Protein AF-A0A962IB39-F1 (afdb_monomer)

Solvent-accessible surface area (backbone atoms only — not comparable to full-atom values): 28164 Å² total; per-residue (Å²): 134,80,78,84,77,80,89,71,69,93,82,54,99,63,87,80,92,74,76,96,74,85,72,99,63,85,54,75,92,75,55,59,54,25,38,44,33,38,21,47,91,87,40,80,56,33,78,47,78,43,49,49,67,52,38,54,74,42,50,35,34,40,39,54,40,61,54,43,72,65,31,43,52,50,25,60,33,41,70,30,70,63,62,26,54,32,72,79,40,38,30,13,46,31,36,29,51,63,35,36,81,77,48,71,33,60,72,38,60,48,66,41,68,30,39,42,35,42,38,38,72,57,85,96,45,72,47,76,49,71,51,76,44,41,38,82,36,43,35,18,53,39,42,40,65,98,68,93,74,82,71,78,88,66,83,59,92,80,45,72,55,22,65,29,57,53,53,36,38,41,52,47,49,51,46,48,50,52,48,50,55,48,41,53,51,53,25,52,74,69,78,43,53,70,43,66,91,51,67,26,37,30,40,20,33,44,38,70,43,65,46,62,60,99,82,44,39,46,36,48,44,61,43,34,47,36,39,23,60,75,41,74,55,76,43,73,56,92,85,69,91,59,62,25,58,56,43,38,51,45,42,51,51,43,31,52,40,41,14,47,49,38,38,76,74,54,63,31,62,38,47,15,20,54,57,50,51,50,50,29,57,75,70,68,44,57,73,42,82,32,48,45,74,69,21,51,60,52,58,71,74,39,70,58,57,68,72,59,50,52,58,51,45,55,44,26,74,72,67,30,36,37,36,28,50,51,49,58,46,72,57,89,82,36,73,44,43,40,38,38,40,34,57,90,75,17,57,59,48,45,24,30,66,91,82,32,38,24,10,34,41,49,56,49,47,94,72,40,78,44,55,69,58,31,50,36,53,56,45,57,75,45,59,58,58,35,80,51,32,37,48,38,67,44,45,43,65,31,56,85,41,45,70,40,65,32,41,56,74,31,59,44,94,56,51,45,37,37,37,27,16,25,91,84,66,24,17,16,21,54,22,48,34,35,45,32,55,76,35,40,46,47,36,37,36,48,96,91,48,74,32,50,56,51,75,35,56,16,40,74,76,4,41,26,66,35,35,45,34,37,33,86,51,40,95,38,73,45,80,46,65,57,95,90,54,94,63,73,42,72,24,30,35,33,29,35,41,44,36,31,52,14,63,80,73,78,42,71,47,59,44,86,61,59,46,38,34,33,37,37,72,69,81,86,128

Sequence (525 aa):
SEPPQGLIPPTLPFEIEGAIAVSEVLPAELEVSTQLTVSADDMPDLDVQVPASALTSGRLTVSFLPATWADQDLIARFGGLLDTPAYLVRFRPEVSLDGRSVAVGEPLAPGEWVSLRLRLPAGEDVVEVSQRLQVGGYAAVVLSQTGPVSSESLPPPLDGEPEAARLLANLGRRYYQQWNDDAQTLALLADETVVQPLPAVGFVLSQLEVERIEGLPLRISLDSVGLDAAMRILTPLAGVDAPADLLRLIALQGSSLEARVFDEQWATPAVSADQVMAAAALGGVAMLDLQGPAGEAQLSATTHPAAVRETIASWLQLGFRVRLPAAPIQVGVWLGSAWLVSDAEGSSGYFLSGGLAGGITVLPPDQWYLEDLAAALNDPFAKPTNPDPLAGVFVRLDASAQDQRAQHGEELDRPLGVRVEDGSGRPVQGAQVRFVLSAGEGVLIHDTSSAPEIIVATDHRGVAQARLELGNNSPLEAIVQREGETYPQRARVFKVDISVAAAVAGGNVLAGESYRAYGMPGPPA

Secondary structure (DSSP, 8-state):
-PPPPPP--TTSSS-----S---SS--GGG--EEEEEEEETTEEEEEEEEEHHHHHHS-EEEEEEESSHHHHHHHHHHTSTTTS-GGG--EEEEEEETTEEEEE---B-TT-EEEEEEEEEETTEEEEEEEEEETT--EEEEEE-SSPPPP-SSPPTT--S-HHHHHHHHHHHHHHHHHHHHHHHHHHHTT--EE-SS-EEEEEEEEEEEEEETTEEEEEEEEEEEEEEEE---EEPS--S-HHHHHHHHHHHHHHHHHHHHHHHH---EEEHHHHHHHHHHTTPPEEEE-HHHHHHHHTTS---HHHHHHHHHHHHTT-EEEEESS-EEETTEEE-EEEEE-SSS-EEEEETTTBSEEEE-S-GGG-S-HHHHHHHHSTTPPPPB--TT---EEEE-GGGTTEEEETTPBPSS-EEEEEE-TTSPBBTT-EEEEEEEESSEEEEETTEEESEEEEE--TTSEEEEEEEE-S--SEEEEE--TT-SS-EEEEEEEEEEEEEETTTTEEEE-SS-EEEEEEPPPP-

pLDDT: mean 87.52, std 10.85, range [32.0, 98.06]

Mean predicted aligned error: 9.73 Å

Structure (mmCIF, N/CA/C/O backbone):
data_AF-A0A962IB39-F1
#
_entry.id   AF-A0A962IB39-F1
#
loop_
_atom_site.group_PDB
_atom_site.id
_atom_site.type_symbol
_atom_site.label_atom_id
_atom_site.label_alt_id
_atom_site.label_comp_id
_atom_site.label_asym_id
_atom_site.label_entity_id
_atom_site.label_seq_id
_atom_site.pdbx_PDB_ins_code
_atom_site.Cartn_x
_atom_site.Cartn_y
_atom_site.Cartn_z
_atom_site.occupancy
_atom_site.B_iso_or_equiv
_atom_site.auth_seq_id
_atom_site.auth_comp_id
_atom_site.auth_asym_id
_atom_site.auth_atom_id
_atom_site.pdbx_PDB_model_num
ATOM 1 N N . SER A 1 1 ? -8.375 39.801 32.284 1.00 37.81 1 SER A N 1
ATOM 2 C CA . SER A 1 1 ? -8.562 39.313 30.910 1.00 37.81 1 SER A CA 1
ATOM 3 C C . SER A 1 1 ? -9.324 38.016 31.028 1.00 37.81 1 SER A C 1
ATOM 5 O O . SER A 1 1 ? -8.775 37.052 31.543 1.00 37.81 1 SER A O 1
ATOM 7 N N . GLU A 1 2 ? -10.618 38.042 30.722 1.00 32.00 2 GLU A N 1
ATOM 8 C CA . GLU A 1 2 ? -11.426 36.819 30.677 1.00 32.00 2 GLU A CA 1
ATOM 9 C C . GLU A 1 2 ? -10.938 35.921 29.528 1.00 32.00 2 GLU A C 1
ATOM 11 O O . GLU A 1 2 ? -10.470 36.455 28.516 1.00 32.00 2 GLU A O 1
ATOM 16 N N . PRO A 1 3 ? -10.989 34.586 29.679 1.00 36.91 3 PRO A N 1
ATOM 17 C CA . PRO A 1 3 ? -10.676 33.671 28.588 1.00 36.91 3 PRO A CA 1
ATOM 18 C C . PRO A 1 3 ? -11.693 33.858 27.446 1.00 36.91 3 PRO A C 1
ATOM 20 O O . PRO A 1 3 ? -12.850 34.194 27.719 1.00 36.91 3 PRO A O 1
ATOM 23 N N . PRO A 1 4 ? -11.296 33.675 26.175 1.00 44.81 4 PRO A N 1
ATOM 24 C CA . PRO A 1 4 ? -12.216 33.820 25.056 1.00 44.81 4 PRO A CA 1
ATOM 25 C C . PRO A 1 4 ? -13.368 32.814 25.179 1.00 44.81 4 PRO A C 1
ATOM 27 O O . PRO A 1 4 ? -13.164 31.607 25.304 1.00 44.81 4 PRO A O 1
ATOM 30 N N . GLN A 1 5 ? -14.585 33.358 25.181 1.00 48.78 5 GLN A N 1
ATOM 31 C CA . GLN A 1 5 ? -15.845 32.626 25.139 1.00 48.78 5 GLN A CA 1
ATOM 32 C C . GLN A 1 5 ? -15.923 31.845 23.819 1.00 48.78 5 GLN A C 1
ATOM 34 O O . GLN A 1 5 ? -15.553 32.368 22.768 1.00 48.78 5 GLN A O 1
ATOM 39 N N . GLY A 1 6 ? -16.345 30.581 23.901 1.00 56.41 6 GLY A N 1
ATOM 40 C CA . GLY A 1 6 ? -16.275 29.609 22.810 1.00 56.41 6 GLY A CA 1
ATOM 41 C C . GLY A 1 6 ? -16.888 30.089 21.491 1.00 56.41 6 GLY A C 1
ATOM 42 O O . GLY A 1 6 ? -17.920 30.758 21.470 1.00 56.41 6 GLY A O 1
ATOM 43 N N . LEU A 1 7 ? -16.247 29.716 20.380 1.00 57.66 7 LEU A N 1
ATOM 44 C CA . LEU A 1 7 ? -16.799 29.891 19.040 1.00 57.66 7 LEU A CA 1
ATOM 45 C C . LEU A 1 7 ? -17.950 28.905 18.829 1.00 57.66 7 LEU A C 1
ATOM 47 O O . LEU A 1 7 ? -17.787 27.695 18.978 1.00 57.66 7 LEU A O 1
ATOM 51 N N . ILE A 1 8 ? -19.106 29.435 18.452 1.00 58.19 8 ILE A N 1
ATOM 52 C CA . ILE A 1 8 ? -20.309 28.667 18.139 1.00 58.19 8 ILE A CA 1
ATOM 53 C C . ILE A 1 8 ? -20.521 28.787 16.623 1.00 58.19 8 ILE A C 1
ATOM 55 O O . ILE A 1 8 ? -20.597 29.915 16.125 1.00 58.19 8 ILE A O 1
ATOM 59 N N . PRO A 1 9 ? -20.593 27.676 15.862 1.00 57.78 9 PRO A N 1
ATOM 60 C CA . PRO A 1 9 ? -20.960 27.728 14.453 1.00 57.78 9 PRO A CA 1
ATOM 61 C C . PRO A 1 9 ? -22.264 28.522 14.260 1.00 57.78 9 PRO A C 1
ATOM 63 O O . PRO A 1 9 ? -23.232 28.268 14.981 1.00 57.78 9 PRO A O 1
ATOM 66 N N . PRO A 1 10 ? -22.348 29.430 13.269 1.00 57.25 10 PRO A N 1
ATOM 67 C CA . PRO A 1 10 ? -23.537 30.262 13.051 1.00 57.25 10 PRO A CA 1
ATOM 68 C C . PRO A 1 10 ? -24.776 29.456 12.623 1.00 57.25 10 PRO A C 1
ATOM 70 O O . PRO A 1 10 ? -25.865 30.006 12.500 1.00 57.25 10 PRO A O 1
ATOM 73 N N . THR A 1 11 ? -24.603 28.160 12.362 1.00 53.34 11 THR A N 1
ATOM 74 C CA . THR A 1 11 ? -25.624 27.213 11.908 1.00 53.34 11 THR A CA 1
ATOM 75 C C . THR A 1 11 ? -26.238 26.385 13.031 1.00 53.34 11 THR A C 1
ATOM 77 O O . THR A 1 11 ? -27.122 25.571 12.762 1.00 53.34 11 THR A O 1
ATOM 80 N N . LEU A 1 12 ? -25.787 26.548 14.278 1.00 55.53 12 LEU A N 1
ATOM 81 C CA . LEU A 1 12 ? -26.415 25.851 15.394 1.00 55.53 12 LEU A CA 1
ATOM 82 C C . LEU A 1 12 ? -27.833 26.396 15.640 1.00 55.53 12 LEU A C 1
ATOM 84 O O . LEU A 1 12 ? -28.073 27.587 15.445 1.00 55.53 12 LEU A O 1
ATOM 88 N N . PRO A 1 13 ? -28.785 25.554 16.085 1.00 56.00 13 PRO A N 1
ATOM 89 C CA . PRO A 1 13 ? -30.197 25.916 16.245 1.00 56.00 13 PRO A CA 1
ATOM 90 C C . PRO A 1 13 ? -30.455 26.791 17.488 1.00 56.00 13 PRO A C 1
ATOM 92 O O . PRO A 1 13 ? -31.515 26.702 18.106 1.00 56.00 13 PRO A O 1
ATOM 95 N N . PHE A 1 14 ? -29.480 27.608 17.884 1.00 64.75 14 PHE A N 1
ATOM 96 C CA . PHE A 1 14 ? -29.563 28.511 19.023 1.00 64.75 14 PHE A CA 1
ATOM 97 C C . PHE A 1 14 ? -29.767 29.946 18.538 1.00 64.75 14 PHE A C 1
ATOM 99 O O . PHE A 1 14 ? -29.203 30.369 17.529 1.00 64.75 14 PHE A O 1
ATOM 106 N N . GLU A 1 15 ? -30.573 30.707 19.272 1.00 64.12 15 GLU A N 1
ATOM 107 C CA . GLU A 1 15 ? -30.746 32.136 19.031 1.00 64.12 15 GLU A CA 1
ATOM 108 C C . GLU A 1 15 ? -29.460 32.869 19.443 1.00 64.12 15 GLU A C 1
ATOM 110 O O . GLU A 1 15 ? -29.049 32.832 20.603 1.00 64.12 15 GLU A O 1
ATOM 115 N N . ILE A 1 16 ? -28.774 33.485 18.475 1.00 66.94 16 ILE A N 1
ATOM 116 C CA . ILE A 1 16 ? -27.521 34.208 18.723 1.00 66.94 16 ILE A CA 1
ATOM 117 C C . ILE A 1 16 ? -27.867 35.587 19.293 1.00 66.94 16 ILE A C 1
ATOM 119 O O . ILE A 1 16 ? -28.218 36.502 18.549 1.00 66.94 16 ILE A O 1
ATOM 123 N N . GLU A 1 17 ? -27.744 35.748 20.612 1.00 73.19 17 GLU A N 1
ATOM 124 C CA . GLU A 1 17 ? -28.024 37.021 21.299 1.00 73.19 17 GLU A CA 1
ATOM 125 C C . GLU A 1 17 ? -26.959 38.106 21.031 1.00 73.19 17 GLU A C 1
ATOM 127 O O . GLU A 1 17 ? -27.223 39.300 21.186 1.00 73.19 17 GLU A O 1
ATOM 132 N N . GLY A 1 18 ? -25.759 37.719 20.583 1.00 65.06 18 GLY A N 1
ATOM 133 C CA . GLY A 1 18 ? -24.702 38.644 20.177 1.00 65.06 18 GLY A CA 1
ATOM 134 C C . GLY A 1 18 ? -23.444 37.933 19.678 1.00 65.06 18 GLY A C 1
ATOM 135 O O . GLY A 1 18 ? -23.069 36.884 20.194 1.00 65.06 18 GLY A O 1
ATOM 136 N N . ALA A 1 19 ? -22.777 38.516 18.679 1.00 66.06 19 ALA A N 1
ATOM 137 C CA . ALA A 1 19 ? -21.488 38.049 18.172 1.00 66.06 19 ALA A CA 1
ATOM 138 C C . ALA A 1 19 ? -20.404 39.092 18.475 1.00 66.06 19 ALA A C 1
ATOM 140 O O . ALA A 1 19 ? -20.530 40.254 18.090 1.00 66.06 19 ALA A O 1
ATOM 141 N N . ILE A 1 20 ? -19.342 38.677 19.171 1.00 69.62 20 ILE A N 1
ATOM 142 C CA . ILE A 1 20 ? -18.214 39.555 19.534 1.00 69.62 20 ILE A CA 1
ATOM 143 C C . ILE A 1 20 ? -17.297 39.783 18.321 1.00 69.62 20 ILE A C 1
ATOM 145 O O . ILE A 1 20 ? -16.755 40.871 18.141 1.00 69.62 20 ILE A O 1
ATOM 149 N N . ALA A 1 21 ? -17.158 38.769 17.465 1.00 66.81 21 ALA A N 1
ATOM 150 C CA . ALA A 1 21 ? -16.465 38.838 16.187 1.00 66.81 21 ALA A CA 1
ATOM 151 C C . ALA A 1 21 ? -17.046 37.787 15.233 1.00 66.81 21 ALA A C 1
ATOM 153 O O . ALA A 1 21 ? -17.440 36.703 15.660 1.00 66.81 21 ALA A O 1
ATOM 154 N N . VAL A 1 22 ? -17.080 38.107 13.941 1.00 65.81 22 VAL A N 1
ATOM 155 C CA . VAL A 1 22 ? -17.395 37.163 12.865 1.00 65.81 22 VAL A CA 1
ATOM 156 C C . VAL A 1 22 ? -16.175 37.128 11.963 1.00 65.81 22 VAL A C 1
ATOM 158 O O . VAL A 1 22 ? -15.701 38.178 11.532 1.00 65.81 22 VAL A O 1
ATOM 161 N N . SER A 1 23 ? -15.648 35.936 11.717 1.00 66.06 23 SER A N 1
ATOM 162 C CA . SER A 1 23 ? -14.504 35.732 10.836 1.00 66.06 23 SER A CA 1
ATOM 163 C C . SER A 1 23 ? -14.869 34.717 9.768 1.00 66.06 23 SER A C 1
ATOM 165 O O . SER A 1 23 ? -15.537 33.726 10.054 1.00 66.06 23 SER A O 1
ATOM 167 N N . GLU A 1 24 ? -14.411 34.962 8.545 1.00 69.31 24 GLU A N 1
ATOM 168 C CA . GLU A 1 24 ? -14.505 34.000 7.442 1.00 69.31 24 GLU A CA 1
ATOM 169 C C . GLU A 1 24 ? -13.404 32.928 7.525 1.00 69.31 24 GLU A C 1
ATOM 171 O O . GLU A 1 24 ? -13.498 31.894 6.872 1.00 69.31 24 GLU A O 1
ATOM 176 N N . VAL A 1 25 ? -12.369 33.164 8.343 1.00 67.56 25 VAL A N 1
ATOM 177 C CA . VAL A 1 25 ? -11.213 32.275 8.521 1.00 67.56 25 VAL A CA 1
ATOM 178 C C . VAL A 1 25 ? -11.053 31.929 9.998 1.00 67.56 25 VAL A C 1
ATOM 180 O O . VAL A 1 25 ? -11.094 32.815 10.858 1.00 67.56 25 VAL A O 1
ATOM 183 N N . LEU A 1 26 ? -10.862 30.645 10.301 1.00 67.44 26 LEU A N 1
ATOM 184 C CA . LEU A 1 26 ? -10.569 30.184 11.655 1.00 67.44 26 LEU A CA 1
ATOM 185 C C . LEU A 1 26 ? -9.182 30.713 12.082 1.00 67.44 26 LEU A C 1
ATOM 187 O O . LEU A 1 26 ? -8.213 30.488 11.358 1.00 67.44 26 LEU A O 1
ATOM 191 N N . PRO A 1 27 ? -9.053 31.435 13.211 1.00 71.19 27 PRO A N 1
ATOM 192 C CA . PRO A 1 27 ? -7.749 31.867 13.711 1.00 71.19 27 PRO A CA 1
ATOM 193 C C . PRO A 1 27 ? -6.821 30.669 13.959 1.00 71.19 27 PRO A C 1
ATOM 195 O O . PRO A 1 27 ? -7.272 29.662 14.498 1.00 71.19 27 PRO A O 1
ATOM 198 N N . ALA A 1 28 ? -5.528 30.801 13.643 1.00 69.00 28 ALA A N 1
ATOM 199 C CA . ALA A 1 28 ? -4.541 29.719 13.788 1.00 69.00 28 ALA A CA 1
ATOM 200 C C . ALA A 1 28 ? -4.455 29.152 15.221 1.00 69.00 28 ALA A C 1
ATOM 202 O O . ALA A 1 28 ? -4.188 27.976 15.417 1.00 69.00 28 ALA A O 1
ATOM 203 N N . GLU A 1 29 ? -4.732 29.979 16.231 1.00 68.38 29 GLU A N 1
ATOM 204 C CA . GLU A 1 29 ? -4.761 29.598 17.653 1.00 68.38 29 GLU A CA 1
ATOM 205 C C . GLU A 1 29 ? -5.906 28.634 18.008 1.00 68.38 29 GLU A C 1
ATOM 207 O O . GLU A 1 29 ? -5.883 28.005 19.063 1.00 68.38 29 GLU A O 1
ATOM 212 N N . LEU A 1 30 ? -6.920 28.547 17.146 1.00 69.31 30 LEU A N 1
ATOM 213 C CA . LEU A 1 30 ? -8.105 27.704 17.303 1.00 69.31 30 LEU A CA 1
ATOM 214 C C . LEU A 1 30 ? -8.141 26.582 16.257 1.00 69.31 30 LEU A C 1
ATOM 216 O O . LEU A 1 30 ? -9.080 25.786 16.238 1.00 69.31 30 LEU A O 1
ATOM 220 N N . GLU A 1 31 ? -7.135 26.520 15.381 1.00 75.75 31 GLU A N 1
ATOM 221 C CA . GLU A 1 31 ? -6.984 25.457 14.404 1.00 75.75 31 GLU A CA 1
ATOM 222 C C . GLU A 1 31 ? -6.444 24.205 15.092 1.00 75.75 31 GLU A C 1
ATOM 224 O O . GLU A 1 31 ? -5.368 24.190 15.688 1.00 75.75 31 GLU A O 1
ATOM 229 N N . VAL A 1 32 ? -7.220 23.130 15.011 1.00 81.38 32 VAL A N 1
ATOM 230 C CA . VAL A 1 32 ? -6.811 21.835 15.540 1.00 81.38 32 VAL A CA 1
ATOM 231 C C . VAL A 1 32 ? -5.742 21.261 14.614 1.00 81.38 32 VAL A C 1
ATOM 233 O O . VAL A 1 32 ? -6.042 20.889 13.478 1.00 81.38 32 VAL A O 1
ATOM 236 N N . SER A 1 33 ? -4.501 21.180 15.091 1.00 85.81 33 SER A N 1
ATOM 237 C CA . SER A 1 33 ? -3.396 20.553 14.368 1.00 85.81 33 SER A CA 1
ATOM 238 C C . SER A 1 33 ? -3.167 19.120 14.841 1.00 85.81 33 SER A C 1
ATOM 240 O O . SER A 1 33 ? -3.341 18.777 16.008 1.00 85.81 33 SER A O 1
ATOM 242 N N . THR A 1 34 ? -2.783 18.268 13.904 1.00 90.31 34 THR A N 1
ATOM 243 C CA . THR A 1 34 ? -2.299 16.910 14.157 1.00 90.31 34 THR A CA 1
ATOM 244 C C . THR A 1 34 ? -0.804 16.867 13.897 1.00 90.31 34 THR A C 1
ATOM 246 O O . THR A 1 34 ? -0.289 17.671 13.118 1.00 90.31 34 THR A O 1
ATOM 249 N N . GLN A 1 35 ? -0.106 15.939 14.539 1.00 94.25 35 GLN A N 1
ATOM 250 C CA . GLN A 1 35 ? 1.327 15.750 14.345 1.00 94.25 35 GLN A CA 1
ATOM 251 C C . GLN A 1 35 ? 1.578 14.354 13.790 1.00 94.25 35 GLN A C 1
ATOM 253 O O . GLN A 1 35 ? 1.235 13.369 14.443 1.00 94.25 35 GLN A O 1
ATOM 258 N N . LEU A 1 36 ? 2.159 14.277 12.595 1.00 95.56 36 LEU A N 1
ATOM 259 C CA . LEU A 1 36 ? 2.623 13.033 11.997 1.00 95.56 36 LEU A CA 1
ATOM 260 C C . LEU A 1 36 ? 4.144 12.965 12.118 1.00 95.56 36 LEU A C 1
ATOM 262 O O . LEU A 1 36 ? 4.857 13.813 11.585 1.00 95.56 36 LEU A O 1
ATOM 266 N N . THR A 1 37 ? 4.627 11.922 12.778 1.00 97.00 37 THR A N 1
ATOM 267 C CA . THR A 1 37 ? 6.051 11.634 12.921 1.00 97.00 37 THR A CA 1
ATOM 268 C C . THR A 1 37 ? 6.382 10.328 12.204 1.00 97.00 37 THR A C 1
ATOM 270 O O . THR A 1 37 ? 5.700 9.320 12.402 1.00 97.00 37 THR A O 1
ATOM 273 N N . VAL A 1 38 ? 7.435 10.340 11.390 1.00 97.00 38 VAL A N 1
ATOM 274 C CA . VAL A 1 38 ? 8.059 9.143 10.819 1.00 97.00 38 VAL A CA 1
ATOM 275 C C . VAL A 1 38 ? 9.367 8.909 11.563 1.00 97.00 38 VAL A C 1
ATOM 277 O O . VAL A 1 38 ? 10.222 9.794 11.590 1.00 97.00 38 VAL A O 1
ATOM 280 N N . SER A 1 39 ? 9.525 7.735 12.169 1.00 96.31 39 SER A N 1
ATOM 281 C CA . SER A 1 39 ? 10.725 7.386 12.935 1.00 96.31 39 SER A CA 1
ATOM 282 C C . SER A 1 39 ? 11.382 6.116 12.410 1.00 96.31 39 SER A C 1
ATOM 284 O O . SER A 1 39 ? 10.702 5.105 12.209 1.00 96.31 39 SER A O 1
ATOM 286 N N . ALA A 1 40 ? 12.704 6.153 12.266 1.00 93.69 40 ALA A N 1
ATOM 287 C CA . ALA A 1 40 ? 13.556 4.997 12.000 1.00 93.69 40 ALA A CA 1
ATOM 288 C C . ALA A 1 40 ? 14.341 4.657 13.276 1.00 93.69 40 ALA A C 1
ATOM 290 O O . ALA A 1 40 ? 14.857 5.560 13.932 1.00 93.69 40 ALA A O 1
ATOM 291 N N . ASP A 1 41 ? 14.401 3.378 13.658 1.00 87.00 41 ASP A N 1
ATOM 292 C CA . ASP A 1 41 ? 15.059 2.926 14.900 1.00 87.00 41 ASP A CA 1
ATOM 293 C C . ASP A 1 41 ? 14.630 3.724 16.152 1.00 87.00 41 ASP A C 1
ATOM 295 O O . ASP A 1 41 ? 15.449 4.125 16.978 1.00 87.00 41 ASP A O 1
ATOM 299 N N . ASP A 1 42 ? 13.324 4.002 16.258 1.00 83.06 42 ASP A N 1
ATOM 300 C CA . ASP A 1 42 ? 12.686 4.810 17.312 1.00 83.06 42 ASP A CA 1
ATOM 301 C C . ASP A 1 42 ? 13.160 6.274 17.414 1.00 83.06 42 ASP A C 1
ATOM 303 O O . ASP A 1 42 ? 12.712 7.017 18.293 1.00 83.06 42 ASP A O 1
ATOM 307 N N . MET A 1 43 ? 13.997 6.731 16.482 1.00 84.94 43 MET A N 1
ATOM 308 C CA . MET A 1 43 ? 14.429 8.119 16.369 1.00 84.94 43 MET A CA 1
ATOM 309 C C . MET A 1 43 ? 13.588 8.852 15.319 1.00 84.94 43 MET A C 1
ATOM 311 O O . MET A 1 43 ? 13.430 8.340 14.209 1.00 84.94 43 MET A O 1
ATOM 315 N N . PRO A 1 44 ? 13.034 10.037 15.640 1.00 87.38 44 PRO A N 1
ATOM 316 C CA . PRO A 1 44 ? 12.256 10.807 14.679 1.00 87.38 44 PRO A CA 1
ATOM 317 C C . PRO A 1 44 ? 13.154 11.241 13.520 1.00 87.38 44 PRO A C 1
ATOM 319 O O . PRO A 1 44 ? 14.177 11.891 13.734 1.00 87.38 44 PRO A O 1
ATOM 322 N N . ASP A 1 45 ? 12.751 10.870 12.311 1.00 90.31 45 ASP A N 1
ATOM 323 C CA . ASP A 1 45 ? 13.392 11.270 11.059 1.00 90.31 45 ASP A CA 1
ATOM 324 C C . ASP A 1 45 ? 12.663 12.469 10.439 1.00 90.31 45 ASP A C 1
ATOM 326 O O . ASP A 1 45 ? 13.272 13.456 10.033 1.00 90.31 45 ASP A O 1
ATOM 330 N N . LEU A 1 46 ? 11.330 12.419 10.453 1.00 93.00 46 LEU A N 1
ATOM 331 C CA . LEU A 1 46 ? 10.460 13.476 9.957 1.00 93.00 46 LEU A CA 1
ATOM 332 C C . LEU A 1 46 ? 9.358 13.749 10.973 1.00 93.00 46 LEU A C 1
ATOM 334 O O . LEU A 1 46 ? 8.760 12.824 11.515 1.00 93.00 46 LEU A O 1
ATOM 338 N N . ASP A 1 47 ? 9.064 15.025 11.202 1.00 94.44 47 ASP A N 1
ATOM 339 C CA . ASP A 1 47 ? 7.985 15.459 12.084 1.00 94.44 47 ASP A CA 1
ATOM 340 C C . ASP A 1 47 ? 7.254 16.654 11.464 1.00 94.44 47 ASP A C 1
ATOM 342 O O . ASP A 1 47 ? 7.864 17.690 11.188 1.00 94.44 47 ASP A O 1
ATOM 346 N N . VAL A 1 48 ? 5.956 16.500 11.193 1.00 94.25 48 VAL A N 1
ATOM 347 C CA . VAL A 1 48 ? 5.150 17.503 10.491 1.00 94.25 48 VAL A CA 1
ATOM 348 C C . VAL A 1 48 ? 3.822 17.743 11.194 1.00 94.25 48 VAL A C 1
ATOM 350 O O . VAL A 1 48 ? 3.123 16.814 11.599 1.00 94.25 48 VAL A O 1
ATOM 353 N N . GLN A 1 49 ? 3.458 19.020 11.315 1.00 92.94 49 GLN A N 1
ATOM 354 C CA . GLN A 1 49 ? 2.137 19.426 11.779 1.00 92.94 49 GLN A CA 1
ATOM 355 C C . GLN A 1 49 ? 1.213 19.661 10.588 1.00 92.94 49 GLN A C 1
ATOM 357 O O . GLN A 1 49 ? 1.551 20.415 9.675 1.00 92.94 49 GLN A O 1
ATOM 362 N N . VAL A 1 50 ? 0.036 19.040 10.618 1.00 88.50 50 VAL A N 1
ATOM 363 C CA . VAL A 1 50 ? -0.980 19.165 9.569 1.00 88.50 50 VAL A CA 1
ATOM 364 C C . VAL A 1 50 ? -2.320 19.547 10.199 1.00 88.50 50 VAL A C 1
ATOM 366 O O . VAL A 1 50 ? -2.726 18.911 11.178 1.00 88.50 50 VAL A O 1
ATOM 369 N N . PRO A 1 51 ? -3.041 20.550 9.666 1.00 86.00 51 PRO A N 1
ATOM 370 C CA . PRO A 1 51 ? -4.389 20.860 10.125 1.00 86.00 51 PRO A CA 1
ATOM 371 C C . PRO A 1 51 ? -5.324 19.652 10.030 1.00 86.00 51 PRO A C 1
ATOM 373 O O . PRO A 1 51 ? -5.421 19.013 8.983 1.00 86.00 51 PRO A O 1
ATOM 376 N N . ALA A 1 52 ? -6.080 19.362 11.090 1.00 80.69 52 ALA A N 1
ATOM 377 C CA . ALA A 1 52 ? -7.043 18.258 11.101 1.00 80.69 52 ALA A CA 1
ATOM 378 C C . ALA A 1 52 ? -8.135 18.423 10.022 1.00 80.69 52 ALA A C 1
ATOM 380 O O . ALA A 1 52 ? -8.645 17.445 9.471 1.00 80.69 52 ALA A O 1
ATOM 381 N N . SER A 1 53 ? -8.475 19.669 9.677 1.00 78.25 53 SER A N 1
ATOM 382 C CA . SER A 1 53 ? -9.388 20.010 8.578 1.00 78.25 53 SER A CA 1
ATOM 383 C C . SER A 1 53 ? -8.845 19.576 7.212 1.00 78.25 53 SER A C 1
ATOM 385 O O . SER A 1 53 ? -9.597 19.056 6.385 1.00 78.25 53 SER A O 1
ATOM 387 N N . ALA A 1 54 ? -7.538 19.720 6.986 1.00 78.62 54 ALA A N 1
ATOM 388 C CA . ALA A 1 54 ? -6.884 19.287 5.757 1.00 78.62 54 ALA A CA 1
ATOM 389 C C . ALA A 1 54 ? -6.849 17.758 5.639 1.00 78.62 54 ALA A C 1
ATOM 391 O O . ALA A 1 54 ? -6.953 17.228 4.544 1.00 78.62 54 ALA A O 1
ATOM 392 N N . LEU A 1 55 ? -6.793 17.036 6.759 1.00 76.88 55 LEU A N 1
ATOM 393 C CA . LEU A 1 55 ? -6.798 15.570 6.762 1.00 76.88 55 LEU A CA 1
ATOM 394 C C . LEU A 1 55 ? -8.170 14.941 6.492 1.00 76.88 55 LEU A C 1
ATOM 396 O O . LEU A 1 55 ? -8.254 13.825 5.989 1.00 76.88 55 LEU A O 1
ATOM 400 N N . THR A 1 56 ? -9.249 15.639 6.847 1.00 78.31 56 THR A N 1
ATOM 401 C CA . THR A 1 56 ? -10.624 15.160 6.609 1.00 78.31 56 THR A CA 1
ATOM 402 C C . THR A 1 56 ? -11.119 15.476 5.200 1.00 78.31 56 THR A C 1
ATOM 404 O O . THR A 1 56 ? -11.964 14.761 4.664 1.00 78.31 56 THR A O 1
ATOM 407 N N . SER A 1 57 ? -10.595 16.541 4.588 1.00 75.06 57 SER A N 1
ATOM 408 C CA . SER A 1 57 ? -10.965 16.975 3.237 1.00 75.06 57 SER A CA 1
ATOM 409 C C . SER A 1 57 ? -9.967 16.521 2.169 1.00 75.06 57 SER A C 1
ATOM 411 O O . SER A 1 57 ? -10.380 16.144 1.069 1.00 75.06 57 SER A O 1
ATOM 413 N N . GLY A 1 58 ? -8.682 16.464 2.510 1.00 82.31 58 GLY A N 1
ATOM 414 C CA . GLY A 1 58 ? -7.567 16.192 1.610 1.00 82.31 58 GLY A CA 1
ATOM 415 C C . GLY A 1 58 ? -6.870 14.850 1.836 1.00 82.31 58 GLY A C 1
ATOM 416 O O . GLY A 1 58 ? -7.220 14.054 2.716 1.00 82.31 58 GLY A O 1
ATOM 417 N N . ARG A 1 59 ? -5.914 14.556 0.967 1.00 90.25 59 ARG A N 1
ATOM 418 C CA . ARG A 1 59 ? -5.182 13.296 0.904 1.00 90.25 59 ARG A CA 1
ATOM 419 C C . ARG A 1 59 ? -3.825 13.450 1.584 1.00 90.25 59 ARG A C 1
ATOM 421 O O . ARG A 1 59 ? -2.951 14.125 1.051 1.00 90.25 59 ARG A O 1
ATOM 428 N N . LEU A 1 60 ? -3.663 12.821 2.749 1.00 93.12 60 LEU A N 1
ATOM 429 C CA . LEU A 1 60 ? -2.384 12.726 3.452 1.00 93.12 60 LEU A CA 1
ATOM 430 C C . LEU A 1 60 ? -1.742 11.366 3.190 1.00 93.12 60 LEU A C 1
ATOM 432 O O . LEU A 1 60 ? -2.362 10.320 3.405 1.00 93.12 60 LEU A O 1
ATOM 436 N N . THR A 1 61 ? -0.486 11.388 2.777 1.00 95.00 61 THR A N 1
ATOM 437 C CA . THR A 1 61 ? 0.256 10.191 2.387 1.00 95.00 61 THR A CA 1
ATOM 438 C C . THR A 1 61 ? 1.674 10.223 2.932 1.00 95.00 61 THR A C 1
ATOM 440 O O . THR A 1 61 ? 2.246 11.285 3.188 1.00 95.00 61 THR A O 1
ATOM 443 N N . VAL A 1 62 ? 2.236 9.031 3.114 1.00 95.69 62 VAL A N 1
ATOM 444 C CA . VAL A 1 62 ? 3.661 8.825 3.360 1.00 95.69 62 VAL A CA 1
ATOM 445 C C . VAL A 1 62 ? 4.197 7.943 2.245 1.00 95.69 62 VAL A C 1
ATOM 447 O O . VAL A 1 62 ? 3.717 6.828 2.035 1.00 95.69 62 VAL A O 1
ATOM 450 N N . SER A 1 63 ? 5.182 8.461 1.529 1.00 93.81 63 SER A N 1
ATOM 451 C CA . SER A 1 63 ? 5.847 7.810 0.407 1.00 93.81 63 SER A CA 1
ATOM 452 C C . SER A 1 63 ? 7.365 7.927 0.574 1.00 93.81 63 SER A C 1
ATOM 454 O O . SER A 1 63 ? 7.870 8.278 1.644 1.00 93.81 63 SER A O 1
ATOM 456 N N . PHE A 1 64 ? 8.110 7.605 -0.479 1.00 91.88 64 PHE A N 1
ATOM 457 C CA . PHE A 1 64 ? 9.562 7.627 -0.488 1.00 91.88 64 PHE A CA 1
ATOM 458 C C . PHE A 1 64 ? 10.096 8.182 -1.804 1.00 91.88 64 PHE A C 1
ATOM 460 O O . PHE A 1 64 ? 9.704 7.763 -2.889 1.00 91.88 64 PHE A O 1
ATOM 467 N N . LEU A 1 65 ? 11.054 9.095 -1.707 1.00 89.88 65 LEU A N 1
ATOM 468 C CA . LEU A 1 65 ? 11.768 9.641 -2.854 1.00 89.88 65 LEU A CA 1
ATOM 469 C C . LEU A 1 65 ? 13.170 9.043 -2.944 1.00 89.88 65 LEU A C 1
ATOM 471 O O . LEU A 1 65 ? 13.784 8.797 -1.901 1.00 89.88 65 LEU A O 1
ATOM 475 N N . PRO A 1 66 ? 13.751 8.892 -4.149 1.00 91.38 66 PRO A N 1
ATOM 476 C CA . PRO A 1 66 ? 15.178 8.622 -4.279 1.00 91.38 66 PRO A CA 1
ATOM 477 C C . PRO A 1 66 ? 16.002 9.624 -3.454 1.00 91.38 66 PRO A C 1
ATOM 479 O O . PRO A 1 66 ? 15.748 10.839 -3.461 1.00 91.38 66 PRO A O 1
ATOM 482 N N . ALA A 1 67 ? 16.983 9.122 -2.704 1.00 93.81 67 ALA A N 1
ATOM 483 C CA . ALA A 1 67 ? 17.764 9.953 -1.792 1.00 93.81 67 ALA A CA 1
ATOM 484 C C . ALA A 1 67 ? 18.601 10.998 -2.539 1.00 93.81 67 ALA A C 1
ATOM 486 O O . ALA A 1 67 ? 18.722 12.140 -2.093 1.00 93.81 67 ALA A O 1
ATOM 487 N N . THR A 1 68 ? 19.141 10.630 -3.700 1.00 92.94 68 THR A N 1
ATOM 488 C CA . THR A 1 68 ? 19.964 11.496 -4.543 1.00 92.94 68 THR A CA 1
ATOM 489 C C . THR A 1 68 ? 19.574 11.406 -6.019 1.00 92.94 68 THR A C 1
ATOM 491 O O . THR A 1 68 ? 18.894 10.482 -6.461 1.00 92.94 68 THR A O 1
ATOM 494 N N . TRP A 1 69 ? 20.077 12.348 -6.822 1.00 87.06 69 TRP A N 1
ATOM 495 C CA . TRP A 1 69 ? 19.978 12.277 -8.285 1.00 87.06 69 TRP A CA 1
ATOM 496 C C . TRP A 1 69 ? 20.667 11.038 -8.868 1.00 87.06 69 TRP A C 1
ATOM 498 O O . TRP A 1 69 ? 20.245 10.551 -9.911 1.00 87.06 69 TRP A O 1
ATOM 508 N N . ALA A 1 70 ? 21.714 10.527 -8.208 1.00 89.75 70 ALA A N 1
ATOM 509 C CA . ALA A 1 70 ? 22.381 9.299 -8.628 1.00 89.75 70 ALA A CA 1
ATOM 510 C C . ALA A 1 70 ? 21.487 8.076 -8.389 1.00 89.75 70 ALA A C 1
ATOM 512 O O . ALA A 1 70 ? 21.395 7.228 -9.270 1.00 89.75 70 ALA A O 1
ATOM 513 N N . ASP A 1 71 ? 20.778 8.026 -7.254 1.00 91.38 71 ASP A N 1
ATOM 514 C CA . ASP A 1 71 ? 19.777 6.983 -6.989 1.00 91.38 71 ASP A CA 1
ATOM 515 C C . ASP A 1 71 ? 18.649 7.043 -8.023 1.00 91.38 71 ASP A C 1
ATOM 517 O O . ASP A 1 71 ? 18.278 6.025 -8.597 1.00 91.38 71 ASP A O 1
ATOM 521 N N . GLN A 1 72 ? 18.142 8.244 -8.323 1.00 86.19 72 GLN A N 1
ATOM 522 C CA . GLN A 1 72 ? 17.098 8.428 -9.332 1.00 86.19 72 GLN A CA 1
ATOM 523 C C . GLN A 1 72 ? 17.553 7.989 -10.733 1.00 86.19 72 GLN A C 1
ATOM 525 O O . GLN A 1 72 ? 16.796 7.333 -11.447 1.00 86.19 72 GLN A O 1
ATOM 530 N N . ASP A 1 73 ? 18.775 8.345 -11.141 1.00 84.00 73 ASP A N 1
ATOM 531 C CA . ASP A 1 73 ? 19.328 7.931 -12.434 1.00 84.00 73 ASP A CA 1
ATOM 532 C C . ASP A 1 73 ? 19.538 6.414 -12.490 1.00 84.00 73 ASP A C 1
ATOM 534 O O . ASP A 1 73 ? 19.265 5.793 -13.515 1.00 84.00 73 ASP A O 1
ATOM 538 N N . LEU A 1 74 ? 19.960 5.800 -11.382 1.00 88.06 74 LEU A N 1
ATOM 539 C CA . LEU A 1 74 ? 20.095 4.352 -11.285 1.00 88.06 74 LEU A CA 1
ATOM 540 C C . LEU A 1 74 ? 18.737 3.661 -11.437 1.00 88.06 74 LEU A C 1
ATOM 542 O O . LEU A 1 74 ? 18.608 2.773 -12.273 1.00 88.06 74 LEU A O 1
ATOM 546 N N . ILE A 1 75 ? 17.717 4.135 -10.718 1.00 84.12 75 ILE A N 1
ATOM 547 C CA . ILE A 1 75 ? 16.347 3.617 -10.811 1.00 84.12 75 ILE A CA 1
ATOM 548 C C . ILE A 1 75 ? 15.829 3.695 -12.248 1.00 84.12 75 ILE A C 1
ATOM 550 O O . ILE A 1 75 ? 15.314 2.719 -12.791 1.00 84.12 75 ILE A O 1
ATOM 554 N N . ALA A 1 76 ? 16.029 4.839 -12.904 1.00 78.12 76 ALA A N 1
ATOM 555 C CA . ALA A 1 76 ? 15.623 5.022 -14.291 1.00 78.12 76 ALA A CA 1
ATOM 556 C C . ALA A 1 76 ? 16.362 4.076 -15.257 1.00 78.12 76 ALA A C 1
ATOM 558 O O . ALA A 1 76 ? 15.760 3.599 -16.217 1.00 78.12 76 ALA A O 1
ATOM 559 N N . ARG A 1 77 ? 17.651 3.787 -15.020 1.00 79.38 77 ARG A N 1
ATOM 560 C CA . ARG A 1 77 ? 18.460 2.878 -15.858 1.00 79.38 77 ARG A CA 1
ATOM 561 C C . ARG A 1 77 ? 18.053 1.416 -15.744 1.00 79.38 77 ARG A C 1
ATOM 563 O O . ARG A 1 77 ? 18.204 0.690 -16.722 1.00 79.38 77 ARG A O 1
ATOM 570 N N . PHE A 1 78 ? 17.594 1.001 -14.566 1.00 78.50 78 PHE A N 1
ATOM 571 C CA . PHE A 1 78 ? 17.112 -0.356 -14.318 1.00 78.50 78 PHE A CA 1
ATOM 572 C C . PHE A 1 78 ? 15.644 -0.553 -14.723 1.00 78.50 78 PHE A C 1
ATOM 574 O O . PHE A 1 78 ? 15.165 -1.674 -14.681 1.00 78.50 78 PHE A O 1
ATOM 581 N N . GLY A 1 79 ? 14.943 0.498 -15.167 1.00 69.81 79 GLY A N 1
ATOM 582 C CA . GLY A 1 79 ? 13.571 0.405 -15.686 1.00 69.81 79 GLY A CA 1
ATOM 583 C C . GLY A 1 79 ? 12.472 0.770 -14.683 1.00 69.81 79 GLY A C 1
ATOM 584 O O . GLY A 1 79 ? 11.312 0.915 -15.076 1.00 69.81 79 GLY A O 1
ATOM 585 N N . GLY A 1 80 ? 12.834 1.024 -13.426 1.00 74.69 80 GLY A N 1
ATOM 586 C CA . GLY A 1 80 ? 11.910 1.350 -12.346 1.00 74.69 80 GLY A CA 1
ATOM 587 C C . GLY A 1 80 ? 12.456 0.908 -10.994 1.00 74.69 80 GLY A C 1
ATOM 588 O O . GLY A 1 80 ? 13.526 0.302 -10.905 1.00 74.69 80 GLY A O 1
ATOM 589 N N . LEU A 1 81 ? 11.728 1.224 -9.922 1.00 75.50 81 LEU A N 1
ATOM 590 C CA . LEU A 1 81 ? 12.176 0.885 -8.573 1.00 75.50 81 LEU A CA 1
ATOM 591 C C . LEU A 1 81 ? 12.308 -0.630 -8.380 1.00 75.50 81 LEU A C 1
ATOM 593 O O . LEU A 1 81 ? 13.329 -1.097 -7.887 1.00 75.50 81 LEU A O 1
ATOM 597 N N . LEU A 1 82 ? 11.285 -1.383 -8.777 1.00 71.38 82 LEU A N 1
ATOM 598 C CA . LEU A 1 82 ? 11.214 -2.825 -8.529 1.00 71.38 82 LEU A CA 1
ATOM 599 C C . LEU A 1 82 ? 12.286 -3.630 -9.270 1.00 71.38 82 LEU A C 1
ATOM 601 O O . LEU A 1 82 ? 12.708 -4.687 -8.805 1.00 71.38 82 LEU A O 1
ATOM 605 N N . ASP A 1 83 ? 12.739 -3.110 -10.409 1.00 75.44 83 ASP A N 1
ATOM 606 C CA . ASP A 1 83 ? 13.787 -3.716 -11.229 1.00 75.44 83 ASP A CA 1
ATOM 607 C C . ASP A 1 83 ? 15.196 -3.298 -10.766 1.00 75.44 83 ASP A C 1
ATOM 609 O O . ASP A 1 83 ? 16.208 -3.845 -11.214 1.00 75.44 83 ASP A O 1
ATOM 613 N N . THR A 1 84 ? 15.282 -2.336 -9.840 1.00 84.94 84 THR A N 1
ATOM 614 C CA . THR A 1 84 ? 16.544 -1.861 -9.277 1.00 84.94 84 THR A CA 1
ATOM 615 C C . THR A 1 84 ? 16.942 -2.713 -8.075 1.00 84.94 84 THR A C 1
ATOM 617 O O . THR A 1 84 ? 16.177 -2.798 -7.112 1.00 84.94 84 THR A O 1
ATOM 620 N N . PRO A 1 85 ? 18.158 -3.294 -8.051 1.00 88.81 85 PRO A N 1
ATOM 621 C CA . PRO A 1 85 ? 18.645 -3.988 -6.868 1.00 88.81 85 PRO A CA 1
ATOM 622 C C . PRO A 1 85 ? 18.617 -3.070 -5.639 1.00 88.81 85 PRO A C 1
ATOM 624 O O . PRO A 1 85 ? 19.267 -2.023 -5.618 1.00 88.81 85 PRO A O 1
ATOM 627 N N . ALA A 1 86 ? 17.871 -3.466 -4.608 1.00 90.56 86 ALA A N 1
ATOM 628 C CA . ALA A 1 86 ? 17.505 -2.589 -3.498 1.00 90.56 86 ALA A CA 1
ATOM 629 C C . ALA A 1 86 ? 18.725 -2.067 -2.714 1.00 90.56 86 ALA A C 1
ATOM 631 O O . ALA A 1 86 ? 18.743 -0.923 -2.271 1.00 90.56 86 ALA A O 1
ATOM 632 N N . TYR A 1 87 ? 19.798 -2.855 -2.608 1.00 90.12 87 TYR A N 1
ATOM 633 C CA . TYR A 1 87 ? 21.040 -2.440 -1.948 1.00 90.12 87 TYR A CA 1
ATOM 634 C C . TYR A 1 87 ? 21.817 -1.328 -2.678 1.00 90.12 87 TYR A C 1
ATOM 636 O O . TYR A 1 87 ? 22.757 -0.777 -2.101 1.00 90.12 87 TYR A O 1
ATOM 644 N N . LEU A 1 88 ? 21.486 -1.019 -3.938 1.00 92.19 88 LEU A N 1
ATOM 645 C CA . LEU A 1 88 ? 22.184 0.004 -4.720 1.00 92.19 88 LEU A CA 1
ATOM 646 C C . LEU A 1 88 ? 21.643 1.420 -4.506 1.00 92.19 88 LEU A C 1
ATOM 648 O O . LEU A 1 88 ? 22.299 2.372 -4.925 1.00 92.19 88 LEU A O 1
ATOM 652 N N . VAL A 1 89 ? 20.471 1.558 -3.884 1.00 92.81 89 VAL A N 1
ATOM 653 C CA . VAL A 1 89 ? 19.764 2.836 -3.764 1.00 92.81 89 VAL A CA 1
ATOM 654 C C . VAL A 1 89 ? 19.379 3.143 -2.326 1.00 92.81 89 VAL A C 1
ATOM 656 O O . VAL A 1 89 ? 19.336 2.271 -1.456 1.00 92.81 89 VAL A O 1
ATOM 659 N N . ARG A 1 90 ? 19.109 4.419 -2.063 1.00 94.38 90 ARG A N 1
ATOM 660 C CA . ARG A 1 90 ? 18.567 4.907 -0.791 1.00 94.38 90 ARG A CA 1
ATOM 661 C C . ARG A 1 90 ? 17.297 5.712 -1.023 1.00 94.38 90 ARG A C 1
ATOM 663 O O . ARG A 1 90 ? 17.144 6.344 -2.069 1.00 94.38 90 ARG A O 1
ATOM 670 N N . PHE A 1 91 ? 16.426 5.732 -0.018 1.00 93.00 91 PHE A N 1
ATOM 671 C CA . PHE A 1 91 ? 15.154 6.452 -0.058 1.00 93.00 91 PHE A CA 1
ATOM 672 C C . PHE A 1 91 ? 15.016 7.437 1.087 1.00 93.00 91 PHE A C 1
ATOM 674 O O . PHE A 1 91 ? 15.458 7.150 2.187 1.00 93.00 91 PHE A O 1
ATOM 681 N N . ARG A 1 92 ? 14.370 8.574 0.847 1.00 94.56 92 ARG A N 1
ATOM 682 C CA . ARG A 1 92 ? 13.965 9.523 1.890 1.00 94.56 92 ARG A CA 1
ATOM 683 C C . ARG A 1 92 ? 12.458 9.442 2.067 1.00 94.56 92 ARG A C 1
ATOM 685 O O . ARG A 1 92 ? 11.775 9.502 1.042 1.00 94.56 92 ARG A O 1
ATOM 692 N N . PRO A 1 93 ? 11.930 9.313 3.294 1.00 95.56 93 PRO A N 1
ATOM 693 C CA . PRO A 1 93 ? 10.494 9.390 3.492 1.00 95.56 93 PRO A CA 1
ATOM 694 C C . PRO A 1 93 ? 10.008 10.787 3.114 1.00 95.56 93 PRO A C 1
ATOM 696 O O . PRO A 1 93 ? 10.666 11.791 3.390 1.00 95.56 93 PRO A O 1
ATOM 699 N N . GLU A 1 94 ? 8.856 10.841 2.470 1.00 95.12 94 GLU A N 1
ATOM 700 C CA . GLU A 1 94 ? 8.173 12.068 2.094 1.00 95.12 94 GLU A CA 1
ATOM 701 C C . GLU A 1 94 ? 6.756 12.021 2.652 1.00 95.12 94 GLU A C 1
ATOM 703 O O . GLU A 1 94 ? 6.057 11.018 2.513 1.00 95.12 94 GLU A O 1
ATOM 708 N N . VAL A 1 95 ? 6.330 13.117 3.273 1.00 95.81 95 VAL A N 1
ATOM 709 C CA . VAL A 1 95 ? 4.924 13.335 3.608 1.00 95.81 95 VAL A CA 1
ATOM 710 C C . VAL A 1 95 ? 4.350 14.319 2.610 1.00 95.81 95 VAL A C 1
ATOM 712 O O . VAL A 1 95 ? 4.905 15.408 2.424 1.00 95.81 95 VAL A O 1
ATOM 715 N N . SER A 1 96 ? 3.220 13.952 2.015 1.00 93.38 96 SER A N 1
ATOM 716 C CA . SER A 1 96 ? 2.509 14.776 1.044 1.00 93.38 96 SER A CA 1
ATOM 717 C C . SER A 1 96 ? 1.075 15.048 1.482 1.00 93.38 96 SER A C 1
ATOM 719 O O . SER A 1 96 ? 0.416 14.203 2.086 1.00 93.38 96 SER A O 1
ATOM 721 N N . LEU A 1 97 ? 0.601 16.256 1.178 1.00 91.31 97 LEU A N 1
ATOM 722 C CA . LEU A 1 97 ? -0.774 16.696 1.391 1.00 91.31 97 LEU A CA 1
ATOM 723 C C . LEU A 1 97 ? -1.353 17.178 0.059 1.00 91.31 97 LEU A C 1
ATOM 725 O O . LEU A 1 97 ? -0.821 18.113 -0.543 1.00 91.31 97 LEU A O 1
ATOM 729 N N . ASP A 1 98 ? -2.425 16.536 -0.402 1.00 87.75 98 ASP A N 1
ATOM 730 C CA . ASP A 1 98 ? -3.083 16.809 -1.690 1.00 87.75 98 ASP A CA 1
ATOM 731 C C . ASP A 1 98 ? -2.099 16.819 -2.868 1.00 87.75 98 ASP A C 1
ATOM 733 O O . ASP A 1 98 ? -2.110 17.714 -3.721 1.00 87.75 98 ASP A O 1
ATOM 737 N N . GLY A 1 99 ? -1.187 15.845 -2.887 1.00 87.25 99 GLY A N 1
ATOM 738 C CA . GLY A 1 99 ? -0.199 15.728 -3.951 1.00 87.25 99 GLY A CA 1
ATOM 739 C C . GLY A 1 99 ? 1.034 16.616 -3.798 1.00 87.25 99 GLY A C 1
ATOM 740 O O . GLY A 1 99 ? 1.868 16.657 -4.704 1.00 87.25 99 GLY A O 1
ATOM 741 N N . ARG A 1 100 ? 1.151 17.379 -2.703 1.00 89.25 100 ARG A N 1
ATOM 742 C CA . ARG A 1 100 ? 2.254 18.322 -2.478 1.00 89.25 100 ARG A CA 1
ATOM 743 C C . ARG A 1 100 ? 3.115 17.890 -1.305 1.00 89.25 100 ARG A C 1
ATOM 745 O O . ARG A 1 100 ? 2.617 17.783 -0.188 1.00 89.25 100 ARG A O 1
ATOM 752 N N . SER A 1 101 ? 4.413 17.760 -1.559 1.00 92.00 101 SER A N 1
ATOM 753 C CA . SER A 1 101 ? 5.434 17.527 -0.537 1.00 92.00 101 SER A CA 1
ATOM 754 C C . SER A 1 101 ? 5.376 18.596 0.557 1.00 92.00 101 SER A C 1
ATOM 756 O O . SER A 1 101 ? 5.540 19.788 0.271 1.00 92.00 101 SER A O 1
ATOM 758 N N . VAL A 1 102 ? 5.137 18.181 1.801 1.00 93.69 102 VAL A N 1
ATOM 759 C CA . VAL A 1 102 ? 5.151 19.063 2.982 1.00 93.69 102 VAL A CA 1
ATOM 760 C C . VAL A 1 102 ? 6.372 18.831 3.865 1.00 93.69 102 VAL A C 1
ATOM 762 O O . VAL A 1 102 ? 6.801 19.755 4.556 1.00 93.69 102 VAL A O 1
ATOM 765 N N . ALA A 1 103 ? 6.956 17.633 3.829 1.00 95.00 103 ALA A N 1
ATOM 766 C CA . ALA A 1 103 ? 8.173 17.307 4.559 1.00 95.00 103 ALA A CA 1
ATOM 767 C C . ALA A 1 103 ? 8.921 16.143 3.890 1.00 95.00 103 ALA A C 1
ATOM 769 O O . ALA A 1 103 ? 8.300 15.246 3.323 1.00 95.00 103 ALA A O 1
ATOM 770 N N . VAL A 1 104 ? 10.253 16.152 3.988 1.00 95.94 104 VAL A N 1
ATOM 771 C CA . VAL A 1 104 ? 11.142 15.096 3.479 1.00 95.94 104 VAL A CA 1
ATOM 772 C C . VAL A 1 104 ? 12.207 14.801 4.535 1.00 95.94 104 VAL A C 1
ATOM 774 O O . VAL A 1 104 ? 12.794 15.740 5.071 1.00 95.94 104 VAL A O 1
ATOM 777 N N . GLY A 1 105 ? 12.420 13.522 4.838 1.00 95.25 105 GLY A N 1
ATOM 778 C CA . GLY A 1 105 ? 13.360 13.047 5.857 1.00 95.25 105 GLY A CA 1
ATOM 779 C C . GLY A 1 105 ? 14.744 12.688 5.312 1.00 95.25 105 GLY A C 1
ATOM 780 O O . GLY A 1 105 ? 15.099 13.027 4.174 1.00 95.25 105 GLY A O 1
ATOM 781 N N . GLU A 1 106 ? 15.535 11.991 6.126 1.00 95.06 106 GLU A N 1
ATOM 782 C CA . GLU A 1 106 ? 16.897 11.580 5.786 1.00 95.06 106 GLU A CA 1
ATOM 783 C C . GLU A 1 106 ? 16.940 10.253 4.998 1.00 95.06 106 GLU A C 1
ATOM 785 O O . GLU A 1 106 ? 15.963 9.505 4.933 1.00 95.06 106 GLU A O 1
ATOM 790 N N . PRO A 1 107 ? 18.063 9.943 4.318 1.00 95.81 107 PRO A N 1
ATOM 791 C CA . PRO A 1 107 ? 18.198 8.707 3.553 1.00 95.81 107 PRO A CA 1
ATOM 792 C C . PRO A 1 107 ? 18.188 7.433 4.415 1.00 95.81 107 PRO A C 1
ATOM 794 O O . PRO A 1 107 ? 19.036 7.236 5.284 1.00 95.81 107 PRO A O 1
ATOM 797 N N . LEU A 1 108 ? 17.311 6.497 4.064 1.00 94.50 108 LEU A N 1
ATOM 798 C CA . LEU A 1 108 ? 17.109 5.191 4.683 1.00 94.50 108 LEU A CA 1
ATOM 799 C C . LEU A 1 108 ? 17.407 4.047 3.701 1.00 94.50 108 LEU A C 1
ATOM 801 O O . LEU A 1 108 ? 17.400 4.210 2.475 1.00 94.50 108 LEU A O 1
ATOM 805 N N . ALA A 1 109 ? 17.726 2.872 4.253 1.00 92.00 109 ALA A N 1
ATOM 806 C CA . ALA A 1 109 ? 17.887 1.642 3.477 1.00 92.00 109 ALA A CA 1
ATOM 807 C C . ALA A 1 109 ? 16.517 1.099 3.035 1.00 92.00 109 ALA A C 1
ATOM 809 O O . ALA A 1 109 ? 15.620 1.008 3.874 1.00 92.00 109 ALA A O 1
ATOM 810 N N . PRO A 1 110 ? 16.354 0.685 1.769 1.00 91.06 110 PRO A N 1
ATOM 811 C CA . PRO A 1 110 ? 15.121 0.055 1.312 1.00 91.06 110 PRO A CA 1
ATOM 812 C C . PRO A 1 110 ? 14.817 -1.250 2.065 1.00 91.06 110 PRO A C 1
ATOM 814 O O . PRO A 1 110 ? 15.725 -2.020 2.381 1.00 91.06 110 PRO A O 1
ATOM 817 N N . GLY A 1 111 ? 13.536 -1.509 2.333 1.00 89.31 111 GLY A N 1
ATOM 818 C CA . GLY A 1 111 ? 13.062 -2.725 3.002 1.00 89.31 111 GLY A CA 1
ATOM 819 C C . GLY A 1 111 ? 13.262 -2.772 4.523 1.00 89.31 111 GLY A C 1
ATOM 820 O O . GLY A 1 111 ? 12.875 -3.762 5.148 1.00 89.31 111 GLY A O 1
ATOM 821 N N . GLU A 1 112 ? 13.852 -1.738 5.125 1.00 92.31 112 GLU A N 1
ATOM 822 C CA . GLU A 1 112 ? 13.839 -1.536 6.580 1.00 92.31 112 GLU A CA 1
ATOM 823 C C . GLU A 1 112 ? 12.481 -0.995 7.042 1.00 92.31 112 GLU A C 1
ATOM 825 O O . GLU A 1 112 ? 11.723 -0.448 6.245 1.00 92.31 112 GLU A O 1
ATOM 830 N N . TRP A 1 113 ? 12.148 -1.150 8.322 1.00 93.12 113 TRP A N 1
ATOM 831 C CA . TRP A 1 113 ? 10.876 -0.675 8.871 1.00 93.12 113 TRP A CA 1
ATOM 832 C C . TRP A 1 113 ? 11.003 0.736 9.448 1.00 93.12 113 TRP A C 1
ATOM 834 O O . TRP A 1 113 ? 11.894 1.005 10.249 1.00 93.12 113 TRP A O 1
ATOM 844 N N . VAL A 1 114 ? 10.051 1.605 9.115 1.00 96.31 114 VAL A N 1
ATOM 845 C CA . VAL A 1 114 ? 9.797 2.869 9.816 1.00 96.31 114 VAL A CA 1
ATOM 846 C C . VAL A 1 114 ? 8.482 2.789 10.581 1.00 96.31 114 VAL A C 1
ATOM 848 O O . VAL A 1 114 ? 7.579 2.031 10.220 1.00 96.31 114 VAL A O 1
ATOM 851 N N . SER A 1 115 ? 8.363 3.576 11.646 1.00 96.19 115 SER A N 1
ATOM 852 C CA . SER A 1 115 ? 7.097 3.779 12.352 1.00 96.19 115 SER A CA 1
ATOM 853 C C . SER A 1 115 ? 6.467 5.103 11.936 1.00 96.19 115 SER A C 1
ATOM 855 O O . SER A 1 115 ? 7.136 6.130 11.891 1.00 96.19 115 SER A O 1
ATOM 857 N N . LEU A 1 116 ? 5.178 5.059 11.630 1.00 96.56 116 LEU A N 1
ATOM 858 C CA . LEU A 1 116 ? 4.305 6.198 11.406 1.00 96.56 116 LEU A CA 1
ATOM 859 C C . LEU A 1 116 ? 3.536 6.424 12.701 1.00 96.56 116 LEU A C 1
ATOM 861 O O . LEU A 1 116 ? 2.872 5.509 13.182 1.00 96.56 116 LEU A O 1
ATOM 865 N N . ARG A 1 117 ? 3.614 7.620 13.271 1.00 96.50 117 ARG A N 1
ATOM 866 C CA . ARG A 1 117 ? 2.913 7.983 14.503 1.00 96.50 117 ARG A CA 1
ATOM 867 C C . ARG A 1 117 ? 2.098 9.238 14.261 1.00 96.50 117 ARG A C 1
ATOM 869 O O . ARG A 1 117 ? 2.669 10.285 13.979 1.00 96.50 117 ARG A O 1
ATOM 876 N N . LEU A 1 118 ? 0.783 9.144 14.411 1.00 95.00 118 LEU A N 1
ATOM 877 C CA . LEU A 1 118 ? -0.118 10.286 14.346 1.00 95.00 118 LEU A CA 1
ATOM 878 C C . LEU A 1 118 ? -0.603 10.630 15.757 1.00 95.00 118 LEU A C 1
ATOM 880 O O . LEU A 1 118 ? -1.187 9.793 16.446 1.00 95.00 118 LEU A O 1
ATOM 884 N N . ARG A 1 119 ? -0.378 11.873 16.179 1.00 94.56 119 ARG A N 1
ATOM 885 C CA . ARG A 1 119 ? -0.901 12.437 17.425 1.00 94.56 119 ARG A CA 1
ATOM 886 C C . ARG A 1 119 ? -2.046 13.389 17.107 1.00 94.56 119 ARG A C 1
ATOM 888 O O . ARG A 1 119 ? -1.873 14.331 16.329 1.00 94.56 119 ARG A O 1
ATOM 895 N N . LEU A 1 120 ? -3.198 13.153 17.725 1.00 90.00 120 LEU A N 1
ATOM 896 C CA . LEU A 1 120 ? -4.390 13.982 17.602 1.00 90.00 120 LEU A CA 1
ATOM 897 C C . LEU A 1 120 ? -4.731 14.598 18.963 1.00 90.00 120 LEU A C 1
ATOM 899 O O . LEU A 1 120 ? -4.801 13.871 19.956 1.00 90.00 120 LEU A O 1
ATOM 903 N N . PRO A 1 121 ? -4.966 15.913 19.036 1.00 86.62 121 PRO A N 1
ATOM 904 C CA . PRO A 1 121 ? -5.465 16.541 20.252 1.00 86.62 121 PRO A CA 1
ATOM 905 C C . PRO A 1 121 ? -6.909 16.097 20.533 1.00 86.62 121 PRO A C 1
ATOM 907 O O . PRO A 1 121 ? -7.751 16.044 19.635 1.00 86.62 121 PRO A O 1
ATOM 910 N N . ALA A 1 122 ? -7.192 15.800 21.797 1.00 83.81 122 ALA A N 1
ATOM 911 C CA . ALA A 1 122 ? -8.480 15.337 22.299 1.00 83.81 122 ALA A CA 1
ATOM 912 C C . ALA A 1 122 ? -8.843 16.098 23.584 1.00 83.81 122 ALA A C 1
ATOM 914 O O . ALA A 1 122 ? -8.817 15.559 24.688 1.00 83.81 122 ALA A O 1
ATOM 915 N N . GLY A 1 123 ? -9.154 17.389 23.447 1.00 80.56 123 GLY A N 1
ATOM 916 C CA . GLY A 1 123 ? -9.305 18.279 24.600 1.00 80.56 123 GLY A CA 1
ATOM 917 C C . GLY A 1 123 ? -7.942 18.631 25.199 1.00 80.56 123 GLY A C 1
ATOM 918 O O . GLY A 1 123 ? -7.094 19.168 24.491 1.00 80.56 123 GLY A O 1
ATOM 919 N N . GLU A 1 124 ? -7.739 18.349 26.489 1.00 79.44 124 GLU A N 1
ATOM 920 C CA . GLU A 1 124 ? -6.435 18.516 27.160 1.00 79.44 124 GLU A CA 1
ATOM 921 C C . GLU A 1 124 ? -5.493 17.319 26.941 1.00 79.44 124 GLU A C 1
ATOM 923 O O . GLU A 1 124 ? -4.287 17.432 27.165 1.00 79.44 124 GLU A O 1
ATOM 928 N N . ASP A 1 125 ? -6.034 16.191 26.474 1.00 86.31 125 ASP A N 1
ATOM 929 C CA . ASP A 1 125 ? -5.283 14.972 26.205 1.00 86.31 125 ASP A CA 1
ATOM 930 C C . ASP A 1 125 ? -4.810 14.900 24.748 1.00 86.31 125 ASP A C 1
ATOM 932 O O . ASP A 1 125 ? -5.261 15.632 23.861 1.00 86.31 125 ASP A O 1
ATOM 936 N N . VAL A 1 126 ? -3.893 13.970 24.486 1.00 89.81 126 VAL A N 1
ATOM 937 C CA . VAL A 1 126 ? -3.424 13.641 23.139 1.00 89.81 126 VAL A CA 1
ATOM 938 C C . VAL A 1 126 ? -3.606 12.153 22.920 1.00 89.81 126 VAL A C 1
ATOM 940 O O . VAL A 1 126 ? -3.086 11.341 23.686 1.00 89.81 126 VAL A O 1
ATOM 943 N N . VAL A 1 127 ? -4.308 11.804 21.848 1.00 91.12 127 VAL A N 1
ATOM 944 C CA . VAL A 1 127 ? -4.432 10.421 21.404 1.00 91.12 127 VAL A CA 1
ATOM 945 C C . VAL A 1 127 ? -3.353 10.135 20.376 1.00 91.12 127 VAL A C 1
ATOM 947 O O . VAL A 1 127 ? -3.115 10.928 19.467 1.00 91.12 127 VAL A O 1
ATOM 950 N N . GLU A 1 128 ? -2.682 9.004 20.538 1.00 94.38 128 GLU A N 1
ATOM 951 C CA . GLU A 1 128 ? -1.612 8.560 19.659 1.00 94.38 128 GLU A CA 1
ATOM 952 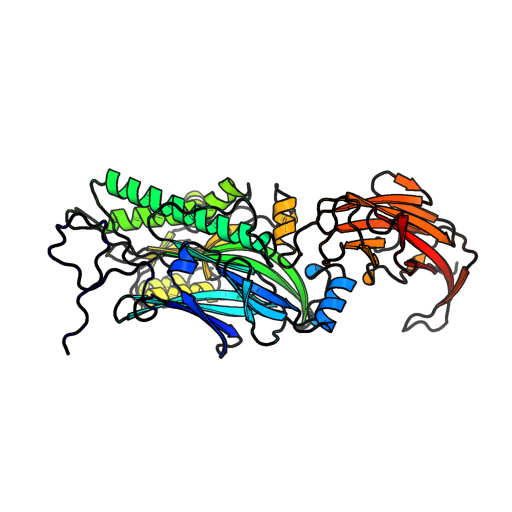C C . GLU A 1 128 ? -2.017 7.251 18.991 1.00 94.38 128 GLU A C 1
ATOM 954 O O . GLU A 1 128 ? -2.427 6.303 19.660 1.00 94.38 128 GLU A O 1
ATOM 959 N N . VAL A 1 129 ? -1.880 7.208 17.670 1.00 93.94 129 VAL A N 1
ATOM 960 C CA . VAL A 1 129 ? -2.008 5.987 16.875 1.00 93.94 129 VAL A CA 1
ATOM 961 C C . VAL A 1 129 ? -0.733 5.783 16.080 1.00 93.94 129 VAL A C 1
ATOM 963 O O . VAL A 1 129 ? -0.098 6.747 15.643 1.00 93.94 129 VAL A O 1
ATOM 966 N N . SER A 1 130 ? -0.337 4.529 15.897 1.00 94.31 130 SER A N 1
ATOM 967 C CA . SER A 1 130 ? 0.910 4.213 15.215 1.00 94.31 130 SER A CA 1
ATOM 968 C C . SER A 1 130 ? 0.805 2.966 14.369 1.00 94.31 130 SER A C 1
ATOM 970 O O . SER A 1 130 ? 0.128 2.018 14.759 1.00 94.31 130 SER A O 1
ATOM 972 N N . GLN A 1 131 ? 1.560 2.943 13.281 1.00 94.31 131 GLN A N 1
ATOM 973 C CA . GLN A 1 131 ? 1.673 1.793 12.401 1.00 94.31 131 GLN A CA 1
ATOM 974 C C . GLN A 1 131 ? 3.076 1.729 11.791 1.00 94.31 131 GLN A C 1
ATOM 976 O O . GLN A 1 131 ? 3.841 2.686 11.884 1.00 94.31 131 GLN A O 1
ATOM 981 N N . ARG A 1 132 ? 3.460 0.596 11.209 1.00 93.75 132 ARG A N 1
ATOM 982 C CA . ARG A 1 132 ? 4.758 0.408 10.561 1.00 93.75 132 ARG A CA 1
ATOM 983 C C . ARG A 1 132 ? 4.619 0.363 9.045 1.00 93.75 132 ARG A C 1
ATOM 985 O O . ARG A 1 132 ? 3.641 -0.154 8.518 1.00 93.75 132 ARG A O 1
ATOM 992 N N . LEU A 1 133 ? 5.628 0.887 8.360 1.00 94.12 133 LEU A N 1
ATOM 993 C CA . LEU A 1 133 ? 5.741 0.886 6.905 1.00 94.12 133 LEU A CA 1
ATOM 994 C C . LEU A 1 133 ? 7.170 0.488 6.528 1.00 94.12 133 LEU A C 1
ATOM 996 O O . LEU A 1 133 ? 8.119 0.930 7.171 1.00 94.12 133 LEU A O 1
ATOM 1000 N N . GLN A 1 134 ? 7.345 -0.346 5.507 1.00 92.81 134 GLN A N 1
ATOM 1001 C CA . GLN A 1 134 ? 8.680 -0.620 4.974 1.00 92.81 134 GLN A CA 1
ATOM 1002 C C . GLN A 1 134 ? 9.152 0.534 4.092 1.00 92.81 134 GLN A C 1
ATOM 1004 O O . GLN A 1 134 ? 8.377 1.111 3.333 1.00 92.81 134 GLN A O 1
ATOM 1009 N N . VAL A 1 135 ? 10.442 0.850 4.158 1.00 93.12 135 VAL A N 1
ATOM 1010 C CA . VAL A 1 135 ? 11.080 1.843 3.294 1.00 93.12 135 VAL A CA 1
ATOM 1011 C C . VAL A 1 135 ? 10.968 1.393 1.838 1.00 93.12 135 VAL A C 1
ATOM 1013 O O . VAL A 1 135 ? 11.466 0.326 1.476 1.00 93.12 135 VAL A O 1
ATOM 1016 N N . GLY A 1 136 ? 10.330 2.222 1.012 1.00 89.06 136 GLY A N 1
ATOM 1017 C CA . GLY A 1 136 ? 9.924 1.886 -0.358 1.00 89.06 136 GLY A CA 1
ATOM 1018 C C . GLY A 1 136 ? 8.449 1.486 -0.490 1.00 89.06 136 GLY A C 1
ATOM 1019 O O . GLY A 1 136 ? 7.992 1.234 -1.597 1.00 89.06 136 GLY A O 1
ATOM 1020 N N . GLY A 1 137 ? 7.701 1.433 0.613 1.00 91.25 137 GLY A N 1
ATOM 1021 C CA . GLY A 1 137 ? 6.255 1.245 0.608 1.00 91.25 137 GLY A CA 1
ATOM 1022 C C . GLY A 1 137 ? 5.498 2.561 0.437 1.00 91.25 137 GLY A C 1
ATOM 1023 O O . GLY A 1 137 ? 6.077 3.629 0.273 1.00 91.25 137 GLY A O 1
ATOM 1024 N N . TYR A 1 138 ? 4.181 2.499 0.511 1.00 93.50 138 TYR A N 1
ATOM 1025 C CA . TYR A 1 138 ? 3.298 3.640 0.392 1.00 93.50 138 TYR A CA 1
ATOM 1026 C C . TYR A 1 138 ? 2.177 3.531 1.428 1.00 93.50 138 TYR A C 1
ATOM 1028 O O . TYR A 1 138 ? 1.575 2.468 1.592 1.00 93.50 138 TYR A O 1
ATOM 1036 N N . ALA A 1 139 ? 1.883 4.631 2.119 1.00 95.62 139 ALA A N 1
ATOM 1037 C CA . ALA A 1 139 ? 0.806 4.724 3.094 1.00 95.62 139 ALA A CA 1
ATOM 1038 C C . ALA A 1 139 ? -0.130 5.894 2.785 1.00 95.62 139 ALA A C 1
ATOM 1040 O O . ALA A 1 139 ? 0.326 7.016 2.578 1.00 95.62 139 ALA A O 1
ATOM 1041 N N . ALA A 1 140 ? -1.437 5.660 2.842 1.00 95.44 140 ALA A N 1
ATOM 1042 C CA . ALA A 1 140 ? -2.440 6.709 2.967 1.00 95.44 140 ALA A CA 1
ATOM 1043 C C . ALA A 1 140 ? -2.945 6.758 4.413 1.00 95.44 140 ALA A C 1
ATOM 1045 O O . ALA A 1 140 ? -3.353 5.737 4.970 1.00 95.44 140 ALA A O 1
ATOM 1046 N N . VAL A 1 141 ? -2.928 7.946 5.013 1.00 94.88 141 VAL A N 1
ATOM 1047 C CA . VAL A 1 141 ? -3.473 8.191 6.352 1.00 94.88 141 VAL A CA 1
ATOM 1048 C C . VAL A 1 141 ? -4.874 8.761 6.184 1.00 94.88 141 VAL A C 1
ATOM 1050 O O . VAL A 1 141 ? -5.056 9.823 5.589 1.00 94.88 141 VAL A O 1
ATOM 1053 N N . VAL A 1 142 ? -5.876 8.052 6.694 1.00 91.62 142 VAL A N 1
ATOM 1054 C CA . VAL A 1 142 ? -7.281 8.422 6.524 1.00 91.62 142 VAL A CA 1
ATOM 1055 C C . VAL A 1 142 ? -7.845 8.901 7.846 1.00 91.62 142 VAL A C 1
ATOM 1057 O O . VAL A 1 142 ? -7.871 8.154 8.823 1.00 91.62 142 VAL A O 1
ATOM 1060 N N . LEU A 1 143 ? -8.332 10.142 7.858 1.00 89.31 143 LEU A N 1
ATOM 1061 C CA . LEU A 1 143 ? -9.136 10.679 8.947 1.00 89.31 143 LEU A CA 1
ATOM 1062 C C . LEU A 1 143 ? -10.583 10.795 8.489 1.00 89.31 143 LEU A C 1
ATOM 1064 O O . LEU A 1 143 ? -10.878 11.424 7.474 1.00 89.31 143 LEU A O 1
ATOM 1068 N N . SER A 1 144 ? -11.495 10.212 9.259 1.00 84.31 144 SER A N 1
ATOM 1069 C CA . SER A 1 144 ? -12.923 10.252 8.962 1.00 84.31 144 SER A CA 1
ATOM 1070 C C . SER A 1 144 ? -13.721 10.879 10.097 1.00 84.31 144 SER A C 1
ATOM 1072 O O . SER A 1 144 ? -13.558 10.523 11.265 1.00 84.31 144 SER A O 1
ATOM 1074 N N . GLN A 1 145 ? -14.622 11.788 9.730 1.00 72.94 145 GLN A N 1
ATOM 1075 C CA . GLN A 1 145 ? -15.684 12.310 10.587 1.00 72.94 145 GLN A CA 1
ATOM 1076 C C . GLN A 1 145 ? -17.048 12.035 9.942 1.00 72.94 145 GLN A C 1
ATOM 1078 O O . GLN A 1 145 ? -17.138 11.733 8.751 1.00 72.94 145 GLN A O 1
ATOM 1083 N N . THR A 1 146 ? -18.125 12.157 10.719 1.00 62.75 146 THR A N 1
ATOM 1084 C CA . THR A 1 146 ? -19.497 12.024 10.215 1.00 62.75 146 THR A CA 1
ATOM 1085 C C . THR A 1 146 ? -19.805 13.128 9.197 1.00 62.75 146 THR A C 1
ATOM 1087 O O . THR A 1 146 ? -19.827 14.305 9.553 1.00 62.75 146 THR A O 1
ATOM 1090 N N . GLY A 1 147 ? -20.054 12.762 7.938 1.00 61.53 147 GLY A N 1
ATOM 1091 C CA . GLY A 1 147 ? -20.370 13.699 6.859 1.00 61.53 147 GLY A CA 1
ATOM 1092 C C . GLY A 1 147 ? -20.030 13.135 5.474 1.00 61.53 147 GLY A C 1
ATOM 1093 O O . GLY A 1 147 ? -19.377 12.096 5.378 1.00 61.53 147 GLY A O 1
ATOM 1094 N N . PRO A 1 148 ? -20.476 13.791 4.388 1.00 57.81 148 PRO A N 1
ATOM 1095 C CA . PRO A 1 148 ? -20.156 13.349 3.038 1.00 57.81 148 PRO A CA 1
ATOM 1096 C C . PRO A 1 148 ? -18.652 13.488 2.778 1.00 57.81 148 PRO A C 1
ATOM 1098 O O . PRO A 1 148 ? -18.092 14.578 2.891 1.00 57.81 148 PRO A O 1
ATOM 1101 N N . VAL A 1 149 ? -18.010 12.385 2.394 1.00 61.84 149 VAL A N 1
ATOM 1102 C CA . VAL A 1 149 ? -16.607 12.368 1.969 1.00 61.84 149 VAL A CA 1
ATOM 1103 C C . VAL A 1 149 ? -16.562 12.405 0.444 1.00 61.84 149 VAL A C 1
ATOM 1105 O O . VAL A 1 149 ? -17.164 11.567 -0.228 1.00 61.84 149 VAL A O 1
ATOM 1108 N N . SER A 1 150 ? -15.844 13.372 -0.122 1.00 61.34 150 SER A N 1
ATOM 1109 C CA . SER A 1 150 ? -15.597 13.412 -1.565 1.00 61.34 150 SER A CA 1
ATOM 1110 C C . SER A 1 150 ? -14.519 12.391 -1.928 1.00 61.34 150 SER A C 1
ATOM 1112 O O . SER A 1 150 ? -13.403 12.454 -1.413 1.00 61.34 150 SER A O 1
ATOM 1114 N N . SER A 1 151 ? -14.830 11.452 -2.821 1.00 64.06 151 SER A N 1
ATOM 1115 C CA . SER A 1 151 ? -13.816 10.611 -3.467 1.00 64.06 151 SER A CA 1
ATOM 1116 C C . SER A 1 151 ? -13.134 11.385 -4.592 1.00 64.06 151 SER A C 1
ATOM 1118 O O . SER A 1 151 ? -13.817 12.010 -5.411 1.00 64.06 151 SER A O 1
ATOM 1120 N N . GLU A 1 152 ? -11.813 11.294 -4.688 1.00 69.19 152 GLU A N 1
ATOM 1121 C CA . GLU A 1 152 ? -11.063 11.927 -5.770 1.00 69.19 152 GLU A CA 1
ATOM 1122 C C . GLU A 1 152 ? -11.116 11.051 -7.024 1.00 69.19 152 GLU A C 1
ATOM 1124 O O . GLU A 1 152 ? -10.463 10.012 -7.101 1.00 69.19 152 GLU A O 1
ATOM 1129 N N . SER A 1 153 ? -11.907 11.462 -8.016 1.00 64.56 153 SER A N 1
ATOM 1130 C CA . SER A 1 153 ? -12.008 10.772 -9.313 1.00 64.56 153 SER A CA 1
ATOM 1131 C C . SER A 1 153 ? -10.969 11.250 -10.330 1.00 64.56 153 SER A C 1
ATOM 1133 O O . SER A 1 153 ? -10.540 10.480 -11.187 1.00 64.56 153 SER A O 1
ATOM 1135 N N . LEU A 1 154 ? -10.501 12.496 -10.211 1.00 65.00 154 LEU A N 1
ATOM 1136 C CA . LEU A 1 154 ? -9.434 13.091 -11.020 1.00 65.00 154 LEU A CA 1
ATOM 1137 C C . LEU A 1 154 ? -8.376 13.704 -10.095 1.00 65.00 154 LEU A C 1
ATOM 1139 O O . LEU A 1 154 ? -8.755 14.220 -9.042 1.00 65.00 154 LEU A O 1
ATOM 1143 N N . PRO A 1 155 ? -7.081 13.638 -10.453 1.00 64.88 155 PRO A N 1
ATOM 1144 C CA . PRO A 1 155 ? -6.045 14.270 -9.651 1.00 64.88 155 PRO A CA 1
ATOM 1145 C C . PRO A 1 155 ? -6.244 15.797 -9.657 1.00 64.88 155 PRO A C 1
ATOM 1147 O O . PRO A 1 155 ? -6.594 16.361 -10.705 1.00 64.88 155 PRO A O 1
ATOM 1150 N N . PRO A 1 156 ? -6.045 16.490 -8.522 1.00 67.50 156 PRO A N 1
ATOM 1151 C CA . PRO A 1 156 ? -6.057 17.945 -8.495 1.00 67.50 156 PRO A CA 1
ATOM 1152 C C . PRO A 1 156 ? -4.978 18.542 -9.423 1.00 67.50 156 PRO A C 1
ATOM 1154 O O . PRO A 1 156 ? -3.984 17.893 -9.760 1.00 67.50 156 PRO A O 1
ATOM 1157 N N . PRO A 1 157 ? -5.132 19.806 -9.862 1.00 65.75 157 PRO A N 1
ATOM 1158 C CA . PRO A 1 157 ? -4.080 20.486 -10.606 1.00 65.75 157 PRO A CA 1
ATOM 1159 C C . PRO A 1 157 ? -2.778 20.524 -9.794 1.00 65.75 157 PRO A C 1
ATOM 1161 O O . PRO A 1 157 ? -2.791 20.951 -8.639 1.00 65.75 157 PRO A O 1
ATOM 1164 N N . LEU A 1 158 ? -1.657 20.160 -10.430 1.00 70.44 158 LEU A N 1
ATOM 1165 C CA . LEU A 1 158 ? -0.329 20.071 -9.801 1.00 70.44 158 LEU A CA 1
ATOM 1166 C C . LEU A 1 158 ? -0.214 18.977 -8.724 1.00 70.44 158 LEU A C 1
ATOM 1168 O O . LEU A 1 158 ? 0.636 19.097 -7.844 1.00 70.44 158 LEU A O 1
ATOM 1172 N N . ASP A 1 159 ? -1.041 17.932 -8.798 1.00 78.62 159 ASP A N 1
ATOM 1173 C CA . ASP A 1 159 ? -0.808 16.701 -8.045 1.00 78.62 159 ASP A CA 1
ATOM 1174 C C . ASP A 1 159 ? 0.538 16.093 -8.477 1.00 78.62 159 ASP A C 1
ATOM 1176 O O . ASP A 1 159 ? 0.725 15.731 -9.644 1.00 78.62 159 ASP A O 1
ATOM 1180 N N . GLY A 1 160 ? 1.505 16.084 -7.559 1.00 77.12 160 GLY A N 1
ATOM 1181 C CA . GLY A 1 160 ? 2.833 15.519 -7.775 1.00 77.12 160 GLY A CA 1
ATOM 1182 C C . GLY A 1 160 ? 2.899 14.021 -7.500 1.00 77.12 160 GLY A C 1
ATOM 1183 O O . GLY A 1 160 ? 3.946 13.418 -7.731 1.00 77.12 160 GLY A O 1
ATOM 1184 N N . GLU A 1 161 ? 1.811 13.427 -7.012 1.00 85.69 161 GLU A N 1
ATOM 1185 C CA . GLU A 1 161 ? 1.799 12.049 -6.560 1.00 85.69 161 GLU A CA 1
ATOM 1186 C C . GLU A 1 161 ? 1.348 11.045 -7.627 1.00 85.69 161 GLU A C 1
ATOM 1188 O O . GLU A 1 161 ? 0.614 11.376 -8.565 1.00 85.69 161 GLU A O 1
ATOM 1193 N N . PRO A 1 162 ? 1.792 9.787 -7.481 1.00 84.38 162 PRO A N 1
ATOM 1194 C CA . PRO A 1 162 ? 1.382 8.689 -8.340 1.00 84.38 162 PRO A CA 1
ATOM 1195 C C . PRO A 1 162 ? -0.067 8.274 -8.074 1.00 84.38 162 PRO A C 1
ATOM 1197 O O . PRO A 1 162 ? -0.653 8.563 -7.032 1.00 84.38 162 PRO A O 1
ATOM 1200 N N . GLU A 1 163 ? -0.647 7.520 -9.007 1.00 84.56 163 GLU A N 1
ATOM 1201 C CA . GLU A 1 163 ? -2.031 7.049 -8.895 1.00 84.56 163 GLU A CA 1
ATOM 1202 C C . GLU A 1 163 ? -2.278 6.177 -7.650 1.00 84.56 163 GLU A C 1
ATOM 1204 O O . GLU A 1 163 ? -3.353 6.267 -7.048 1.00 84.56 163 GLU A O 1
ATOM 1209 N N . ALA A 1 164 ? -1.264 5.422 -7.207 1.00 88.94 164 ALA A N 1
ATOM 1210 C CA . ALA A 1 164 ? -1.278 4.651 -5.962 1.00 88.94 164 ALA A CA 1
ATOM 1211 C C . ALA A 1 164 ? -1.768 5.471 -4.758 1.00 88.94 164 ALA A C 1
ATOM 1213 O O . ALA A 1 164 ? -2.596 4.991 -3.982 1.00 88.94 164 ALA A O 1
ATOM 1214 N N . ALA A 1 165 ? -1.330 6.731 -4.651 1.00 91.00 165 ALA A N 1
ATOM 1215 C CA . ALA A 1 165 ? -1.715 7.660 -3.591 1.00 91.00 165 ALA A CA 1
ATOM 1216 C C . ALA A 1 165 ? -3.232 7.747 -3.433 1.00 91.00 165 ALA A C 1
ATOM 1218 O O . ALA A 1 165 ? -3.811 7.554 -2.361 1.00 91.00 165 ALA A O 1
ATOM 1219 N N . ARG A 1 166 ? -3.881 8.018 -4.562 1.00 89.56 166 ARG A N 1
ATOM 1220 C CA . ARG A 1 166 ? -5.312 8.253 -4.661 1.00 89.56 166 ARG A CA 1
ATOM 1221 C C . ARG A 1 166 ? -6.103 6.964 -4.510 1.00 89.56 166 ARG A C 1
ATOM 1223 O O . ARG A 1 166 ? -7.154 6.983 -3.877 1.00 89.56 166 ARG A O 1
ATOM 1230 N N . LEU A 1 167 ? -5.604 5.855 -5.056 1.00 92.06 167 LEU A N 1
ATOM 1231 C CA . LEU A 1 167 ? -6.225 4.538 -4.911 1.00 92.06 167 LEU A CA 1
ATOM 1232 C C . LEU A 1 167 ? -6.301 4.122 -3.437 1.00 92.06 167 LEU A C 1
ATOM 1234 O O . LEU A 1 167 ? -7.388 3.809 -2.950 1.00 92.06 167 LEU A O 1
ATOM 1238 N N . LEU A 1 168 ? -5.178 4.196 -2.715 1.00 94.50 168 LEU A N 1
ATOM 1239 C CA . LEU A 1 168 ? -5.102 3.842 -1.294 1.00 94.50 168 LEU A CA 1
ATOM 1240 C C . LEU A 1 168 ? -5.974 4.770 -0.437 1.00 94.50 168 LEU A C 1
ATOM 1242 O O . LEU A 1 168 ? -6.753 4.304 0.396 1.00 94.50 168 LEU A O 1
ATOM 1246 N N . ALA A 1 169 ? -5.914 6.082 -0.682 1.00 92.56 169 ALA A N 1
ATOM 1247 C CA . ALA A 1 169 ? -6.728 7.050 0.048 1.00 92.56 169 ALA A CA 1
ATOM 1248 C C . ALA A 1 169 ? -8.235 6.862 -0.193 1.00 92.56 169 ALA A C 1
ATOM 1250 O O . ALA A 1 169 ? -9.025 6.904 0.753 1.00 92.56 169 ALA A O 1
ATOM 1251 N N . ASN A 1 170 ? -8.649 6.624 -1.442 1.00 91.94 170 ASN A N 1
ATOM 1252 C CA . ASN A 1 170 ? -10.050 6.381 -1.781 1.00 91.94 170 ASN A CA 1
ATOM 1253 C C . ASN A 1 170 ? -10.572 5.085 -1.145 1.00 91.94 170 ASN A C 1
ATOM 1255 O O . ASN A 1 170 ? -11.700 5.088 -0.647 1.00 91.94 170 ASN A O 1
ATOM 1259 N N . LEU A 1 171 ? -9.760 4.019 -1.095 1.00 94.25 171 LEU A N 1
ATOM 1260 C CA . LEU A 1 171 ? -10.140 2.767 -0.438 1.00 94.25 171 LEU A CA 1
ATOM 1261 C C . LEU A 1 171 ? -10.509 3.011 1.032 1.00 94.25 171 LEU A C 1
ATOM 1263 O O . LEU A 1 171 ? -11.619 2.680 1.453 1.00 94.25 171 LEU A O 1
ATOM 1267 N N . GLY A 1 172 ? -9.616 3.648 1.795 1.00 93.69 172 GLY A N 1
ATOM 1268 C CA . GLY A 1 172 ? -9.854 3.907 3.216 1.00 93.69 172 GLY A CA 1
ATOM 1269 C C . GLY A 1 172 ? -10.988 4.909 3.462 1.00 93.69 172 GLY A C 1
ATOM 1270 O O . GLY A 1 172 ? -11.791 4.719 4.375 1.00 93.69 172 GLY A O 1
ATOM 1271 N N . ARG A 1 173 ? -11.132 5.941 2.618 1.00 91.19 173 ARG A N 1
ATOM 1272 C CA . ARG A 1 173 ? -12.262 6.889 2.694 1.00 91.19 173 ARG A CA 1
ATOM 1273 C C . ARG A 1 173 ? -13.609 6.187 2.542 1.00 91.19 173 ARG A C 1
ATOM 1275 O O . ARG A 1 173 ? -14.525 6.447 3.317 1.00 91.19 173 ARG A O 1
ATOM 1282 N N . ARG A 1 174 ? -13.720 5.287 1.566 1.00 91.62 174 ARG A N 1
ATOM 1283 C CA . ARG A 1 174 ? -14.926 4.486 1.321 1.00 91.62 174 ARG A CA 1
ATOM 1284 C C . ARG A 1 174 ? -15.220 3.522 2.464 1.00 91.62 174 ARG A C 1
ATOM 1286 O O . ARG A 1 174 ? -16.371 3.449 2.878 1.00 91.62 174 ARG A O 1
ATOM 1293 N N . TYR A 1 175 ? -14.196 2.852 3.000 1.00 95.19 175 TYR A N 1
ATOM 1294 C CA . TYR A 1 175 ? -14.336 2.007 4.188 1.00 95.19 175 TYR A CA 1
ATOM 1295 C C . TYR A 1 175 ? -14.969 2.781 5.350 1.00 95.19 175 TYR A C 1
ATOM 1297 O O . TYR A 1 175 ? -16.009 2.384 5.873 1.00 95.19 175 TYR A O 1
ATOM 1305 N N . TYR A 1 176 ? -14.392 3.929 5.717 1.00 92.94 176 TYR A N 1
ATOM 1306 C CA . TYR A 1 176 ? -14.911 4.712 6.835 1.00 92.94 176 TYR A CA 1
ATOM 1307 C C . TYR A 1 176 ? -16.271 5.340 6.556 1.00 92.94 176 TYR A C 1
ATOM 1309 O O . TYR A 1 176 ? -17.082 5.434 7.473 1.00 92.94 176 TYR A O 1
ATOM 1317 N N . GLN A 1 177 ? -16.538 5.752 5.315 1.00 90.62 177 GLN A N 1
ATOM 1318 C CA . GLN A 1 177 ? -17.858 6.239 4.929 1.00 90.62 177 GLN A CA 1
ATOM 1319 C C . GLN A 1 177 ? -18.917 5.155 5.163 1.00 90.62 177 GLN A C 1
ATOM 1321 O O . GLN A 1 177 ? -19.875 5.396 5.893 1.00 90.62 177 GLN A O 1
ATOM 1326 N N . GLN A 1 178 ? -18.698 3.947 4.636 1.00 93.19 178 GLN A N 1
ATOM 1327 C CA . GLN A 1 178 ? -19.626 2.832 4.817 1.00 93.19 178 GLN A CA 1
ATOM 1328 C C . GLN A 1 178 ? -19.773 2.459 6.296 1.00 93.19 178 GLN A C 1
ATOM 1330 O O . GLN A 1 178 ? -20.884 2.270 6.781 1.00 93.19 178 GLN A O 1
ATOM 1335 N N . TRP A 1 179 ? -18.672 2.425 7.051 1.00 94.25 179 TRP A N 1
ATOM 1336 C CA . TRP A 1 179 ? -18.723 2.098 8.475 1.00 94.25 179 TRP A CA 1
ATOM 1337 C C . TRP A 1 179 ? -19.437 3.177 9.310 1.00 94.25 179 TRP A C 1
ATOM 1339 O O . TRP A 1 179 ? -20.061 2.877 10.329 1.00 94.25 179 TRP A O 1
ATOM 1349 N N . ASN A 1 180 ? -19.380 4.447 8.902 1.00 91.44 180 ASN A N 1
ATOM 1350 C CA . ASN A 1 180 ? -20.158 5.523 9.521 1.00 91.44 180 ASN A CA 1
ATOM 1351 C C . ASN A 1 180 ? -21.655 5.372 9.230 1.00 91.44 180 ASN A C 1
ATOM 1353 O O . ASN A 1 180 ? -22.452 5.431 10.168 1.00 91.44 180 ASN A O 1
ATOM 1357 N N . ASP A 1 181 ? -22.020 5.120 7.974 1.00 91.81 181 ASP A N 1
ATOM 1358 C CA . ASP A 1 181 ? -23.412 4.945 7.545 1.00 91.81 181 ASP A CA 1
ATOM 1359 C C . ASP A 1 181 ? -24.051 3.705 8.200 1.00 91.81 181 ASP A C 1
ATOM 1361 O O . ASP A 1 181 ? -25.173 3.759 8.721 1.00 91.81 181 ASP A O 1
ATOM 1365 N N . ASP A 1 182 ? -23.307 2.599 8.267 1.00 94.00 182 ASP A N 1
ATOM 1366 C CA . ASP A 1 182 ? -23.749 1.367 8.917 1.00 94.00 182 ASP A CA 1
ATOM 1367 C C . ASP A 1 182 ? -23.895 1.549 10.429 1.00 94.00 182 ASP A C 1
ATOM 1369 O O . ASP A 1 182 ? -24.872 1.084 11.012 1.00 94.00 182 ASP A O 1
ATOM 1373 N N . ALA A 1 183 ? -22.970 2.261 11.083 1.00 92.50 183 ALA A N 1
ATOM 1374 C CA . ALA A 1 183 ? -23.070 2.532 12.515 1.00 92.50 183 ALA A CA 1
ATOM 1375 C C . ALA A 1 183 ? -24.299 3.383 12.858 1.00 92.50 183 ALA A C 1
ATOM 1377 O O . ALA A 1 183 ? -24.983 3.093 13.839 1.00 92.50 183 ALA A O 1
ATOM 1378 N N . GLN A 1 184 ? -24.605 4.401 12.046 1.00 90.25 184 GLN A N 1
ATOM 1379 C CA . GLN A 1 184 ? -25.826 5.194 12.205 1.00 90.25 184 GLN A CA 1
ATOM 1380 C C . GLN A 1 184 ? -27.073 4.337 11.983 1.00 90.25 184 GLN A C 1
ATOM 1382 O O . GLN A 1 184 ? -28.013 4.413 12.767 1.00 90.25 184 GLN A O 1
ATOM 1387 N N . THR A 1 185 ? -27.067 3.478 10.963 1.00 93.06 185 THR A N 1
ATOM 1388 C CA . THR A 1 185 ? -28.184 2.570 10.675 1.00 93.06 185 THR A CA 1
ATOM 1389 C C . THR A 1 185 ? -28.413 1.575 11.814 1.00 93.06 185 THR A C 1
ATOM 1391 O O . THR A 1 185 ? -29.546 1.398 12.253 1.00 93.06 185 THR A O 1
ATOM 1394 N N . LEU A 1 186 ? -27.352 0.949 12.330 1.00 93.06 186 LEU A N 1
ATOM 1395 C CA . LEU A 1 186 ? -27.423 0.012 13.453 1.00 93.06 186 LEU A CA 1
ATOM 1396 C C . LEU A 1 186 ? -27.900 0.695 14.736 1.00 93.06 186 LEU A C 1
ATOM 1398 O O . LEU A 1 186 ? -28.727 0.127 15.445 1.00 93.06 186 LEU A O 1
ATOM 1402 N N . ALA A 1 187 ? -27.425 1.913 15.010 1.00 90.06 187 ALA A N 1
ATOM 1403 C CA . ALA A 1 187 ? -27.907 2.702 16.137 1.00 90.06 187 ALA A CA 1
ATOM 1404 C C . ALA A 1 187 ? -29.404 3.014 15.986 1.00 90.06 187 ALA A C 1
ATOM 1406 O O . ALA A 1 187 ? -30.175 2.695 16.882 1.00 90.06 187 ALA A O 1
ATOM 1407 N N . LEU A 1 188 ? -29.845 3.504 14.823 1.00 89.81 188 LEU A N 1
ATOM 1408 C CA . LEU A 1 188 ? -31.262 3.781 14.554 1.00 89.81 188 LEU A CA 1
ATOM 1409 C C . LEU A 1 188 ? -32.149 2.533 14.682 1.00 89.81 188 LEU A C 1
ATOM 1411 O O . LEU A 1 188 ? -33.259 2.619 15.198 1.00 89.81 188 LEU A O 1
ATOM 1415 N N . LEU A 1 189 ? -31.675 1.367 14.229 1.00 91.12 189 LEU A N 1
ATOM 1416 C CA . LEU A 1 189 ? -32.395 0.096 14.376 1.00 91.12 189 LEU A CA 1
ATOM 1417 C C . LEU A 1 189 ? -32.512 -0.357 15.835 1.00 91.12 189 LEU A C 1
ATOM 1419 O O . LEU A 1 189 ? -33.468 -1.052 16.176 1.00 91.12 189 LEU A O 1
ATOM 1423 N N . ALA A 1 190 ? -31.551 0.026 16.672 1.00 88.50 190 ALA A N 1
ATOM 1424 C CA . ALA A 1 190 ? -31.582 -0.203 18.109 1.00 88.50 190 ALA A CA 1
ATOM 1425 C C . ALA A 1 190 ? -32.401 0.860 18.873 1.00 88.50 190 ALA A C 1
ATOM 1427 O O . ALA A 1 190 ? -32.496 0.752 20.087 1.00 88.50 190 ALA A O 1
ATOM 1428 N N . ASP A 1 191 ? -33.012 1.834 18.179 1.00 86.62 191 ASP A N 1
ATOM 1429 C CA . ASP A 1 191 ? -33.636 3.038 18.765 1.00 86.62 191 ASP A CA 1
ATOM 1430 C C . ASP A 1 191 ? -32.635 3.910 19.548 1.00 86.62 191 ASP A C 1
ATOM 1432 O O . ASP A 1 191 ? -32.967 4.576 20.524 1.00 86.62 191 ASP A O 1
ATOM 1436 N N . GLU A 1 192 ? -31.383 3.914 19.087 1.00 85.88 192 GLU A N 1
ATOM 1437 C CA . GLU A 1 192 ? -30.254 4.571 19.731 1.00 85.88 192 GLU A CA 1
ATOM 1438 C C . GLU A 1 192 ? -29.626 5.666 18.872 1.00 85.88 192 GLU A C 1
ATOM 1440 O O . GLU A 1 192 ? -29.767 5.734 17.649 1.00 85.88 192 GLU A O 1
ATOM 1445 N N . THR A 1 193 ? -28.851 6.527 19.531 1.00 84.88 193 THR A N 1
ATOM 1446 C CA . THR A 1 193 ? -27.990 7.508 18.866 1.00 84.88 193 THR A CA 1
ATOM 1447 C C . THR A 1 193 ? -26.560 7.366 19.362 1.00 84.88 193 THR A C 1
ATOM 1449 O O . THR A 1 193 ? -26.297 7.406 20.563 1.00 84.88 193 THR A O 1
ATOM 1452 N N . VAL A 1 194 ? -25.620 7.249 18.426 1.00 87.62 194 VAL A N 1
ATOM 1453 C CA . VAL A 1 194 ? -24.181 7.259 18.706 1.00 87.62 194 VAL A CA 1
ATOM 1454 C C . VAL A 1 194 ? -23.560 8.539 18.169 1.00 87.62 194 VAL A C 1
ATOM 1456 O O . VAL A 1 194 ? -23.902 9.001 17.081 1.00 87.62 194 VAL A O 1
ATOM 1459 N N . VAL A 1 195 ? -22.630 9.107 18.928 1.00 87.56 195 VAL A N 1
ATOM 1460 C CA . VAL A 1 195 ? -21.814 10.243 18.497 1.00 87.56 195 VAL A CA 1
ATOM 1461 C C . VAL A 1 195 ? -20.355 9.834 18.412 1.00 87.56 195 VAL A C 1
ATOM 1463 O O . VAL A 1 195 ? -19.884 8.982 19.164 1.00 87.56 195 VAL A O 1
ATOM 1466 N N . GLN A 1 196 ? -19.637 10.452 17.484 1.00 88.00 196 GLN A N 1
ATOM 1467 C CA . GLN A 1 196 ? -18.217 10.230 17.277 1.00 88.00 196 GLN A CA 1
ATOM 1468 C C . GLN A 1 196 ? -17.454 11.474 17.763 1.00 88.00 196 GLN A C 1
ATOM 1470 O O . GLN A 1 196 ? -17.383 12.460 17.030 1.00 88.00 196 GLN A O 1
ATOM 1475 N N . PRO A 1 197 ? -16.934 11.477 19.007 1.00 83.81 197 PRO A N 1
ATOM 1476 C CA . PRO A 1 197 ? -16.325 12.670 19.600 1.00 83.81 197 PRO A CA 1
ATOM 1477 C C . PRO A 1 197 ? -14.962 13.020 18.993 1.00 83.81 197 PRO A C 1
ATOM 1479 O O . PRO A 1 197 ? -14.540 14.170 19.071 1.00 83.81 197 PRO A O 1
ATOM 1482 N N . LEU A 1 198 ? -14.277 12.041 18.396 1.00 85.44 198 LEU A N 1
ATOM 1483 C CA . LEU A 1 198 ? -12.992 12.215 17.725 1.00 85.44 198 LEU A CA 1
ATOM 1484 C C . LEU A 1 198 ? -13.031 11.595 16.325 1.00 85.44 198 LEU A C 1
ATOM 1486 O O . LEU A 1 198 ? -13.689 10.567 16.133 1.00 85.44 198 LEU A O 1
ATOM 1490 N N . PRO A 1 199 ? -12.301 12.163 15.349 1.00 87.94 199 PRO A N 1
ATOM 1491 C CA . PRO A 1 199 ? -12.146 11.540 14.044 1.00 87.94 199 PRO A CA 1
ATOM 1492 C C . PRO A 1 199 ? -11.621 10.112 14.184 1.00 87.94 199 PRO A C 1
ATOM 1494 O O . PRO A 1 199 ? -10.745 9.836 15.004 1.00 87.94 199 PRO A O 1
ATOM 1497 N N . ALA A 1 200 ? -12.159 9.209 13.376 1.00 91.44 200 ALA A N 1
ATOM 1498 C CA . ALA A 1 200 ? -11.602 7.879 13.239 1.00 91.44 200 ALA A CA 1
ATOM 1499 C C . ALA A 1 200 ? -10.329 7.986 12.402 1.00 91.44 200 ALA A C 1
ATOM 1501 O O . ALA A 1 200 ? -10.264 8.811 11.487 1.00 91.44 200 ALA A O 1
ATOM 1502 N N . VAL A 1 201 ? -9.338 7.165 12.723 1.00 93.19 201 VAL A N 1
ATOM 1503 C CA . VAL A 1 201 ? -8.054 7.135 12.033 1.00 93.19 201 VAL A CA 1
ATOM 1504 C C . VAL A 1 201 ? -7.796 5.730 11.544 1.00 93.19 201 VAL A C 1
ATOM 1506 O O . VAL A 1 201 ? -7.910 4.782 12.322 1.00 93.19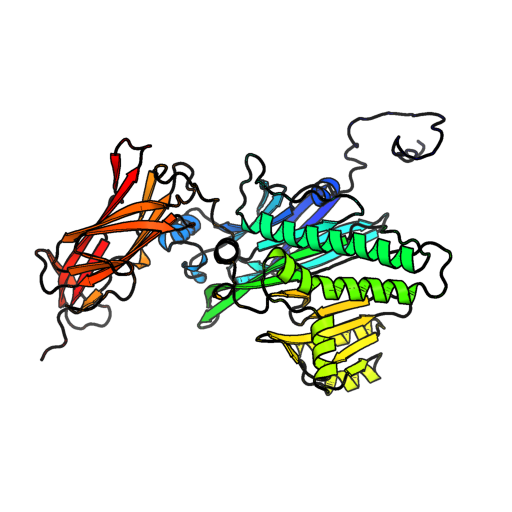 201 VAL A O 1
ATOM 1509 N N . GLY A 1 202 ? -7.392 5.620 10.285 1.00 94.31 202 GLY A N 1
ATOM 1510 C CA . GLY A 1 202 ? -6.877 4.380 9.736 1.00 94.31 202 GLY A CA 1
ATOM 1511 C C . GLY A 1 202 ? -5.738 4.608 8.762 1.00 94.31 202 GLY A C 1
ATOM 1512 O O . GLY A 1 202 ? -5.496 5.724 8.294 1.00 94.31 202 GLY A O 1
ATOM 1513 N N . PHE A 1 203 ? -5.048 3.521 8.456 1.00 96.25 203 PHE A N 1
ATOM 1514 C CA . PHE A 1 203 ? -3.941 3.482 7.518 1.00 96.25 203 PHE A CA 1
ATOM 1515 C C . PHE A 1 203 ? -4.274 2.513 6.390 1.00 96.25 203 PHE A C 1
ATOM 1517 O O . PHE A 1 203 ? -4.733 1.402 6.641 1.00 96.25 203 PHE A O 1
ATOM 1524 N N . VAL A 1 204 ? -4.023 2.915 5.149 1.00 96.94 204 VAL A N 1
ATOM 1525 C CA . VAL A 1 204 ? -4.018 2.000 4.002 1.00 96.94 204 VAL A CA 1
ATOM 1526 C C . VAL A 1 204 ? -2.589 1.901 3.503 1.00 96.94 204 VAL A C 1
ATOM 1528 O O . VAL A 1 204 ? -1.991 2.919 3.165 1.00 96.94 204 VAL A O 1
ATOM 1531 N N . LEU A 1 205 ? -2.025 0.701 3.513 1.00 95.25 205 LEU A N 1
ATOM 1532 C CA . LEU A 1 205 ? -0.586 0.472 3.433 1.00 95.25 205 LEU A CA 1
ATOM 1533 C C . LEU A 1 205 ? -0.277 -0.569 2.369 1.00 95.25 205 LEU A C 1
ATOM 1535 O O . LEU A 1 205 ? -0.892 -1.634 2.354 1.00 95.25 205 LEU A O 1
ATOM 1539 N N . SER A 1 206 ? 0.733 -0.318 1.545 1.00 92.94 206 SER A N 1
ATOM 1540 C CA . SER A 1 206 ? 1.392 -1.399 0.813 1.00 92.94 206 SER A CA 1
ATOM 1541 C C . SER A 1 206 ? 2.218 -2.251 1.779 1.00 92.94 206 SER A C 1
ATOM 1543 O O . SER A 1 206 ? 3.001 -1.711 2.566 1.00 92.94 206 SER A O 1
ATOM 1545 N N . GLN A 1 207 ? 2.116 -3.564 1.660 1.00 90.62 207 GLN A N 1
ATOM 1546 C CA . GLN A 1 207 ? 3.001 -4.525 2.307 1.00 90.62 207 GLN A CA 1
ATOM 1547 C C . GLN A 1 207 ? 4.011 -5.010 1.272 1.00 90.62 207 GLN A C 1
ATOM 1549 O O . GLN A 1 207 ? 3.618 -5.406 0.172 1.00 90.62 207 GLN A O 1
ATOM 1554 N N . LEU A 1 208 ? 5.302 -4.948 1.597 1.00 90.12 208 LEU A N 1
ATOM 1555 C CA . LEU A 1 208 ? 6.357 -5.327 0.666 1.00 90.12 208 LEU A CA 1
ATOM 1556 C C . LEU A 1 208 ? 6.994 -6.657 1.065 1.00 90.12 208 LEU A C 1
ATOM 1558 O O . LEU A 1 208 ? 7.339 -6.899 2.225 1.00 90.12 208 LEU A O 1
ATOM 1562 N N . GLU A 1 209 ? 7.255 -7.490 0.068 1.00 90.25 209 GLU A N 1
ATOM 1563 C CA . GLU A 1 209 ? 8.176 -8.606 0.202 1.00 90.25 209 GLU A CA 1
ATOM 1564 C C . GLU A 1 209 ? 9.604 -8.109 -0.055 1.00 90.25 209 GLU A C 1
ATOM 1566 O O . GLU A 1 209 ? 9.874 -7.425 -1.044 1.00 90.25 209 GLU A O 1
ATOM 1571 N N . VAL A 1 210 ? 10.530 -8.442 0.850 1.00 91.06 210 VAL A N 1
ATOM 1572 C CA . VAL A 1 210 ? 11.945 -8.059 0.744 1.00 91.06 210 VAL A CA 1
ATOM 1573 C C . VAL A 1 210 ? 12.798 -9.317 0.661 1.00 91.06 210 VAL A C 1
ATOM 1575 O O . VAL A 1 210 ? 13.040 -9.995 1.662 1.00 91.06 210 VAL A O 1
ATOM 1578 N N . GLU A 1 211 ? 13.301 -9.606 -0.533 1.00 91.69 211 GLU A N 1
ATOM 1579 C CA . GLU A 1 211 ? 14.203 -10.726 -0.777 1.00 91.69 211 GLU A CA 1
ATOM 1580 C C . GLU A 1 211 ? 15.617 -10.358 -0.310 1.00 91.69 211 GLU A C 1
ATOM 1582 O O . GLU A 1 211 ? 16.190 -9.363 -0.763 1.00 91.69 211 GLU A O 1
ATOM 1587 N N . ARG A 1 212 ? 16.196 -11.152 0.602 1.00 91.31 212 ARG A N 1
ATOM 1588 C CA . ARG A 1 212 ? 17.522 -10.890 1.185 1.00 91.31 212 ARG A CA 1
ATOM 1589 C C . ARG A 1 212 ? 18.505 -12.028 0.925 1.00 91.31 212 ARG A C 1
ATOM 1591 O O . ARG A 1 212 ? 18.169 -13.194 1.112 1.00 91.31 212 ARG A O 1
ATOM 1598 N N . ILE A 1 213 ? 19.751 -11.682 0.594 1.00 89.00 213 ILE A N 1
ATOM 1599 C CA . ILE A 1 213 ? 20.881 -12.622 0.500 1.00 89.00 213 ILE A CA 1
ATOM 1600 C C . ILE A 1 213 ? 21.960 -12.171 1.483 1.00 89.00 213 ILE A C 1
ATOM 1602 O O . ILE A 1 213 ? 22.416 -11.033 1.411 1.00 89.00 213 ILE A O 1
ATOM 1606 N N . GLU A 1 214 ? 22.351 -13.042 2.422 1.00 88.00 214 GLU A N 1
ATOM 1607 C CA . GLU A 1 214 ? 23.333 -12.722 3.481 1.00 88.00 214 GLU A CA 1
ATOM 1608 C C . GLU A 1 214 ? 22.994 -11.415 4.242 1.00 88.00 214 GLU A C 1
ATOM 1610 O O . GLU A 1 214 ? 23.866 -10.642 4.633 1.00 88.00 214 GLU A O 1
ATOM 1615 N N . GLY A 1 215 ? 21.695 -11.140 4.422 1.00 82.81 215 GLY A N 1
ATOM 1616 C CA . GLY A 1 215 ? 21.173 -9.946 5.099 1.00 82.81 215 GLY A CA 1
ATOM 1617 C C . GLY A 1 215 ? 20.996 -8.701 4.216 1.00 82.81 215 GLY A C 1
ATOM 1618 O O . GLY A 1 215 ? 20.301 -7.771 4.632 1.00 82.81 215 GLY A O 1
ATOM 1619 N N . LEU A 1 216 ? 21.542 -8.684 2.995 1.00 86.44 216 LEU A N 1
ATOM 1620 C CA . LEU A 1 216 ? 21.405 -7.562 2.060 1.00 86.44 216 LEU A CA 1
ATOM 1621 C C . LEU A 1 216 ? 20.067 -7.626 1.306 1.00 86.44 216 LEU A C 1
ATOM 1623 O O . LEU A 1 216 ? 19.776 -8.677 0.731 1.00 86.44 216 LEU A O 1
ATOM 1627 N N . PRO A 1 217 ? 19.274 -6.535 1.258 1.00 89.19 217 PRO A N 1
ATOM 1628 C CA . PRO A 1 217 ? 18.054 -6.486 0.456 1.00 89.19 217 PRO A CA 1
ATOM 1629 C C . PRO A 1 217 ? 18.419 -6.475 -1.030 1.00 89.19 217 PRO A C 1
ATOM 1631 O O . PRO A 1 217 ? 19.024 -5.527 -1.529 1.00 89.19 217 PRO A O 1
ATOM 1634 N N . LEU A 1 218 ? 18.081 -7.553 -1.733 1.00 89.12 218 LEU A N 1
ATOM 1635 C CA . LEU A 1 218 ? 18.310 -7.701 -3.166 1.00 89.12 218 LEU A CA 1
ATOM 1636 C C . LEU A 1 218 ? 17.157 -7.100 -3.965 1.00 89.12 218 LEU A C 1
ATOM 1638 O O . LEU A 1 218 ? 17.400 -6.315 -4.877 1.00 89.12 218 LEU A O 1
ATOM 1642 N N . ARG A 1 219 ? 15.920 -7.457 -3.614 1.00 86.62 219 ARG A N 1
ATOM 1643 C CA . ARG A 1 219 ? 14.712 -7.077 -4.350 1.00 86.62 219 ARG A CA 1
ATOM 1644 C C . ARG A 1 219 ? 13.587 -6.732 -3.385 1.00 86.62 219 ARG A C 1
ATOM 1646 O O . ARG A 1 219 ? 13.496 -7.314 -2.306 1.00 86.62 219 ARG A O 1
ATOM 1653 N N . ILE A 1 220 ? 12.760 -5.778 -3.794 1.00 87.56 220 ILE A N 1
ATOM 1654 C CA . ILE A 1 220 ? 11.534 -5.384 -3.105 1.00 87.56 220 ILE A CA 1
ATOM 1655 C C . ILE A 1 220 ? 10.397 -5.520 -4.110 1.00 87.56 220 ILE A C 1
ATOM 1657 O O . ILE A 1 220 ? 10.544 -5.081 -5.249 1.00 87.56 220 ILE A O 1
ATOM 1661 N N . SER A 1 221 ? 9.291 -6.126 -3.698 1.00 86.69 221 SER A N 1
ATOM 1662 C CA . SER A 1 221 ? 8.071 -6.255 -4.499 1.00 86.69 221 SER A CA 1
ATOM 1663 C C . SER A 1 221 ? 6.838 -6.011 -3.643 1.00 86.69 221 SER A C 1
ATOM 1665 O O . SER A 1 221 ? 6.866 -6.254 -2.438 1.00 86.69 221 SER A O 1
ATOM 1667 N N . LEU A 1 222 ? 5.752 -5.534 -4.254 1.00 89.12 222 LEU A N 1
ATOM 1668 C CA . LEU A 1 222 ? 4.460 -5.471 -3.580 1.00 89.12 222 LEU A CA 1
ATOM 1669 C C . LEU A 1 222 ? 3.960 -6.897 -3.320 1.00 89.12 222 LEU A C 1
ATOM 1671 O O . LEU A 1 222 ? 3.828 -7.687 -4.251 1.00 89.12 222 LEU A O 1
ATOM 1675 N N . ASP A 1 223 ? 3.671 -7.204 -2.061 1.00 90.31 223 ASP A N 1
ATOM 1676 C CA . ASP A 1 223 ? 3.071 -8.472 -1.642 1.00 90.31 223 ASP A CA 1
ATOM 1677 C C . ASP A 1 223 ? 1.551 -8.337 -1.520 1.00 90.31 223 ASP A C 1
ATOM 1679 O O . ASP A 1 223 ? 0.785 -9.130 -2.062 1.00 90.31 223 ASP A O 1
ATOM 1683 N N . SER A 1 224 ? 1.100 -7.299 -0.820 1.00 92.06 224 SER A N 1
ATOM 1684 C CA . SER A 1 224 ? -0.313 -7.103 -0.515 1.00 92.06 224 SER A CA 1
ATOM 1685 C C . SER A 1 224 ? -0.618 -5.648 -0.164 1.00 92.06 224 SER A C 1
ATOM 1687 O O . SER A 1 224 ? 0.276 -4.812 -0.026 1.00 92.06 224 SER A O 1
ATOM 1689 N N . VAL A 1 225 ? -1.901 -5.322 -0.023 1.00 95.00 225 VAL A N 1
ATOM 1690 C CA . VAL A 1 225 ? -2.354 -4.050 0.547 1.00 95.00 225 VAL A CA 1
ATOM 1691 C C . VAL A 1 225 ? -3.167 -4.338 1.801 1.00 95.00 225 VAL A C 1
ATOM 1693 O O . VAL A 1 225 ? -4.081 -5.164 1.786 1.00 95.00 225 VAL A O 1
ATOM 1696 N N . GLY A 1 226 ? -2.820 -3.654 2.888 1.00 95.19 226 GLY A N 1
ATOM 1697 C CA . GLY A 1 226 ? -3.516 -3.721 4.166 1.00 95.19 226 GLY A CA 1
ATOM 1698 C C . GLY A 1 226 ? -4.314 -2.452 4.441 1.00 95.19 226 GLY A C 1
ATOM 1699 O O . GLY A 1 226 ? -3.852 -1.347 4.166 1.00 95.19 226 GLY A O 1
ATOM 1700 N N . LEU A 1 227 ? -5.496 -2.613 5.018 1.00 96.38 227 LEU A N 1
ATOM 1701 C CA . LEU A 1 227 ? -6.274 -1.557 5.653 1.00 96.38 227 LEU A CA 1
ATOM 1702 C C . LEU A 1 227 ? -6.235 -1.811 7.156 1.00 96.38 227 LEU A C 1
ATOM 1704 O O . LEU A 1 227 ? -6.625 -2.886 7.590 1.00 96.38 227 LEU A O 1
ATOM 1708 N N . ASP A 1 228 ? -5.804 -0.828 7.932 1.00 95.12 228 ASP A N 1
ATOM 1709 C CA . ASP A 1 228 ? -5.747 -0.872 9.389 1.00 95.12 228 ASP A CA 1
ATOM 1710 C C . ASP A 1 228 ? -6.648 0.214 9.978 1.00 95.12 228 ASP A C 1
ATOM 1712 O O . ASP A 1 228 ? -6.369 1.410 9.850 1.00 95.12 228 ASP A O 1
ATOM 1716 N N . ALA A 1 229 ? -7.738 -0.194 10.620 1.00 94.75 229 ALA A N 1
ATOM 1717 C CA . ALA A 1 229 ? -8.694 0.684 11.274 1.00 94.75 229 ALA A CA 1
ATOM 1718 C C . ALA A 1 229 ? -8.206 1.079 12.680 1.00 94.75 229 ALA A C 1
ATOM 1720 O O . ALA A 1 229 ? -8.845 0.783 13.690 1.00 94.75 229 ALA A O 1
ATOM 1721 N N . ALA A 1 230 ? -7.064 1.768 12.730 1.00 92.94 230 ALA A N 1
ATOM 1722 C CA . ALA A 1 230 ? -6.265 1.995 13.935 1.00 92.94 230 ALA A CA 1
ATOM 1723 C C . ALA A 1 230 ? -7.035 2.572 15.137 1.00 92.94 230 ALA A C 1
ATOM 1725 O O . ALA A 1 230 ? -6.754 2.219 16.282 1.00 92.94 230 ALA A O 1
ATOM 1726 N N . MET A 1 231 ? -7.990 3.476 14.906 1.00 92.00 231 MET A N 1
ATOM 1727 C CA . MET A 1 231 ? -8.813 4.031 15.977 1.00 92.00 231 MET A CA 1
ATOM 1728 C C . MET A 1 231 ? -10.191 4.461 15.491 1.00 92.00 231 MET A C 1
ATOM 1730 O O . MET A 1 231 ? -10.335 5.195 14.514 1.00 92.00 231 MET A O 1
ATOM 1734 N N . ARG A 1 232 ? -11.213 4.114 16.274 1.00 92.38 232 ARG A N 1
ATOM 1735 C CA . ARG A 1 232 ? -12.545 4.711 16.192 1.00 92.38 232 ARG A CA 1
ATOM 1736 C C . ARG A 1 232 ? -13.165 4.757 17.580 1.00 92.38 232 ARG A C 1
ATOM 1738 O O . ARG A 1 232 ? -13.255 3.735 18.250 1.00 92.38 232 ARG A O 1
ATOM 1745 N N . ILE A 1 233 ? -13.622 5.936 17.988 1.00 89.81 233 ILE A N 1
ATOM 1746 C CA . ILE A 1 233 ? -14.275 6.137 19.283 1.00 89.81 233 ILE A CA 1
ATOM 1747 C C . ILE A 1 233 ? -15.729 6.514 19.026 1.00 89.81 233 ILE A C 1
ATOM 1749 O O . ILE A 1 233 ? -16.010 7.459 18.292 1.00 89.81 233 ILE A O 1
ATOM 1753 N N . LEU A 1 234 ? -16.645 5.764 19.633 1.00 90.19 234 LEU A N 1
ATOM 1754 C CA . LEU A 1 234 ? -18.078 6.029 19.602 1.00 90.19 234 LEU A CA 1
ATOM 1755 C C . LEU A 1 234 ? -18.599 6.154 21.028 1.00 90.19 234 LEU A C 1
ATOM 1757 O O . LEU A 1 234 ? -18.207 5.398 21.915 1.00 90.19 234 LEU A O 1
ATOM 1761 N N . THR A 1 235 ? -19.509 7.095 21.235 1.00 87.50 235 THR A N 1
ATOM 1762 C CA . THR A 1 235 ? -20.188 7.305 22.510 1.00 87.50 235 THR A CA 1
ATOM 1763 C C . THR A 1 235 ? -21.695 7.208 22.282 1.00 87.50 235 THR A C 1
ATOM 1765 O O . THR A 1 235 ? -22.248 8.041 21.561 1.00 87.50 235 THR A O 1
ATOM 1768 N N . PRO A 1 236 ? -22.380 6.203 22.849 1.00 85.44 236 PRO A N 1
ATOM 1769 C CA . PRO A 1 236 ? -23.836 6.154 22.825 1.00 85.44 236 PRO A CA 1
ATOM 1770 C C . PRO A 1 236 ? -24.414 7.255 23.725 1.00 85.44 236 PRO A C 1
ATOM 1772 O O . PRO A 1 236 ? -23.887 7.528 24.807 1.00 85.44 236 PRO A O 1
ATOM 1775 N N . LEU A 1 237 ? -25.483 7.909 23.274 1.00 81.81 237 LEU A N 1
ATOM 1776 C CA . LEU A 1 237 ? -26.224 8.889 24.070 1.00 81.81 237 LEU A CA 1
ATOM 1777 C C . LEU A 1 237 ? -27.220 8.181 25.009 1.00 81.81 237 LEU A C 1
ATOM 1779 O O . LEU A 1 237 ? -27.567 7.024 24.807 1.00 81.81 237 LEU A O 1
ATOM 1783 N N . ALA A 1 238 ? -27.630 8.849 26.093 1.00 65.06 238 ALA A N 1
ATOM 1784 C CA . ALA A 1 238 ? -28.417 8.231 27.165 1.00 65.06 238 ALA A CA 1
ATOM 1785 C C . ALA A 1 238 ? -29.802 7.732 26.696 1.00 65.06 238 ALA A C 1
ATOM 1787 O O . ALA A 1 238 ? -30.519 8.464 26.018 1.00 65.06 238 ALA A O 1
ATOM 1788 N N . GLY A 1 239 ? -30.194 6.532 27.147 1.00 62.97 239 GLY A N 1
ATOM 1789 C CA . GLY A 1 239 ? -31.453 5.861 26.775 1.00 62.97 239 GLY A CA 1
ATOM 1790 C C . GLY A 1 239 ? -31.367 4.328 26.711 1.00 62.97 239 GLY A C 1
ATOM 1791 O O . GLY A 1 239 ? -32.401 3.670 26.702 1.00 62.97 239 GLY A O 1
ATOM 1792 N N . VAL A 1 240 ? -30.146 3.782 26.747 1.00 60.31 240 VAL A N 1
ATOM 1793 C CA . VAL A 1 240 ? -29.853 2.433 26.247 1.00 60.31 240 VAL A CA 1
ATOM 1794 C C . VAL A 1 240 ? -30.046 1.301 27.259 1.00 60.31 240 VAL A C 1
ATOM 1796 O O . VAL A 1 240 ? -29.409 1.284 28.317 1.00 60.31 240 VAL A O 1
ATOM 1799 N N . ASP A 1 241 ? -30.791 0.271 26.855 1.00 65.06 241 ASP A N 1
ATOM 1800 C CA . ASP A 1 241 ? -30.713 -1.078 27.420 1.00 65.06 241 ASP A CA 1
ATOM 1801 C C . ASP A 1 241 ? -29.592 -1.853 26.680 1.00 65.06 241 ASP A C 1
ATOM 1803 O O . ASP A 1 241 ? -29.793 -2.354 25.581 1.00 65.06 241 ASP A O 1
ATOM 1807 N N . ALA A 1 242 ? -28.391 -1.944 27.272 1.00 76.25 242 ALA A N 1
ATOM 1808 C CA . ALA A 1 242 ? -27.187 -2.643 26.753 1.00 76.25 242 ALA A CA 1
ATOM 1809 C C . ALA A 1 242 ? -26.353 -1.945 25.636 1.00 76.25 242 ALA A C 1
ATOM 1811 O O . ALA A 1 242 ? -26.102 -2.526 24.576 1.00 76.25 242 ALA A O 1
ATOM 1812 N N . PRO A 1 243 ? -25.767 -0.757 25.902 1.00 86.00 243 PRO A N 1
ATOM 1813 C CA . PRO A 1 243 ? -24.922 -0.033 24.936 1.00 86.00 243 PRO A CA 1
ATOM 1814 C C . PRO A 1 243 ? -23.681 -0.811 24.485 1.00 86.00 243 PRO A C 1
ATOM 1816 O O . PRO A 1 243 ? -23.212 -0.642 23.360 1.00 86.00 243 PRO A O 1
ATOM 1819 N N . ALA A 1 244 ? -23.176 -1.707 25.335 1.00 89.50 244 ALA A N 1
ATOM 1820 C CA . ALA A 1 244 ? -22.022 -2.536 25.020 1.00 89.50 244 ALA A CA 1
ATOM 1821 C C . ALA A 1 244 ? -22.274 -3.485 23.836 1.00 89.50 244 ALA A C 1
ATOM 1823 O O . ALA A 1 244 ? -21.365 -3.734 23.045 1.00 89.50 244 ALA A O 1
ATOM 1824 N N . ASP A 1 245 ? -23.493 -4.010 23.690 1.00 90.94 245 ASP A N 1
ATOM 1825 C CA . ASP A 1 245 ? -23.813 -4.965 22.625 1.00 90.94 245 ASP A CA 1
ATOM 1826 C C . ASP A 1 245 ? -23.971 -4.266 21.271 1.00 90.94 245 ASP A C 1
ATOM 1828 O O . ASP A 1 245 ? -23.492 -4.783 20.258 1.00 90.94 245 ASP A O 1
ATOM 1832 N N . LEU A 1 246 ? -24.534 -3.051 21.257 1.00 92.06 246 LEU A N 1
ATOM 1833 C CA . LEU A 1 246 ? -24.553 -2.199 20.066 1.00 92.06 246 LEU A CA 1
ATOM 1834 C C . LEU A 1 246 ? -23.127 -1.870 19.598 1.00 92.06 246 LEU A C 1
ATOM 1836 O O . LEU A 1 246 ? -22.818 -2.024 18.417 1.00 92.06 246 LEU A O 1
ATOM 1840 N N . LEU A 1 247 ? -22.239 -1.468 20.515 1.00 94.00 247 LEU A N 1
ATOM 1841 C CA . LEU A 1 247 ? -20.842 -1.165 20.181 1.00 94.00 247 LEU A CA 1
ATOM 1842 C C . LEU A 1 247 ? -20.106 -2.391 19.621 1.00 94.00 247 LEU A C 1
ATOM 1844 O O . LEU A 1 247 ? -19.420 -2.278 18.604 1.00 94.00 247 LEU A O 1
ATOM 1848 N N . ARG A 1 248 ? -20.308 -3.575 20.213 1.00 94.69 248 ARG A N 1
ATOM 1849 C CA . ARG A 1 248 ? -19.751 -4.841 19.701 1.00 94.69 248 ARG A CA 1
ATOM 1850 C C . ARG A 1 248 ? -20.254 -5.168 18.297 1.00 94.69 248 ARG A C 1
ATOM 1852 O O . ARG A 1 248 ? -19.467 -5.628 17.470 1.00 94.69 248 ARG A O 1
ATOM 1859 N N . LEU A 1 249 ? -21.537 -4.929 18.016 1.00 94.50 249 LEU A N 1
ATOM 1860 C CA . LEU A 1 249 ? -22.121 -5.162 16.694 1.00 94.50 249 LEU A CA 1
ATOM 1861 C C . LEU A 1 249 ? -21.559 -4.195 15.644 1.00 94.50 249 LEU A C 1
ATOM 1863 O O . LEU A 1 249 ? -21.202 -4.626 14.550 1.00 94.50 249 LEU A O 1
ATOM 1867 N N . ILE A 1 250 ? -21.420 -2.911 15.985 1.00 95.56 250 ILE A N 1
ATOM 1868 C CA . ILE A 1 250 ? -20.798 -1.912 15.103 1.00 95.56 250 ILE A CA 1
ATOM 1869 C C . ILE A 1 250 ? -19.329 -2.266 14.830 1.00 95.56 250 ILE A C 1
ATOM 1871 O O . ILE A 1 250 ? -18.871 -2.140 13.694 1.00 95.56 250 ILE A O 1
ATOM 1875 N N . ALA A 1 251 ? -18.591 -2.730 15.841 1.00 96.12 251 ALA A N 1
ATOM 1876 C CA . ALA A 1 251 ? -17.207 -3.168 15.673 1.00 96.12 251 ALA A CA 1
ATOM 1877 C C . ALA A 1 251 ? -17.095 -4.423 14.790 1.00 96.12 251 ALA A C 1
ATOM 1879 O O . ALA A 1 251 ? -16.225 -4.483 13.925 1.00 96.12 251 ALA A O 1
ATOM 1880 N N . LEU A 1 252 ? -18.002 -5.394 14.954 1.00 96.81 252 LEU A N 1
ATOM 1881 C CA . LEU A 1 252 ? -18.078 -6.571 14.083 1.00 96.81 252 LEU A CA 1
ATOM 1882 C C . LEU A 1 252 ? -18.360 -6.179 12.626 1.00 96.81 252 LEU A C 1
ATOM 1884 O O . LEU A 1 252 ? -17.723 -6.708 11.718 1.00 96.81 252 LEU A O 1
ATOM 1888 N N . GLN A 1 253 ? -19.287 -5.241 12.405 1.00 96.75 253 GLN A N 1
ATOM 1889 C CA . GLN A 1 253 ? -19.570 -4.715 11.070 1.00 96.75 253 GLN A CA 1
ATOM 1890 C C . GLN A 1 253 ? -18.332 -4.050 10.460 1.00 96.75 253 GLN A C 1
ATOM 1892 O O . GLN A 1 253 ? -18.035 -4.301 9.296 1.00 96.75 253 GLN A O 1
ATOM 1897 N N . GLY A 1 254 ? -17.585 -3.271 11.250 1.00 96.50 254 GLY A N 1
ATOM 1898 C CA . GLY A 1 254 ? -16.296 -2.707 10.841 1.00 96.50 254 GLY A CA 1
ATOM 1899 C C . GLY A 1 254 ? -15.341 -3.787 10.348 1.00 96.50 254 GLY A C 1
ATOM 1900 O O . GLY A 1 254 ? -14.910 -3.733 9.201 1.00 96.50 254 GLY A O 1
ATOM 1901 N N . SER A 1 255 ? -15.122 -4.837 11.146 1.00 97.50 255 SER A N 1
ATOM 1902 C CA . SER A 1 255 ? -14.221 -5.919 10.738 1.00 97.50 255 SER A CA 1
ATOM 1903 C C . SER A 1 255 ? -14.675 -6.631 9.461 1.00 97.50 255 SER A C 1
ATOM 1905 O O . SER A 1 255 ? -13.870 -6.869 8.567 1.00 97.50 255 SER A O 1
ATOM 1907 N N . SER A 1 256 ? -15.979 -6.863 9.287 1.00 95.94 256 SER A N 1
ATOM 1908 C CA . SER A 1 256 ? -16.498 -7.447 8.041 1.00 95.94 256 SER A CA 1
ATOM 1909 C C . SER A 1 256 ? -16.248 -6.557 6.814 1.00 95.94 256 SER A C 1
ATOM 1911 O O . SER A 1 256 ? -15.957 -7.056 5.720 1.00 95.94 256 SER A O 1
ATOM 1913 N N . LEU A 1 257 ? -16.360 -5.235 6.981 1.00 97.00 257 LEU A N 1
ATOM 1914 C CA . LEU A 1 257 ? -16.100 -4.260 5.922 1.00 97.00 257 LEU A CA 1
ATOM 1915 C C . LEU A 1 257 ? -14.618 -4.196 5.533 1.00 97.00 257 LEU A C 1
ATOM 1917 O O . LEU A 1 257 ? -14.329 -3.920 4.370 1.00 97.00 257 LEU A O 1
ATOM 1921 N N . GLU A 1 258 ? -13.696 -4.483 6.458 1.00 95.94 258 GLU A N 1
ATOM 1922 C CA . GLU A 1 258 ? -12.247 -4.420 6.213 1.00 95.94 258 GLU A CA 1
ATOM 1923 C C . GLU A 1 258 ? -11.794 -5.348 5.080 1.00 95.94 258 GLU A C 1
ATOM 1925 O O . GLU A 1 258 ? -10.865 -5.008 4.353 1.00 95.94 258 GLU A O 1
ATOM 1930 N N . ALA A 1 259 ? -12.461 -6.489 4.883 1.00 95.12 259 ALA A N 1
ATOM 1931 C CA . ALA A 1 259 ? -12.242 -7.347 3.718 1.00 95.12 259 ALA A CA 1
ATOM 1932 C C . ALA A 1 259 ? -13.162 -6.989 2.543 1.00 95.12 259 ALA A C 1
ATOM 1934 O O . ALA A 1 259 ? -12.732 -6.980 1.390 1.00 95.12 259 ALA A O 1
ATOM 1935 N N . ARG A 1 260 ? -14.435 -6.679 2.821 1.00 95.88 260 ARG A N 1
ATOM 1936 C CA . ARG A 1 260 ? -15.449 -6.440 1.782 1.00 95.88 260 ARG A CA 1
ATOM 1937 C C . ARG A 1 260 ? -15.104 -5.261 0.874 1.00 95.88 260 ARG A C 1
ATOM 1939 O O . ARG A 1 260 ? -15.348 -5.326 -0.325 1.00 95.88 260 ARG A O 1
ATOM 1946 N N . VAL A 1 261 ? -14.504 -4.211 1.431 1.00 95.75 261 VAL A N 1
ATOM 1947 C CA . VAL A 1 261 ? -14.156 -2.997 0.684 1.00 95.75 261 VAL A CA 1
ATOM 1948 C C . VAL A 1 261 ? -13.175 -3.263 -0.465 1.00 95.75 261 VAL A C 1
ATOM 1950 O O . VAL A 1 261 ? -13.269 -2.607 -1.502 1.00 95.75 261 VAL A O 1
ATOM 1953 N N . PHE A 1 262 ? -12.271 -4.238 -0.316 1.00 95.62 262 PHE A N 1
ATOM 1954 C CA . PHE A 1 262 ? -11.349 -4.649 -1.379 1.00 95.62 262 PHE A CA 1
ATOM 1955 C C . PHE A 1 262 ? -12.076 -5.378 -2.511 1.00 95.62 262 PHE A C 1
ATOM 1957 O O . PHE A 1 262 ? -11.832 -5.094 -3.681 1.00 95.62 262 PHE A O 1
ATOM 1964 N N . ASP A 1 263 ? -13.008 -6.271 -2.181 1.00 92.88 263 ASP A N 1
ATOM 1965 C CA . ASP A 1 263 ? -13.806 -6.981 -3.183 1.00 92.88 263 ASP A CA 1
ATOM 1966 C C . ASP A 1 263 ? -14.703 -6.002 -3.962 1.00 92.88 263 ASP A C 1
ATOM 1968 O O . ASP A 1 263 ? -14.708 -5.986 -5.190 1.00 92.88 263 ASP A O 1
ATOM 1972 N N . GLU A 1 264 ? -15.383 -5.095 -3.257 1.00 93.56 264 GLU A N 1
ATOM 1973 C CA . GLU A 1 264 ? -16.303 -4.128 -3.864 1.00 93.56 264 GLU A CA 1
ATOM 1974 C C . GLU A 1 264 ? -15.604 -3.070 -4.729 1.00 93.56 264 GLU A C 1
ATOM 1976 O O . GLU A 1 264 ? -16.149 -2.666 -5.758 1.00 93.56 264 GLU A O 1
ATOM 1981 N N . GLN A 1 265 ? -14.422 -2.591 -4.324 1.00 91.44 265 GLN A N 1
ATOM 1982 C CA . GLN A 1 265 ? -13.723 -1.536 -5.067 1.00 91.44 265 GLN A CA 1
ATOM 1983 C C . GLN A 1 265 ? -12.733 -2.062 -6.092 1.00 91.44 265 GLN A C 1
ATOM 1985 O O . GLN A 1 265 ? -12.560 -1.435 -7.137 1.00 91.44 265 GLN A O 1
ATOM 1990 N N . TRP A 1 266 ? -12.051 -3.159 -5.782 1.00 94.06 266 TRP A N 1
ATOM 1991 C CA . TRP A 1 266 ? -10.900 -3.634 -6.545 1.00 94.06 266 TRP A CA 1
ATOM 1992 C C . TRP A 1 266 ? -11.112 -5.018 -7.157 1.00 94.06 266 TRP A C 1
ATOM 1994 O O . TRP A 1 266 ? -10.261 -5.463 -7.923 1.00 94.06 266 TRP A O 1
ATOM 2004 N N . ALA A 1 267 ? -12.237 -5.687 -6.865 1.00 93.75 267 ALA A N 1
ATOM 2005 C CA . ALA A 1 267 ? -12.474 -7.081 -7.245 1.00 93.75 267 ALA A CA 1
ATOM 2006 C C . ALA A 1 267 ? -11.327 -8.009 -6.795 1.00 93.75 267 ALA A C 1
ATOM 2008 O O . ALA A 1 267 ? -10.998 -8.992 -7.464 1.00 93.75 267 ALA A O 1
ATOM 2009 N N . THR A 1 268 ? -10.705 -7.669 -5.661 1.00 92.75 268 THR A N 1
ATOM 2010 C CA . THR A 1 268 ? -9.569 -8.395 -5.093 1.00 92.75 268 THR A CA 1
ATOM 2011 C C . THR A 1 268 ? -10.004 -9.075 -3.799 1.00 92.75 268 THR A C 1
ATOM 2013 O O . THR A 1 268 ? -10.413 -8.388 -2.860 1.00 92.75 268 THR A O 1
ATOM 2016 N N . PRO A 1 269 ? -9.874 -10.410 -3.695 1.00 93.00 269 PRO A N 1
ATOM 2017 C CA . PRO A 1 269 ? -10.126 -11.121 -2.453 1.00 93.00 269 PRO A CA 1
ATOM 2018 C C . PRO A 1 269 ? -9.232 -10.610 -1.319 1.00 93.00 269 PRO A C 1
ATOM 2020 O O . PRO A 1 269 ? -8.010 -10.498 -1.463 1.00 93.00 269 PRO A O 1
ATOM 2023 N N . ALA A 1 270 ? -9.844 -10.370 -0.167 1.00 94.81 270 ALA A N 1
ATOM 2024 C CA . ALA A 1 270 ? -9.175 -9.976 1.062 1.00 94.81 270 ALA A CA 1
ATOM 2025 C C . ALA A 1 270 ? -9.721 -10.780 2.244 1.00 94.81 270 ALA A C 1
ATOM 2027 O O . ALA A 1 270 ? -10.763 -11.428 2.141 1.00 94.81 270 ALA A O 1
ATOM 2028 N N . VAL A 1 271 ? -9.003 -10.741 3.363 1.00 95.62 271 VAL A N 1
ATOM 2029 C CA . VAL A 1 271 ? -9.404 -11.379 4.616 1.00 95.62 271 VAL A CA 1
ATOM 2030 C C . VAL A 1 271 ? -9.365 -10.372 5.756 1.00 95.62 271 VAL A C 1
ATOM 2032 O O . VAL A 1 271 ? -8.460 -9.545 5.829 1.00 95.62 271 VAL A O 1
ATOM 2035 N N . SER A 1 272 ? -10.343 -10.473 6.647 1.00 96.50 272 SER A N 1
ATOM 2036 C CA . SER A 1 272 ? -10.479 -9.704 7.884 1.00 96.50 272 SER A CA 1
ATOM 2037 C C . SER A 1 272 ? -10.555 -10.647 9.082 1.00 96.50 272 SER A C 1
ATOM 2039 O O . SER A 1 272 ? -10.819 -11.848 8.950 1.00 96.50 272 SER A O 1
ATOM 2041 N N . ALA A 1 273 ? -10.310 -10.129 10.282 1.00 96.69 273 ALA A N 1
ATOM 2042 C CA . ALA A 1 273 ? -10.247 -10.959 11.482 1.00 96.69 273 ALA A CA 1
ATOM 2043 C C . ALA A 1 273 ? -11.577 -11.667 11.812 1.00 96.69 273 ALA A C 1
ATOM 2045 O O . ALA A 1 273 ? -11.548 -12.821 12.253 1.00 96.69 273 ALA A O 1
ATOM 2046 N N . ASP A 1 274 ? -12.737 -11.050 11.555 1.00 95.69 274 ASP A N 1
ATOM 2047 C CA . ASP A 1 274 ? -14.041 -11.718 11.688 1.00 95.69 274 ASP A CA 1
ATOM 2048 C C . ASP A 1 274 ? -14.168 -12.934 10.755 1.00 95.69 274 ASP A C 1
ATOM 2050 O O . ASP A 1 274 ? -14.601 -14.003 11.194 1.00 95.69 274 ASP A O 1
ATOM 2054 N N . GLN A 1 275 ? -13.716 -12.815 9.503 1.00 95.50 275 GLN A N 1
ATOM 2055 C CA . GLN A 1 275 ? -13.743 -13.907 8.531 1.00 95.50 275 GLN A CA 1
ATOM 2056 C C . GLN A 1 275 ? -12.817 -15.056 8.930 1.00 95.50 275 GLN A C 1
ATOM 2058 O O . GLN A 1 275 ? -13.195 -16.221 8.795 1.00 95.50 275 GLN A O 1
ATOM 2063 N N . VAL A 1 276 ? -11.635 -14.757 9.478 1.00 96.50 276 VAL A N 1
ATOM 2064 C CA . VAL A 1 276 ? -10.724 -15.788 10.002 1.00 96.50 276 VAL A CA 1
ATOM 2065 C C . VAL A 1 276 ? -11.363 -16.538 11.172 1.00 96.50 276 VAL A C 1
ATOM 2067 O O . VAL A 1 276 ? -11.322 -17.769 11.218 1.00 96.50 276 VAL A O 1
ATOM 2070 N N . MET A 1 277 ? -11.989 -15.821 12.110 1.00 95.88 277 MET A N 1
ATOM 2071 C CA . MET A 1 277 ? -12.694 -16.442 13.236 1.00 95.88 277 MET A CA 1
ATOM 2072 C C . MET A 1 277 ? -13.900 -17.271 12.773 1.00 95.88 277 MET A C 1
ATOM 2074 O O . MET A 1 277 ? -14.132 -18.365 13.293 1.00 95.88 277 MET A O 1
ATOM 2078 N N . ALA A 1 278 ? -14.644 -16.799 11.770 1.00 95.31 278 ALA A N 1
ATOM 2079 C CA . ALA A 1 278 ? -15.744 -17.547 11.169 1.00 95.31 278 ALA A CA 1
ATOM 2080 C C . ALA A 1 278 ? -15.248 -18.826 10.470 1.00 95.31 278 ALA A C 1
ATOM 2082 O O . ALA A 1 278 ? -15.822 -19.900 10.668 1.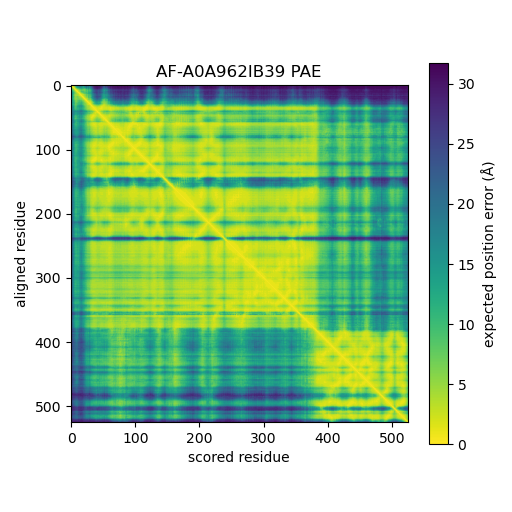00 95.31 278 ALA A O 1
ATOM 2083 N N . ALA A 1 279 ? -14.149 -18.742 9.714 1.00 96.00 279 ALA A N 1
ATOM 2084 C CA . ALA A 1 279 ? -13.516 -19.890 9.069 1.00 96.00 279 ALA A CA 1
ATOM 2085 C C . ALA A 1 279 ? -13.024 -20.924 10.096 1.00 96.00 279 ALA A C 1
ATOM 2087 O O . ALA A 1 279 ? -13.234 -22.123 9.904 1.00 96.00 279 ALA A O 1
ATOM 2088 N N . ALA A 1 280 ? -12.448 -20.477 11.218 1.00 96.94 280 ALA A N 1
ATOM 2089 C CA . ALA A 1 280 ? -12.051 -21.349 12.323 1.00 96.94 280 ALA A CA 1
ATOM 2090 C C . ALA A 1 280 ? -13.240 -22.134 12.893 1.00 96.94 280 ALA A C 1
ATOM 2092 O O . ALA A 1 280 ? -13.170 -23.357 13.034 1.00 96.94 280 ALA A O 1
ATOM 2093 N N . ALA A 1 281 ? -14.344 -21.435 13.176 1.00 94.88 281 ALA A N 1
ATOM 2094 C CA . ALA A 1 281 ? -15.553 -22.037 13.723 1.00 94.88 281 ALA A CA 1
ATOM 2095 C C . ALA A 1 281 ? -16.173 -23.061 12.755 1.00 94.88 281 ALA A C 1
ATOM 2097 O O . ALA A 1 281 ? -16.523 -24.166 13.170 1.00 94.88 281 ALA A O 1
ATOM 2098 N N . LEU A 1 282 ? -16.256 -22.729 11.461 1.00 95.50 282 LEU A N 1
ATOM 2099 C CA . LEU A 1 282 ? -16.751 -23.639 10.420 1.00 95.50 282 LEU A CA 1
ATOM 2100 C C . LEU A 1 282 ? -15.832 -24.852 10.213 1.00 95.50 282 LEU A C 1
ATOM 2102 O O . LEU A 1 282 ? -16.317 -25.955 9.966 1.00 95.50 282 LEU A O 1
ATOM 2106 N N . GLY A 1 283 ? -14.518 -24.662 10.348 1.00 95.19 283 GLY A N 1
ATOM 2107 C CA . GLY A 1 283 ? -13.511 -25.720 10.265 1.00 95.19 283 GLY A CA 1
ATOM 2108 C C . GLY A 1 283 ? -13.407 -26.600 11.516 1.00 95.19 283 GLY A C 1
ATOM 2109 O O . GLY A 1 283 ? -12.626 -27.549 11.523 1.00 95.19 283 GLY A O 1
ATOM 2110 N N . GLY A 1 284 ? -14.169 -26.305 12.576 1.00 95.69 284 GLY A N 1
ATOM 2111 C CA . GLY A 1 284 ? -14.126 -27.047 13.838 1.00 95.69 284 GLY A CA 1
ATOM 2112 C C . GLY A 1 284 ? -12.856 -26.811 14.663 1.00 95.69 284 GLY A C 1
ATOM 2113 O O . GLY A 1 284 ? -12.540 -27.616 15.541 1.00 95.69 284 GLY A O 1
ATOM 2114 N N . VAL A 1 285 ? -12.120 -25.726 14.402 1.00 96.50 285 VAL A N 1
ATOM 2115 C CA . VAL A 1 285 ? -10.982 -25.313 15.232 1.00 96.50 285 VAL A CA 1
ATOM 2116 C C . VAL A 1 285 ? -11.523 -24.713 16.528 1.00 96.50 285 VAL A C 1
ATOM 2118 O O . VAL A 1 285 ? -12.414 -23.865 16.513 1.00 96.50 285 VAL A O 1
ATOM 2121 N N . ALA A 1 286 ? -10.999 -25.165 17.668 1.00 95.56 286 ALA A N 1
ATOM 2122 C CA . ALA A 1 286 ? -11.452 -24.690 18.970 1.00 95.56 286 ALA A CA 1
ATOM 2123 C C . ALA A 1 286 ? -11.213 -23.179 19.119 1.00 95.56 286 ALA A C 1
ATOM 2125 O O . ALA A 1 286 ? -10.092 -22.710 18.924 1.00 95.56 286 ALA A O 1
ATOM 2126 N N . MET A 1 287 ? -12.256 -22.442 19.506 1.00 96.81 287 MET A N 1
ATOM 2127 C CA . MET A 1 287 ? -12.158 -21.035 19.895 1.00 96.81 287 MET A CA 1
ATOM 2128 C C . MET A 1 287 ? -11.871 -20.943 21.393 1.00 96.81 287 MET A C 1
ATOM 2130 O O . MET A 1 287 ? -12.554 -21.572 22.203 1.00 96.81 287 MET A O 1
ATOM 2134 N N . LEU A 1 288 ? -10.854 -20.172 21.754 1.00 97.44 288 LEU A N 1
ATOM 2135 C CA . LEU A 1 288 ? -10.423 -19.924 23.121 1.00 97.44 288 LEU A CA 1
ATOM 2136 C C . LEU A 1 288 ? -10.894 -18.541 23.563 1.00 97.44 288 LEU A C 1
ATOM 2138 O O . LEU A 1 288 ? -10.746 -17.575 22.818 1.00 97.44 288 LEU A O 1
ATOM 2142 N N . ASP A 1 289 ? -11.415 -18.458 24.784 1.00 97.25 289 ASP A N 1
ATOM 2143 C CA . ASP A 1 289 ? -11.760 -17.213 25.471 1.00 97.25 289 ASP A CA 1
ATOM 2144 C C . ASP A 1 289 ? -10.784 -17.014 26.632 1.00 97.25 289 ASP A C 1
ATOM 2146 O O . ASP A 1 289 ? -10.870 -17.682 27.665 1.00 97.25 289 ASP A O 1
ATOM 2150 N N . LEU A 1 290 ? -9.818 -16.122 26.440 1.00 97.69 290 LEU A N 1
ATOM 2151 C CA . LEU A 1 290 ? -8.711 -15.894 27.355 1.00 97.69 290 LEU A CA 1
ATOM 2152 C C . LEU A 1 290 ? -8.953 -14.644 28.202 1.00 97.69 290 LEU A C 1
ATOM 2154 O O . LEU A 1 290 ? -9.320 -13.583 27.694 1.00 97.69 290 LEU A O 1
ATOM 2158 N N . GLN A 1 291 ? -8.692 -14.759 29.504 1.00 96.25 291 GLN A N 1
ATOM 2159 C CA . GLN A 1 291 ? -8.669 -13.622 30.418 1.00 96.25 291 GLN A CA 1
ATOM 2160 C C . GLN A 1 291 ? -7.695 -13.874 31.575 1.00 96.25 291 GLN A C 1
ATOM 2162 O O . GLN A 1 291 ? -7.679 -14.959 32.168 1.00 96.25 291 GLN A O 1
ATOM 2167 N N . GLY A 1 292 ? -6.909 -12.851 31.917 1.00 94.00 292 GLY A N 1
ATOM 2168 C CA . GLY A 1 292 ? -5.990 -12.869 33.055 1.00 94.00 292 GLY A CA 1
ATOM 2169 C C . GLY A 1 292 ? -4.940 -13.997 33.010 1.00 94.00 292 GLY A C 1
ATOM 2170 O O . GLY A 1 292 ? -4.700 -14.592 31.956 1.00 94.00 292 GLY A O 1
ATOM 2171 N N . PRO A 1 293 ? -4.340 -14.352 34.163 1.00 93.00 293 PRO A N 1
ATOM 2172 C CA . PRO A 1 293 ? -3.228 -15.310 34.220 1.00 93.00 293 PRO A CA 1
ATOM 2173 C C . PRO A 1 293 ? -3.580 -16.728 33.745 1.00 93.00 293 PRO A C 1
ATOM 2175 O O . PRO A 1 293 ? -2.734 -17.446 33.216 1.00 93.00 293 PRO A O 1
ATOM 2178 N N . ALA A 1 294 ? -4.837 -17.153 33.921 1.00 93.81 294 ALA A N 1
ATOM 2179 C CA . ALA A 1 294 ? -5.302 -18.446 33.418 1.00 93.81 294 ALA A CA 1
ATOM 2180 C C . ALA A 1 294 ? -5.351 -18.465 31.880 1.00 93.81 294 ALA A C 1
ATOM 2182 O O . ALA A 1 294 ? -4.983 -19.468 31.267 1.00 93.81 294 ALA A O 1
ATOM 2183 N N . GLY A 1 295 ? -5.753 -17.345 31.268 1.00 95.06 295 GLY A N 1
ATOM 2184 C CA . GLY A 1 295 ? -5.711 -17.156 29.822 1.00 95.06 295 GLY A CA 1
ATOM 2185 C C . GLY A 1 295 ? -4.286 -17.202 29.267 1.00 95.06 295 GLY A C 1
ATOM 2186 O O . GLY A 1 295 ? -4.050 -17.875 28.270 1.00 95.06 295 GLY A O 1
ATOM 2187 N N . GLU A 1 296 ? -3.313 -16.581 29.939 1.00 94.25 296 GLU A N 1
ATOM 2188 C CA . GLU A 1 296 ? -1.897 -16.613 29.523 1.00 94.25 296 GLU A CA 1
ATOM 2189 C C . GLU A 1 296 ? -1.305 -18.036 29.524 1.00 94.25 296 GLU A C 1
ATOM 2191 O O . GLU A 1 296 ? -0.556 -18.423 28.617 1.00 94.25 296 GLU A O 1
ATOM 2196 N N . ALA A 1 297 ? -1.679 -18.856 30.511 1.00 93.69 297 ALA A N 1
ATOM 2197 C CA . ALA A 1 297 ? -1.274 -20.258 30.559 1.00 93.69 297 ALA A CA 1
ATOM 2198 C C . ALA A 1 297 ? -1.863 -21.065 29.386 1.00 93.69 297 ALA A C 1
ATOM 2200 O O . ALA A 1 297 ? -1.164 -21.887 28.792 1.00 93.69 297 ALA A O 1
ATOM 2201 N N . GLN A 1 298 ? -3.123 -20.808 29.019 1.00 95.25 298 GLN A N 1
ATOM 2202 C CA . GLN A 1 298 ? -3.758 -21.427 27.849 1.00 95.25 298 GLN A CA 1
ATOM 2203 C C . GLN A 1 298 ? -3.143 -20.934 26.531 1.00 95.25 298 GLN A C 1
ATOM 2205 O O . GLN A 1 298 ? -2.874 -21.748 25.650 1.00 95.25 298 GLN A O 1
ATOM 2210 N N . LEU A 1 299 ? -2.845 -19.634 26.411 1.00 95.94 299 LEU A N 1
ATOM 2211 C CA . LEU A 1 299 ? -2.179 -19.039 25.247 1.00 95.94 299 LEU A CA 1
ATOM 2212 C C . LEU A 1 299 ? -0.841 -19.721 24.952 1.00 95.94 299 LEU A C 1
ATOM 2214 O O . LEU A 1 299 ? -0.508 -19.985 23.797 1.00 95.94 299 LEU A O 1
ATOM 2218 N N . SER A 1 300 ? -0.089 -20.051 26.002 1.00 92.00 300 SER A N 1
ATOM 2219 C CA . SER A 1 300 ? 1.202 -20.734 25.891 1.00 92.00 300 SER A CA 1
ATOM 2220 C C . SER A 1 300 ? 1.102 -22.139 25.285 1.00 92.00 300 SER A C 1
ATOM 2222 O O . SER A 1 300 ? 2.095 -22.630 24.755 1.00 92.00 300 SER A O 1
ATOM 2224 N N . ALA A 1 301 ? -0.077 -22.769 25.334 1.00 91.25 301 ALA A N 1
ATOM 2225 C CA . ALA A 1 301 ? -0.341 -24.085 24.751 1.00 91.25 301 ALA A CA 1
ATOM 2226 C C . ALA A 1 301 ? -0.838 -24.031 23.290 1.00 91.25 301 ALA A C 1
ATOM 2228 O O . ALA A 1 301 ? -1.034 -25.080 22.676 1.00 91.25 301 ALA A O 1
ATOM 2229 N N . THR A 1 302 ? -1.057 -22.837 22.732 1.00 94.88 302 THR A N 1
ATOM 2230 C CA . THR A 1 302 ? -1.478 -22.656 21.333 1.00 94.88 302 THR A CA 1
ATOM 2231 C C . THR A 1 302 ? -0.310 -22.795 20.355 1.00 94.88 302 THR A C 1
ATOM 2233 O O . THR A 1 302 ? 0.859 -22.766 20.741 1.00 94.88 302 THR A O 1
ATOM 2236 N N . THR A 1 303 ? -0.620 -22.914 19.063 1.00 95.50 303 THR A N 1
ATOM 2237 C CA . THR A 1 303 ? 0.388 -23.039 17.988 1.00 95.50 303 THR A CA 1
ATOM 2238 C C . THR A 1 303 ? 0.699 -21.717 17.277 1.00 95.50 303 THR A C 1
ATOM 2240 O O . THR A 1 303 ? 1.338 -21.711 16.226 1.00 95.50 303 THR A O 1
ATOM 2243 N N . HIS A 1 304 ? 0.270 -20.582 17.837 1.00 96.50 304 HIS A N 1
ATOM 2244 C CA . HIS A 1 304 ? 0.520 -19.270 17.240 1.00 96.50 304 HIS A CA 1
ATOM 2245 C C . HIS A 1 304 ? 2.003 -18.857 17.309 1.00 96.50 304 HIS A C 1
ATOM 2247 O O . HIS A 1 304 ? 2.702 -19.200 18.276 1.00 96.50 304 HIS A O 1
ATOM 2253 N N . PRO A 1 305 ? 2.488 -18.065 16.329 1.00 95.94 305 PRO A N 1
ATOM 2254 C CA . PRO A 1 305 ? 3.833 -17.493 16.356 1.00 95.94 305 PRO A CA 1
ATOM 2255 C C . PRO A 1 305 ? 4.137 -16.748 17.664 1.00 95.94 305 PRO A C 1
ATOM 2257 O O . PRO A 1 305 ? 3.241 -16.179 18.288 1.00 95.94 305 PRO A O 1
ATOM 2260 N N . ALA A 1 306 ? 5.411 -16.725 18.074 1.00 94.62 306 ALA A N 1
ATOM 2261 C CA . ALA A 1 306 ? 5.834 -16.095 19.331 1.00 94.62 306 ALA A CA 1
ATOM 2262 C C . ALA A 1 306 ? 5.414 -14.619 19.423 1.00 94.62 306 ALA A C 1
ATOM 2264 O O . ALA A 1 306 ? 4.775 -14.247 20.401 1.00 94.62 306 ALA A O 1
ATOM 2265 N N . ALA A 1 307 ? 5.646 -13.838 18.362 1.00 92.50 307 ALA A N 1
ATOM 2266 C CA . ALA A 1 307 ? 5.251 -12.430 18.299 1.00 92.50 307 ALA A CA 1
ATOM 2267 C C . ALA A 1 307 ? 3.741 -12.221 18.534 1.00 92.50 307 ALA A C 1
ATOM 2269 O O . ALA A 1 307 ? 3.347 -11.334 19.281 1.00 92.50 307 ALA A O 1
ATOM 2270 N N . VAL A 1 308 ? 2.885 -13.086 17.971 1.00 95.69 308 VAL A N 1
ATOM 2271 C CA . VAL A 1 308 ? 1.426 -13.018 18.178 1.00 95.69 308 VAL A CA 1
ATOM 2272 C C . VAL A 1 308 ? 1.066 -13.319 19.635 1.00 95.69 308 VAL A C 1
ATOM 2274 O O . VAL A 1 308 ? 0.246 -12.621 20.230 1.00 95.69 308 VAL A O 1
ATOM 2277 N N . ARG A 1 309 ? 1.697 -14.334 20.241 1.00 95.81 309 ARG A N 1
ATOM 2278 C CA . ARG A 1 309 ? 1.473 -14.666 21.658 1.00 95.81 309 ARG A CA 1
ATOM 2279 C C . ARG A 1 309 ? 1.944 -13.545 22.588 1.00 95.81 309 ARG A C 1
ATOM 2281 O O . ARG A 1 309 ? 1.270 -13.274 23.574 1.00 95.81 309 ARG A O 1
ATOM 2288 N N . GLU A 1 310 ? 3.045 -12.873 22.268 1.00 94.81 310 GLU A N 1
ATOM 2289 C CA . GLU A 1 310 ? 3.541 -11.713 23.019 1.00 94.81 310 GLU A CA 1
ATOM 2290 C C . GLU A 1 310 ? 2.560 -10.532 22.950 1.00 94.81 310 GLU A C 1
ATOM 2292 O O . GLU A 1 310 ? 2.205 -9.977 23.989 1.00 94.81 310 GLU A O 1
ATOM 2297 N N . THR A 1 311 ? 2.032 -10.212 21.762 1.00 94.62 311 THR A N 1
ATOM 2298 C CA . THR A 1 311 ? 1.001 -9.172 21.593 1.00 94.62 311 THR A CA 1
ATOM 2299 C C . THR A 1 311 ? -0.292 -9.504 22.343 1.00 94.62 311 THR A C 1
ATOM 2301 O O . THR A 1 311 ? -0.887 -8.643 22.988 1.00 94.62 311 THR A O 1
ATOM 2304 N N . ILE A 1 312 ? -0.757 -10.754 22.301 1.00 96.25 312 ILE A N 1
ATOM 2305 C CA . ILE A 1 312 ? -1.965 -11.147 23.042 1.00 96.25 312 ILE A CA 1
ATOM 2306 C C . ILE A 1 312 ? -1.719 -11.086 24.553 1.00 96.25 312 ILE A C 1
ATOM 2308 O O . ILE A 1 312 ? -2.588 -10.629 25.297 1.00 96.25 312 ILE A O 1
ATOM 2312 N N . ALA A 1 313 ? -0.538 -11.499 25.018 1.00 96.00 313 ALA A N 1
ATOM 2313 C CA . ALA A 1 313 ? -0.181 -11.414 26.428 1.00 96.00 313 ALA A CA 1
ATOM 2314 C C . ALA A 1 313 ? -0.210 -9.963 26.937 1.00 96.00 313 ALA A C 1
ATOM 2316 O O . ALA A 1 313 ? -0.731 -9.731 28.027 1.00 96.00 313 ALA A O 1
ATOM 2317 N N . SER A 1 314 ? 0.241 -8.974 26.150 1.00 95.12 314 SER A N 1
ATOM 2318 C CA . SER A 1 314 ? 0.139 -7.565 26.564 1.00 95.12 314 SER A CA 1
ATOM 2319 C C . SER A 1 314 ? -1.312 -7.105 26.741 1.00 95.12 314 SER A C 1
ATOM 2321 O O . SER A 1 314 ? -1.611 -6.395 27.698 1.00 95.12 314 SER A O 1
ATOM 2323 N N . TRP A 1 315 ? -2.244 -7.559 25.893 1.00 95.62 315 TRP A N 1
ATOM 2324 C CA . TRP A 1 315 ? -3.672 -7.257 26.065 1.00 95.62 315 TRP A CA 1
ATOM 2325 C C . TRP A 1 315 ? -4.265 -7.897 27.326 1.00 95.62 315 TRP A C 1
ATOM 2327 O O . TRP A 1 315 ? -5.015 -7.247 28.056 1.00 95.62 315 TRP A O 1
ATOM 2337 N N . LEU A 1 316 ? -3.901 -9.150 27.619 1.00 96.56 316 LEU A N 1
ATOM 2338 C CA . LEU A 1 316 ? -4.343 -9.849 28.832 1.00 96.56 316 LEU A CA 1
ATOM 2339 C C . LEU A 1 316 ? -3.823 -9.167 30.108 1.00 96.56 316 LEU A C 1
ATOM 2341 O O . LEU A 1 316 ? -4.572 -9.041 31.079 1.00 96.56 316 LEU A O 1
ATOM 2345 N N . GLN A 1 317 ? -2.580 -8.675 30.091 1.00 95.50 317 GLN A N 1
ATOM 2346 C CA . GLN A 1 317 ? -1.974 -7.925 31.198 1.00 95.50 317 GLN A CA 1
ATOM 2347 C C . GLN A 1 317 ? -2.655 -6.573 31.440 1.00 95.50 317 GLN A C 1
ATOM 2349 O O . GLN A 1 317 ? -2.751 -6.134 32.586 1.00 95.50 317 GLN A O 1
ATOM 2354 N N . LEU A 1 318 ? -3.176 -5.943 30.383 1.00 94.75 318 LEU A N 1
ATOM 2355 C CA . LEU A 1 318 ? -3.993 -4.728 30.466 1.00 94.75 318 LEU A CA 1
ATOM 2356 C C . LEU A 1 318 ? -5.437 -4.997 30.938 1.00 94.75 318 LEU A C 1
ATOM 2358 O O . LEU A 1 318 ? -6.209 -4.058 31.110 1.00 94.75 318 LEU A O 1
ATOM 2362 N N . GLY A 1 319 ? -5.806 -6.259 31.188 1.00 95.12 319 GLY A N 1
ATOM 2363 C CA . GLY A 1 319 ? -7.103 -6.649 31.750 1.00 95.12 319 GLY A CA 1
ATOM 2364 C C . GLY A 1 319 ? -8.196 -6.939 30.719 1.00 95.12 319 GLY A C 1
ATOM 2365 O O . GLY A 1 319 ? -9.319 -7.275 31.110 1.00 95.12 319 GLY A O 1
ATOM 2366 N N . PHE A 1 320 ? -7.882 -6.868 29.424 1.00 96.88 320 PHE A N 1
ATOM 2367 C CA . PHE A 1 320 ? -8.835 -7.170 28.359 1.00 96.88 320 PHE A CA 1
ATOM 2368 C C . PHE A 1 320 ? -9.131 -8.670 28.249 1.00 96.88 320 PHE A C 1
ATOM 2370 O O . PHE A 1 320 ? -8.359 -9.531 28.686 1.00 96.88 320 PHE A O 1
ATOM 2377 N N . ARG A 1 321 ? -10.273 -8.992 27.635 1.00 97.19 321 ARG A N 1
ATOM 2378 C CA . ARG A 1 321 ? -10.603 -10.351 27.192 1.00 97.19 321 ARG A CA 1
ATOM 2379 C C . ARG A 1 321 ? -10.128 -10.538 25.763 1.00 97.19 321 ARG A C 1
ATOM 2381 O O . ARG A 1 321 ? -10.351 -9.660 24.932 1.00 97.19 321 ARG A O 1
ATOM 2388 N N . VAL A 1 322 ? -9.530 -11.691 25.474 1.00 98.06 322 VAL A N 1
ATOM 2389 C CA . VAL A 1 322 ? -9.080 -12.031 24.123 1.00 98.06 322 VAL A CA 1
ATOM 2390 C C . VAL A 1 322 ? -9.722 -13.328 23.659 1.00 98.06 322 VAL A C 1
ATOM 2392 O O . VAL A 1 322 ? -9.570 -14.359 24.309 1.00 98.06 322 VAL A O 1
ATOM 2395 N N . ARG A 1 323 ? -10.412 -13.290 22.518 1.00 97.69 323 ARG A N 1
ATOM 2396 C CA . ARG A 1 323 ? -10.951 -14.470 21.837 1.00 97.69 323 ARG A CA 1
ATOM 2397 C C . ARG A 1 323 ? -10.133 -14.775 20.589 1.00 97.69 323 ARG A C 1
ATOM 2399 O O . ARG A 1 323 ? -9.882 -13.876 19.796 1.00 97.69 323 ARG A O 1
ATOM 2406 N N . LEU A 1 324 ? -9.752 -16.033 20.389 1.00 97.94 324 LEU A N 1
ATOM 2407 C CA . LEU A 1 324 ? -8.966 -16.466 19.230 1.00 97.94 324 LEU A CA 1
ATOM 2408 C C . LEU A 1 324 ? -9.150 -17.961 18.929 1.00 97.94 324 LEU A C 1
ATOM 2410 O O . LEU A 1 324 ? -9.487 -18.720 19.837 1.00 97.94 324 LEU A O 1
ATOM 2414 N N . PRO A 1 325 ? -8.893 -18.424 17.697 1.00 97.69 325 PRO A N 1
ATOM 2415 C CA . PRO A 1 325 ? -8.730 -19.849 17.413 1.00 97.69 325 PRO A CA 1
ATOM 2416 C C . PRO A 1 325 ? -7.524 -20.436 18.166 1.00 97.69 325 PRO A C 1
ATOM 2418 O O . PRO A 1 325 ? -6.583 -19.722 18.473 1.00 97.69 325 PRO A O 1
ATOM 2421 N N . ALA A 1 326 ? -7.497 -21.741 18.441 1.00 96.00 326 ALA A N 1
ATOM 2422 C CA . ALA A 1 326 ? -6.364 -22.390 19.121 1.00 96.00 326 ALA A CA 1
ATOM 2423 C C . ALA A 1 326 ? -5.100 -22.555 18.240 1.00 96.00 326 ALA A C 1
ATOM 2425 O O . ALA A 1 326 ? -4.032 -22.947 18.732 1.00 96.00 326 ALA A O 1
ATOM 2426 N N . ALA A 1 327 ? -5.229 -22.314 16.935 1.00 95.75 327 ALA A N 1
ATOM 2427 C CA . ALA A 1 327 ? -4.17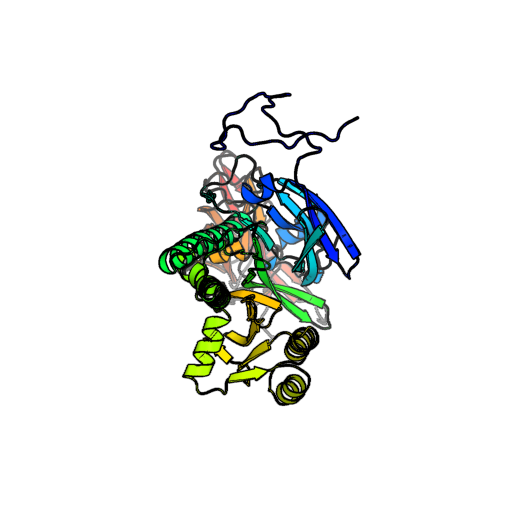5 -22.444 15.938 1.00 95.75 327 ALA A CA 1
ATOM 2428 C C . ALA A 1 327 ? -4.358 -21.418 14.804 1.00 95.75 327 ALA A C 1
ATOM 2430 O O . ALA A 1 327 ? -5.486 -20.977 14.574 1.00 95.75 327 ALA A O 1
ATOM 2431 N N . PRO A 1 328 ? -3.286 -21.053 14.072 1.00 96.69 328 PRO A N 1
ATOM 2432 C CA . PRO A 1 328 ? -3.399 -20.274 12.842 1.00 96.69 328 PRO A CA 1
ATOM 2433 C C . PRO A 1 328 ? -4.369 -20.911 11.840 1.00 96.69 328 PRO A C 1
ATOM 2435 O O . PRO A 1 328 ? -4.471 -22.135 11.746 1.00 96.69 328 PRO A O 1
ATOM 2438 N N . ILE A 1 329 ? -5.067 -20.070 11.085 1.00 96.44 329 ILE A N 1
ATOM 2439 C CA . ILE A 1 329 ? -6.119 -20.468 10.152 1.00 96.44 329 ILE A CA 1
ATOM 2440 C C . ILE A 1 329 ? -5.689 -20.111 8.740 1.00 96.44 329 ILE A C 1
ATOM 2442 O O . ILE A 1 329 ? -5.146 -19.033 8.494 1.00 96.44 329 ILE A O 1
ATOM 2446 N N . GLN A 1 330 ? -5.964 -21.025 7.816 1.00 93.38 330 GLN A N 1
ATOM 2447 C CA . GLN A 1 330 ? -5.785 -20.793 6.396 1.00 93.38 330 GLN A CA 1
ATOM 2448 C C . GLN A 1 330 ? -7.098 -20.301 5.776 1.00 93.38 330 GLN A C 1
ATOM 2450 O O . GLN A 1 330 ? -8.120 -20.983 5.868 1.00 93.38 330 GLN A O 1
ATOM 2455 N N . VAL A 1 331 ? -7.059 -19.142 5.121 1.00 89.50 331 VAL A N 1
ATOM 2456 C CA . VAL A 1 331 ? -8.163 -18.579 4.332 1.00 89.50 331 VAL A CA 1
ATOM 2457 C C . VAL A 1 331 ? -7.643 -18.330 2.917 1.00 89.50 331 VAL A C 1
ATOM 2459 O O . VAL A 1 331 ? -6.869 -17.409 2.672 1.00 89.50 331 VAL A O 1
ATOM 2462 N N . GLY A 1 332 ? -8.021 -19.200 1.978 1.00 84.88 332 GLY A N 1
ATOM 2463 C CA . GLY A 1 332 ? -7.419 -19.208 0.644 1.00 84.88 332 GLY A CA 1
ATOM 2464 C C . GLY A 1 332 ? -5.924 -19.542 0.711 1.00 84.88 332 GLY A C 1
ATOM 2465 O O . GLY A 1 332 ? -5.542 -20.605 1.207 1.00 84.88 332 GLY A O 1
ATOM 2466 N N . VAL A 1 333 ? -5.082 -18.638 0.208 1.00 84.12 333 VAL A N 1
ATOM 2467 C CA . VAL A 1 333 ? -3.612 -18.758 0.274 1.00 84.12 333 VAL A CA 1
ATOM 2468 C C . VAL A 1 333 ? -3.007 -18.051 1.491 1.00 84.12 333 VAL A C 1
ATOM 2470 O O . VAL A 1 333 ? -1.843 -18.276 1.807 1.00 84.12 333 VAL A O 1
ATOM 2473 N N . TRP A 1 334 ? -3.796 -17.247 2.209 1.00 90.44 334 TRP A N 1
ATOM 2474 C CA . TRP A 1 334 ? -3.347 -16.578 3.423 1.00 90.44 334 TRP A CA 1
ATOM 2475 C C . TRP A 1 334 ? -3.370 -17.546 4.608 1.00 90.44 334 TRP A C 1
ATOM 2477 O O . TRP A 1 334 ? -4.366 -18.235 4.843 1.00 90.44 334 TRP A O 1
ATOM 2487 N N . LEU A 1 335 ? -2.278 -17.586 5.369 1.00 92.88 335 LEU A N 1
ATOM 2488 C CA . LEU A 1 335 ? -2.153 -18.343 6.612 1.00 92.88 335 LEU A CA 1
ATOM 2489 C C . LEU A 1 335 ? -1.723 -17.390 7.720 1.00 92.88 335 LEU A C 1
ATOM 2491 O O . LEU A 1 335 ? -0.627 -16.834 7.678 1.00 92.88 335 LEU A O 1
ATOM 2495 N N . GLY A 1 336 ? -2.550 -17.254 8.749 1.00 94.44 336 GLY A N 1
ATOM 2496 C CA . GLY A 1 336 ? -2.238 -16.337 9.831 1.00 94.44 336 GLY A CA 1
ATOM 2497 C C . GLY A 1 336 ? -3.078 -16.542 11.076 1.00 94.44 336 GLY A C 1
ATOM 2498 O O . GLY A 1 336 ? -3.812 -17.517 11.229 1.00 94.44 336 GLY A O 1
ATOM 2499 N N . SER 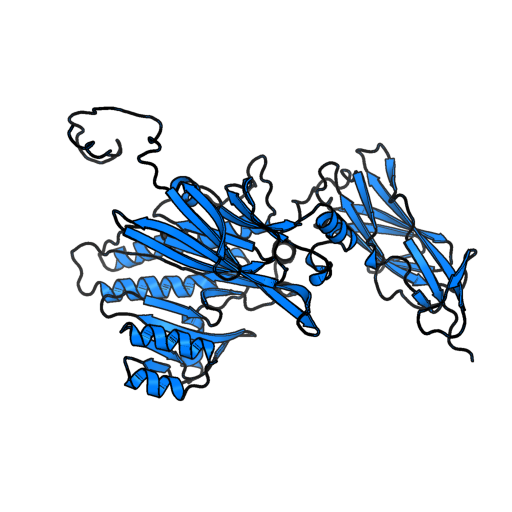A 1 337 ? -2.903 -15.629 12.022 1.00 96.50 337 SER A N 1
ATOM 2500 C CA . SER A 1 337 ? -3.626 -15.626 13.295 1.00 96.50 337 SER A CA 1
ATOM 2501 C C . SER A 1 337 ? -4.603 -14.462 13.317 1.00 96.50 337 SER A C 1
ATOM 2503 O O . SER A 1 337 ? -4.278 -13.398 12.801 1.00 96.50 337 SER A O 1
ATOM 2505 N N . ALA A 1 338 ? -5.759 -14.649 13.945 1.00 97.00 338 ALA A N 1
ATOM 2506 C CA . ALA A 1 338 ? -6.701 -13.570 14.203 1.00 97.00 338 ALA A CA 1
ATOM 2507 C C . ALA A 1 338 ? -7.194 -13.636 15.644 1.00 97.00 338 ALA A C 1
ATOM 2509 O O . ALA A 1 338 ? -7.323 -14.729 16.204 1.00 97.00 338 ALA A O 1
ATOM 2510 N N . TRP A 1 339 ? -7.460 -12.480 16.240 1.00 97.44 339 TRP A N 1
ATOM 2511 C CA . TRP A 1 339 ? -8.011 -12.400 17.586 1.00 97.44 339 TRP A CA 1
ATOM 2512 C C . TRP A 1 339 ? -8.904 -11.170 17.759 1.00 97.44 339 TRP A C 1
ATOM 2514 O O . TRP A 1 339 ? -8.719 -10.141 17.115 1.00 97.44 339 TRP A O 1
ATOM 2524 N N . LEU A 1 340 ? -9.875 -11.296 18.657 1.00 97.56 340 LEU A N 1
ATOM 2525 C CA . LEU A 1 340 ? -10.757 -10.230 19.116 1.00 97.56 340 LEU A CA 1
ATOM 2526 C C . LEU A 1 340 ? -10.335 -9.828 20.526 1.00 97.56 340 LEU A C 1
ATOM 2528 O O . LEU A 1 340 ? -10.345 -10.664 21.427 1.00 97.56 340 LEU A O 1
ATOM 2532 N N . VAL A 1 341 ? -10.012 -8.556 20.727 1.00 97.25 341 VAL A N 1
ATOM 2533 C CA . VAL A 1 341 ? -9.822 -7.951 22.052 1.00 97.25 341 VAL A CA 1
ATOM 2534 C C . VAL A 1 341 ? -11.097 -7.207 22.426 1.00 97.25 341 VAL A C 1
ATOM 2536 O O . VAL A 1 341 ? -11.639 -6.482 21.598 1.00 97.25 341 VAL A O 1
ATOM 2539 N N . SER A 1 342 ? -11.592 -7.376 23.651 1.00 96.94 342 SER A N 1
ATOM 2540 C CA . SER A 1 342 ? -12.787 -6.663 24.117 1.00 96.94 342 SER A CA 1
ATOM 2541 C C . SER A 1 342 ? -12.796 -6.396 25.620 1.00 96.94 342 SER A C 1
ATOM 2543 O O . SER A 1 342 ? -12.100 -7.066 26.393 1.00 96.94 342 SER A O 1
ATOM 2545 N N . ASP A 1 343 ? -13.617 -5.430 26.029 1.00 94.50 343 ASP A N 1
ATOM 2546 C CA . ASP A 1 343 ? -13.928 -5.124 27.427 1.00 94.50 343 ASP A CA 1
ATOM 2547 C C . ASP A 1 343 ? -15.419 -5.366 27.767 1.00 94.50 343 ASP A C 1
ATOM 2549 O O . ASP A 1 343 ? -16.204 -5.912 26.974 1.00 94.50 343 ASP A O 1
ATOM 2553 N N . ALA A 1 344 ? -15.806 -5.038 29.004 1.00 90.31 344 ALA A N 1
ATOM 2554 C CA . ALA A 1 344 ? -17.185 -5.188 29.463 1.00 90.31 344 ALA A CA 1
ATOM 2555 C C . ALA A 1 344 ? -18.098 -4.084 28.902 1.00 90.31 344 ALA A C 1
ATOM 2557 O O . ALA A 1 344 ? -19.280 -4.344 28.661 1.00 90.31 344 ALA A O 1
ATOM 2558 N N . GLU A 1 345 ? -17.530 -2.906 28.657 1.00 89.12 345 GLU A N 1
ATOM 2559 C CA . GLU A 1 345 ? -18.158 -1.657 28.232 1.00 89.12 345 GLU A CA 1
ATOM 2560 C C . GLU A 1 345 ? -18.535 -1.641 26.740 1.00 89.12 345 GLU A C 1
ATOM 2562 O O . GLU A 1 345 ? -19.381 -0.848 26.330 1.00 89.12 345 GLU A O 1
ATOM 2567 N N . GLY A 1 346 ? -17.984 -2.560 25.944 1.00 90.06 346 GLY A N 1
ATOM 2568 C CA . GLY A 1 346 ? -18.313 -2.760 24.531 1.00 90.06 346 GLY A CA 1
ATOM 2569 C C . GLY A 1 346 ? -17.191 -2.397 23.563 1.00 90.06 346 GLY A C 1
ATOM 2570 O O . GLY A 1 346 ? -17.329 -2.662 22.365 1.00 90.06 346 GLY A O 1
ATOM 2571 N N . SER A 1 347 ? -16.069 -1.859 24.050 1.00 92.50 347 SER A N 1
ATOM 2572 C CA . SER A 1 347 ? -14.889 -1.618 23.221 1.00 92.50 347 SER A CA 1
ATOM 2573 C C . SER A 1 347 ? -14.411 -2.944 22.648 1.00 92.50 347 SER A C 1
ATOM 2575 O O . SER A 1 347 ? -14.328 -3.953 23.353 1.00 92.50 347 SER A O 1
ATOM 2577 N N . SER A 1 348 ? -14.139 -2.953 21.348 1.00 95.25 348 SER A N 1
ATOM 2578 C CA . SER A 1 348 ? -13.764 -4.157 20.616 1.00 95.25 348 SER A CA 1
ATOM 2579 C C . SER A 1 348 ? -12.745 -3.812 19.538 1.00 95.25 348 SER A C 1
ATOM 2581 O O . SER A 1 348 ? -12.930 -2.839 18.811 1.00 95.25 348 SER A O 1
ATOM 2583 N N . GLY A 1 349 ? -11.696 -4.622 19.426 1.00 95.12 349 GLY A N 1
ATOM 2584 C CA . GLY A 1 349 ? -10.694 -4.543 18.367 1.00 95.12 349 GLY A CA 1
ATOM 2585 C C . GLY A 1 349 ? -10.493 -5.911 17.726 1.00 95.12 349 GLY A C 1
ATOM 2586 O O . GLY A 1 349 ? -10.361 -6.914 18.429 1.00 95.12 349 GLY A O 1
ATOM 2587 N N . TYR A 1 350 ? -10.485 -5.948 16.399 1.00 96.75 350 TYR A N 1
ATOM 2588 C CA . TYR A 1 350 ? -10.347 -7.155 15.593 1.00 96.75 350 TYR A CA 1
ATOM 2589 C C . TYR A 1 350 ? -8.988 -7.114 14.899 1.00 96.75 350 TYR A C 1
ATOM 2591 O O . TYR A 1 350 ? -8.698 -6.163 14.187 1.00 96.75 350 TYR A O 1
ATOM 2599 N N . PHE A 1 351 ? -8.137 -8.112 15.137 1.00 96.31 351 PHE A N 1
ATOM 2600 C CA . PHE A 1 351 ? -6.729 -8.061 14.743 1.00 96.31 351 PHE A CA 1
ATOM 2601 C C . PHE A 1 351 ? -6.309 -9.271 13.917 1.00 96.31 351 PHE A C 1
ATOM 2603 O O . PHE A 1 351 ? -6.743 -10.395 14.181 1.00 96.31 351 PHE A O 1
ATOM 2610 N N . LEU A 1 352 ? -5.398 -9.033 12.977 1.00 94.81 352 LEU A N 1
ATOM 2611 C CA . LEU A 1 352 ? -4.691 -10.029 12.181 1.00 94.81 352 LEU A CA 1
ATOM 2612 C C . LEU A 1 352 ? -3.197 -10.051 12.542 1.00 94.81 352 LEU A C 1
ATOM 2614 O O . LEU A 1 352 ? -2.585 -9.043 12.911 1.00 94.81 352 LEU A O 1
ATOM 2618 N N . SER A 1 353 ? -2.567 -11.216 12.391 1.00 89.62 353 SER A N 1
ATOM 2619 C CA . SER A 1 353 ? -1.108 -11.334 12.430 1.00 89.62 353 SER A CA 1
ATOM 2620 C C . SER A 1 353 ? -0.472 -10.430 11.374 1.00 89.62 353 SER A C 1
ATOM 2622 O O . SER A 1 353 ? -0.934 -10.408 10.238 1.00 89.62 353 SER A O 1
ATOM 2624 N N . GLY A 1 354 ? 0.596 -9.722 11.750 1.00 78.25 354 GLY A N 1
ATOM 2625 C CA . GLY A 1 354 ? 1.171 -8.631 10.951 1.00 78.25 354 GLY A CA 1
ATOM 2626 C C . GLY A 1 354 ? 0.964 -7.249 11.579 1.00 78.25 354 GLY A C 1
ATOM 2627 O O . GLY A 1 354 ? 1.540 -6.283 11.102 1.00 78.25 354 GLY A O 1
ATOM 2628 N N . GLY A 1 355 ? 0.210 -7.162 12.684 1.00 74.19 355 GLY A N 1
ATOM 2629 C CA . GLY A 1 355 ? 0.004 -5.905 13.415 1.00 74.19 355 GLY A CA 1
ATOM 2630 C C . GLY A 1 355 ? -1.093 -5.022 12.820 1.00 74.19 355 GLY A C 1
ATOM 2631 O O . GLY A 1 355 ? -1.090 -3.819 13.054 1.00 74.19 355 GLY A O 1
ATOM 2632 N N . LEU A 1 356 ? -2.013 -5.614 12.056 1.00 78.31 356 LEU A N 1
ATOM 2633 C CA . LEU A 1 356 ? -3.153 -4.926 11.455 1.00 78.31 356 LEU A CA 1
ATOM 2634 C C . LEU A 1 356 ? -4.398 -5.151 12.322 1.00 78.31 356 LEU A C 1
ATOM 2636 O O . LEU A 1 356 ? -4.734 -6.300 12.621 1.00 78.31 356 LEU A O 1
ATOM 2640 N N . ALA A 1 357 ? -5.092 -4.081 12.707 1.00 79.25 357 ALA A N 1
ATOM 2641 C CA . ALA A 1 357 ? -6.462 -4.127 13.207 1.00 79.25 357 ALA A CA 1
ATOM 2642 C C . ALA A 1 357 ? -7.401 -3.888 12.017 1.00 79.25 357 ALA A C 1
ATOM 2644 O O . ALA A 1 357 ? -7.814 -2.758 11.764 1.00 79.25 357 ALA A O 1
ATOM 2645 N N . GLY A 1 358 ? -7.563 -4.908 11.171 1.00 85.12 358 GLY A N 1
ATOM 2646 C CA . GLY A 1 358 ? -7.809 -4.629 9.767 1.00 85.12 358 GLY A CA 1
ATOM 2647 C C . GLY A 1 358 ? -8.043 -5.813 8.839 1.00 85.12 358 GLY A C 1
ATOM 2648 O O . GLY A 1 358 ? -8.212 -6.964 9.252 1.00 85.12 358 GLY A O 1
ATOM 2649 N N . GLY A 1 359 ? -7.963 -5.496 7.546 1.00 90.88 359 GLY A N 1
ATOM 2650 C CA . GLY A 1 359 ? -8.089 -6.429 6.434 1.00 90.88 359 GLY A CA 1
ATOM 2651 C C . GLY A 1 359 ? -6.894 -6.358 5.489 1.00 90.88 359 GLY A C 1
ATOM 2652 O O . GLY A 1 359 ? -6.227 -5.329 5.388 1.00 90.88 359 GLY A O 1
ATOM 2653 N N . ILE A 1 360 ? -6.609 -7.461 4.802 1.00 94.06 360 ILE A N 1
ATOM 2654 C CA . ILE A 1 360 ? -5.470 -7.575 3.883 1.00 94.06 360 ILE A CA 1
ATOM 2655 C C . ILE A 1 360 ? -5.855 -8.354 2.628 1.00 94.06 360 ILE A C 1
ATOM 2657 O O . ILE A 1 360 ? -6.556 -9.366 2.713 1.00 94.06 360 ILE A O 1
ATOM 2661 N N . THR A 1 361 ? -5.400 -7.900 1.460 1.00 94.31 361 THR A N 1
ATOM 2662 C CA . THR A 1 361 ? -5.555 -8.653 0.206 1.00 94.31 361 THR A CA 1
ATOM 2663 C C . THR A 1 361 ? -4.819 -9.985 0.299 1.00 94.31 361 THR A C 1
ATOM 2665 O O . THR A 1 361 ? -3.675 -10.023 0.747 1.00 94.31 361 THR A O 1
ATOM 2668 N N . VAL A 1 362 ? -5.447 -11.076 -0.141 1.00 91.56 362 VAL A N 1
ATOM 2669 C CA . VAL A 1 362 ? -4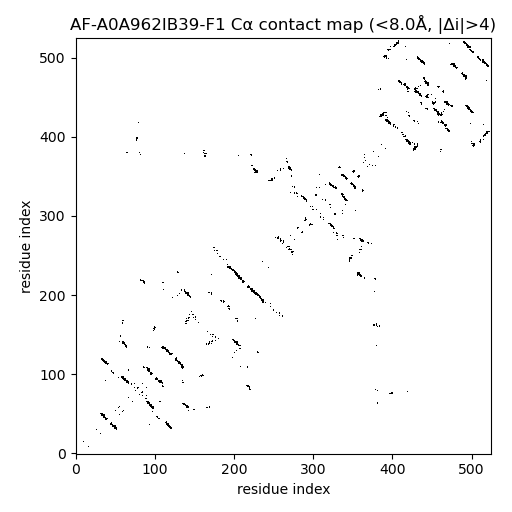.862 -12.424 -0.004 1.00 91.56 362 VAL A CA 1
ATOM 2670 C C . VAL A 1 362 ? -4.231 -12.953 -1.284 1.00 91.56 362 VAL A C 1
ATOM 2672 O O . VAL A 1 362 ? -3.510 -13.939 -1.222 1.00 91.56 362 VAL A O 1
ATOM 2675 N N . LEU A 1 363 ? -4.505 -12.344 -2.438 1.00 88.69 363 LEU A N 1
ATOM 2676 C CA . LEU A 1 363 ? -3.846 -12.707 -3.692 1.00 88.69 363 LEU A CA 1
ATOM 2677 C C . LEU A 1 363 ? -2.642 -11.796 -3.939 1.00 88.69 363 LEU A C 1
ATOM 2679 O O . LEU A 1 363 ? -2.761 -10.591 -3.694 1.00 88.69 363 LEU A O 1
ATOM 2683 N N . PRO A 1 364 ? -1.533 -12.333 -4.474 1.00 86.25 364 PRO A N 1
ATOM 2684 C CA . PRO A 1 364 ? -0.434 -11.496 -4.930 1.00 86.25 364 PRO A CA 1
ATOM 2685 C C . PRO A 1 364 ? -0.897 -10.595 -6.097 1.00 86.25 364 PRO A C 1
ATOM 2687 O O . PRO A 1 364 ? -1.814 -10.982 -6.835 1.00 86.25 364 PRO A O 1
ATOM 2690 N N . PRO A 1 365 ? -0.306 -9.396 -6.281 1.00 87.38 365 PRO A N 1
ATOM 2691 C CA . PRO A 1 365 ? -0.774 -8.409 -7.259 1.00 87.38 365 PRO A CA 1
ATOM 2692 C C . PRO A 1 365 ? -0.807 -8.909 -8.706 1.00 87.38 365 PRO A C 1
ATOM 2694 O O . PRO A 1 365 ? -1.660 -8.490 -9.481 1.00 87.38 365 PRO A O 1
ATOM 2697 N N . ASP A 1 366 ? 0.075 -9.840 -9.072 1.00 83.88 366 ASP A N 1
ATOM 2698 C CA . ASP A 1 366 ? 0.130 -10.461 -10.402 1.00 83.88 366 ASP A CA 1
ATOM 2699 C C . ASP A 1 366 ? -1.082 -11.358 -10.719 1.00 83.88 366 ASP A C 1
ATOM 2701 O O . ASP A 1 366 ? -1.289 -11.737 -11.871 1.00 83.88 366 ASP A O 1
ATOM 2705 N N . GLN A 1 367 ? -1.896 -11.687 -9.713 1.00 88.62 367 GLN A N 1
ATOM 2706 C CA . GLN A 1 367 ? -3.127 -12.470 -9.848 1.00 88.62 367 GLN A CA 1
ATOM 2707 C C . GLN A 1 367 ? -4.398 -11.629 -9.694 1.00 88.62 367 GLN A C 1
ATOM 2709 O O . GLN A 1 367 ? -5.503 -12.180 -9.670 1.00 88.62 367 GLN A O 1
ATOM 2714 N N . TRP A 1 368 ? -4.280 -10.308 -9.554 1.00 89.12 368 TRP A N 1
ATOM 2715 C CA . TRP A 1 368 ? -5.448 -9.440 -9.451 1.00 89.12 368 TRP A CA 1
ATOM 2716 C C . TRP A 1 368 ? -6.142 -9.313 -10.804 1.00 89.12 368 TRP A C 1
ATOM 2718 O O . TRP A 1 368 ? -5.504 -9.227 -11.848 1.00 89.12 368 TRP A O 1
ATOM 2728 N N . TYR A 1 369 ? -7.475 -9.268 -10.784 1.00 88.62 369 TYR A N 1
ATOM 2729 C CA . TYR A 1 369 ? -8.266 -9.146 -12.008 1.00 88.62 369 TYR A CA 1
ATOM 2730 C C . TYR A 1 369 ? -8.046 -7.801 -12.719 1.00 88.62 369 TYR A C 1
ATOM 2732 O O . TYR A 1 369 ? -8.046 -7.729 -13.947 1.00 88.62 369 TYR A O 1
ATOM 2740 N N . LEU A 1 370 ? -7.873 -6.727 -11.945 1.00 87.44 370 LEU A N 1
ATOM 2741 C CA . LEU A 1 370 ? -7.608 -5.386 -12.456 1.00 87.44 370 LEU A CA 1
ATOM 2742 C C . LEU A 1 370 ? -6.095 -5.175 -12.599 1.00 87.44 370 LEU A C 1
ATOM 2744 O O . LEU A 1 370 ? -5.438 -4.690 -11.679 1.00 87.44 370 LEU A O 1
ATOM 2748 N N . GLU A 1 371 ? -5.547 -5.523 -13.761 1.00 82.44 371 GLU A N 1
ATOM 2749 C CA . GLU A 1 371 ? -4.105 -5.411 -14.039 1.00 82.44 371 GLU A CA 1
ATOM 2750 C C . GLU A 1 371 ? -3.582 -3.971 -13.895 1.00 82.44 371 GLU A C 1
ATOM 2752 O O . GLU A 1 371 ? -2.517 -3.762 -13.318 1.00 82.44 371 GLU A O 1
ATOM 2757 N N . ASP A 1 372 ? -4.350 -2.967 -14.335 1.00 81.31 372 ASP A N 1
ATOM 2758 C CA . ASP A 1 372 ? -3.969 -1.551 -14.204 1.00 81.31 372 ASP A CA 1
ATOM 2759 C C . ASP A 1 372 ? -3.864 -1.113 -12.733 1.00 81.31 372 ASP A C 1
ATOM 2761 O O . ASP A 1 372 ? -2.963 -0.360 -12.365 1.00 81.31 372 ASP A O 1
ATOM 2765 N N . LEU A 1 373 ? -4.756 -1.621 -11.873 1.00 87.56 373 LEU A N 1
ATOM 2766 C CA . LEU A 1 373 ? -4.714 -1.371 -10.431 1.00 87.56 373 LEU A CA 1
ATOM 2767 C C . LEU A 1 373 ? -3.458 -1.992 -9.817 1.00 87.56 373 LEU A C 1
ATOM 2769 O O . LEU A 1 373 ? -2.739 -1.322 -9.074 1.00 87.56 373 LEU A O 1
ATOM 2773 N N . ALA A 1 374 ? -3.209 -3.269 -10.120 1.00 86.75 374 ALA A N 1
ATOM 2774 C CA . ALA A 1 374 ? -2.033 -3.973 -9.632 1.00 86.75 374 ALA A CA 1
ATOM 2775 C C . ALA A 1 374 ? -0.760 -3.248 -10.065 1.00 86.75 374 ALA A C 1
ATOM 2777 O O . ALA A 1 374 ? 0.119 -3.006 -9.246 1.00 86.75 374 ALA A O 1
ATOM 2778 N N . ALA A 1 375 ? -0.683 -2.827 -11.325 1.00 80.25 375 ALA A N 1
ATOM 2779 C CA . ALA A 1 375 ? 0.497 -2.168 -11.844 1.00 80.25 375 ALA A CA 1
ATOM 2780 C C . ALA A 1 375 ? 0.716 -0.765 -11.251 1.00 80.25 375 ALA A C 1
ATOM 2782 O O . ALA A 1 375 ? 1.851 -0.429 -10.906 1.00 80.25 375 ALA A O 1
ATOM 2783 N N . ALA A 1 376 ? -0.355 0.011 -11.039 1.00 83.00 376 ALA A N 1
ATOM 2784 C CA . ALA A 1 376 ? -0.283 1.307 -10.363 1.00 83.00 376 ALA A CA 1
ATOM 2785 C C . ALA A 1 376 ? 0.226 1.191 -8.917 1.00 83.00 376 ALA A C 1
ATOM 2787 O O . ALA A 1 376 ? 0.959 2.062 -8.454 1.00 83.00 376 ALA A O 1
ATOM 2788 N N . LEU A 1 377 ? -0.147 0.125 -8.201 1.00 87.25 377 LEU A N 1
ATOM 2789 C CA . LEU A 1 377 ? 0.297 -0.120 -6.825 1.00 87.25 377 LEU A CA 1
ATOM 2790 C C . LEU A 1 377 ? 1.668 -0.798 -6.744 1.00 87.25 377 LEU A C 1
ATOM 2792 O O . LEU A 1 377 ? 2.366 -0.621 -5.748 1.00 87.25 377 LEU A O 1
ATOM 2796 N N . ASN A 1 378 ? 2.054 -1.563 -7.766 1.00 82.88 378 ASN A N 1
ATOM 2797 C CA . ASN A 1 378 ? 3.342 -2.245 -7.826 1.00 82.88 378 ASN A CA 1
ATOM 2798 C C . ASN A 1 378 ? 4.488 -1.249 -8.086 1.00 82.88 378 ASN A C 1
ATOM 2800 O O . ASN A 1 378 ? 5.551 -1.378 -7.493 1.00 82.88 378 ASN A O 1
ATOM 2804 N N . ASP A 1 379 ? 4.269 -0.201 -8.887 1.00 78.50 379 ASP A N 1
ATOM 2805 C CA . ASP A 1 379 ? 5.201 0.934 -8.997 1.00 78.50 379 ASP A CA 1
ATOM 2806 C C . ASP A 1 379 ? 4.587 2.211 -8.392 1.00 78.50 379 ASP A C 1
ATOM 2808 O O . ASP A 1 379 ? 4.205 3.134 -9.121 1.00 78.50 379 ASP A O 1
ATOM 2812 N N . PRO A 1 380 ? 4.501 2.313 -7.049 1.00 73.56 380 PRO A N 1
ATOM 2813 C CA . PRO A 1 380 ? 3.846 3.428 -6.375 1.00 73.56 380 PRO A CA 1
ATOM 2814 C C . PRO A 1 380 ? 4.708 4.698 -6.382 1.00 73.56 380 PRO A C 1
ATOM 2816 O O . PRO A 1 380 ? 4.445 5.609 -5.608 1.00 73.56 380 PRO A O 1
ATOM 2819 N N . PHE A 1 381 ? 5.740 4.761 -7.230 1.00 73.50 381 PHE A N 1
ATOM 2820 C CA . PHE A 1 381 ? 6.589 5.928 -7.483 1.00 73.50 381 PHE A CA 1
ATOM 2821 C C . PHE A 1 381 ? 6.558 6.346 -8.959 1.00 73.50 381 PHE A C 1
ATOM 2823 O O . PHE A 1 381 ? 7.185 7.342 -9.339 1.00 73.50 381 PHE A O 1
ATOM 2830 N N . ALA A 1 382 ? 5.831 5.606 -9.802 1.00 73.12 382 ALA A N 1
ATOM 2831 C CA . ALA A 1 382 ? 5.674 5.928 -11.206 1.00 73.12 382 ALA A CA 1
ATOM 2832 C C . ALA A 1 382 ? 4.935 7.256 -11.366 1.00 73.12 382 ALA A C 1
ATOM 2834 O O . ALA A 1 382 ? 3.790 7.422 -10.948 1.00 73.12 382 ALA A O 1
ATOM 2835 N N . LYS A 1 383 ? 5.570 8.208 -12.049 1.00 74.25 383 LYS A N 1
ATOM 2836 C CA . LYS A 1 383 ? 4.880 9.422 -12.485 1.00 74.25 383 LYS A CA 1
ATOM 2837 C C . LYS A 1 383 ? 3.629 9.064 -13.300 1.00 74.25 383 LYS A C 1
ATOM 2839 O O . LYS A 1 383 ? 3.672 8.095 -14.058 1.00 74.25 383 LYS A O 1
ATOM 2844 N N . PRO A 1 384 ? 2.561 9.879 -13.223 1.00 72.94 384 PRO A N 1
ATOM 2845 C CA . PRO A 1 384 ? 1.340 9.628 -13.974 1.00 72.94 384 PRO A CA 1
ATOM 2846 C C . PRO A 1 384 ? 1.618 9.555 -15.475 1.00 72.94 384 PRO A C 1
ATOM 2848 O O . PRO A 1 384 ? 2.374 10.361 -16.023 1.00 72.94 384 PRO A O 1
ATOM 2851 N N . THR A 1 385 ? 0.969 8.602 -16.128 1.00 79.25 385 THR A N 1
ATOM 2852 C CA . THR A 1 385 ? 1.119 8.307 -17.551 1.00 79.25 385 THR A CA 1
ATOM 2853 C C . THR A 1 385 ? 0.629 9.447 -18.442 1.00 79.25 385 THR A C 1
ATOM 2855 O O . THR A 1 385 ? -0.398 10.077 -18.182 1.00 79.25 385 THR A O 1
ATOM 2858 N N . ASN A 1 386 ? 1.347 9.709 -19.531 1.00 86.12 386 ASN A N 1
ATOM 2859 C CA . ASN A 1 386 ? 0.907 10.574 -20.612 1.00 86.12 386 ASN A CA 1
ATOM 2860 C C . ASN A 1 386 ? 0.214 9.723 -21.700 1.00 86.12 386 ASN A C 1
ATOM 2862 O O . ASN A 1 386 ? 0.883 8.903 -22.333 1.00 86.12 386 ASN A O 1
ATOM 2866 N N . PRO A 1 387 ? -1.101 9.905 -21.930 1.00 86.25 387 PRO A N 1
ATOM 2867 C CA . PRO A 1 387 ? -1.864 9.100 -22.882 1.00 86.25 387 PRO A CA 1
ATOM 2868 C C . PRO A 1 387 ? -1.699 9.544 -24.344 1.00 86.25 387 PRO A C 1
ATOM 2870 O O . PRO A 1 387 ? -2.282 8.920 -25.226 1.00 86.25 387 PRO A O 1
ATOM 2873 N N . ASP A 1 388 ? -0.974 10.634 -24.626 1.00 89.38 388 ASP A N 1
ATOM 2874 C CA . ASP A 1 388 ? -0.680 11.052 -25.999 1.00 89.38 388 ASP A CA 1
ATOM 2875 C C . ASP A 1 388 ? 0.515 10.249 -26.549 1.00 89.38 388 ASP A C 1
ATOM 2877 O O . ASP A 1 388 ? 1.660 10.541 -26.185 1.00 89.38 388 ASP A O 1
ATOM 2881 N N . PRO A 1 389 ? 0.299 9.284 -27.467 1.00 90.94 389 PRO A N 1
ATOM 2882 C CA . PRO A 1 389 ? 1.352 8.397 -27.962 1.00 90.94 389 PRO A CA 1
ATOM 2883 C C . PRO A 1 389 ? 2.447 9.131 -28.750 1.00 90.94 389 PRO A C 1
ATOM 2885 O O . PRO A 1 389 ? 3.487 8.547 -29.048 1.00 90.94 389 PRO A O 1
ATOM 2888 N N . LEU A 1 390 ? 2.231 10.401 -29.110 1.00 91.38 390 LEU A N 1
ATOM 2889 C CA . LEU A 1 390 ? 3.180 11.230 -29.852 1.00 91.38 390 LEU A CA 1
ATOM 2890 C C . LEU A 1 390 ? 3.942 12.225 -28.965 1.00 91.38 390 LEU A C 1
ATOM 2892 O O . LEU A 1 390 ? 4.730 13.019 -29.493 1.00 91.38 390 LEU A O 1
ATOM 2896 N N . ALA A 1 391 ? 3.741 12.178 -27.645 1.00 90.44 391 ALA A N 1
ATOM 2897 C CA . ALA A 1 391 ? 4.373 13.077 -26.682 1.00 90.44 391 ALA A CA 1
ATOM 2898 C C . ALA A 1 391 ? 5.800 12.669 -26.271 1.00 90.44 391 ALA A C 1
ATOM 2900 O O . ALA A 1 391 ? 6.423 13.372 -25.475 1.00 90.44 391 ALA A O 1
ATOM 2901 N N . GLY A 1 392 ? 6.321 11.551 -26.791 1.00 89.38 392 GLY A N 1
ATOM 2902 C CA . GLY A 1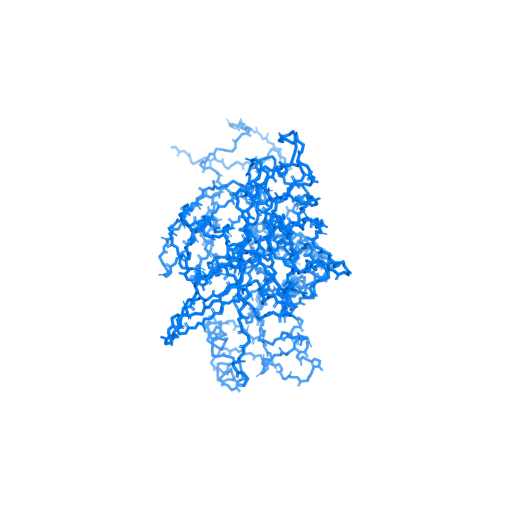 392 ? 7.660 11.051 -26.471 1.00 89.38 392 GLY A CA 1
ATOM 2903 C C . GLY A 1 392 ? 8.765 12.052 -26.813 1.00 89.38 392 GLY A C 1
ATOM 2904 O O . GLY A 1 392 ? 8.860 12.529 -27.941 1.00 89.38 392 GLY A O 1
ATOM 2905 N N . VAL A 1 393 ? 9.620 12.358 -25.838 1.00 89.81 393 VAL A N 1
ATOM 2906 C CA . VAL A 1 393 ? 10.774 13.263 -25.981 1.00 89.81 393 VAL A CA 1
ATOM 2907 C C . VAL A 1 393 ? 12.074 12.560 -25.602 1.00 89.81 393 VAL A C 1
ATOM 2909 O O . VAL A 1 393 ? 13.088 12.754 -26.270 1.00 89.81 393 VAL A O 1
ATOM 2912 N N . PHE A 1 394 ? 12.053 11.727 -24.564 1.00 88.31 394 PHE A N 1
ATOM 2913 C CA . PHE A 1 394 ? 13.207 10.956 -24.118 1.00 88.31 394 PHE A CA 1
ATOM 2914 C C . PHE A 1 394 ? 12.980 9.470 -24.384 1.00 88.31 394 PHE A C 1
ATOM 2916 O O . PHE A 1 394 ? 11.921 8.934 -24.070 1.00 88.31 394 PHE A O 1
ATOM 2923 N N . VAL A 1 395 ? 13.986 8.810 -24.958 1.00 91.25 395 VAL A N 1
ATOM 2924 C CA . VAL A 1 395 ? 13.988 7.370 -25.240 1.00 91.25 395 VAL A CA 1
ATOM 2925 C C . VAL A 1 395 ? 15.211 6.782 -24.553 1.00 91.25 395 VAL A C 1
ATOM 2927 O O . VAL A 1 395 ? 16.338 7.108 -24.923 1.00 91.25 395 VAL A O 1
ATOM 2930 N N . ARG A 1 396 ? 14.995 5.960 -23.526 1.00 89.44 396 ARG A N 1
ATOM 2931 C CA . ARG A 1 396 ? 16.058 5.350 -22.720 1.00 89.44 396 ARG A CA 1
ATOM 2932 C C . ARG A 1 396 ? 16.051 3.841 -22.909 1.00 89.44 396 ARG A C 1
ATOM 2934 O O . ARG A 1 396 ? 14.993 3.218 -22.871 1.00 89.44 396 ARG A O 1
ATOM 2941 N N . LEU A 1 397 ? 17.231 3.268 -23.106 1.00 90.69 397 LEU A N 1
ATOM 2942 C CA . LEU A 1 397 ? 17.414 1.821 -23.130 1.00 90.69 397 LEU A CA 1
ATOM 2943 C C . LEU A 1 397 ? 17.501 1.298 -21.690 1.00 90.69 397 LEU A C 1
ATOM 2945 O O . LEU A 1 397 ? 18.166 1.917 -20.859 1.00 90.69 397 LEU A O 1
ATOM 2949 N N . ASP A 1 398 ? 16.878 0.156 -21.408 1.00 87.94 398 ASP A N 1
ATOM 2950 C CA . ASP A 1 398 ? 17.160 -0.636 -20.210 1.00 87.94 398 ASP A CA 1
ATOM 2951 C C . ASP A 1 398 ? 18.622 -1.101 -20.252 1.00 87.94 398 ASP A C 1
ATOM 2953 O O . ASP A 1 398 ? 19.024 -1.893 -21.115 1.00 87.94 398 ASP A O 1
ATOM 2957 N N . ALA A 1 399 ? 19.422 -0.592 -19.315 1.00 84.25 399 ALA A N 1
ATOM 2958 C CA . ALA A 1 399 ? 20.845 -0.887 -19.230 1.00 84.25 399 ALA A CA 1
ATOM 2959 C C . ALA A 1 399 ? 21.111 -2.348 -18.836 1.00 84.25 399 ALA A C 1
ATOM 2961 O O . ALA A 1 399 ? 22.160 -2.893 -19.176 1.00 84.25 399 ALA A O 1
ATOM 2962 N N . SER A 1 400 ? 20.165 -2.997 -18.154 1.00 83.00 400 SER A N 1
ATOM 2963 C CA . SER A 1 400 ? 20.268 -4.395 -17.733 1.00 83.00 400 SER A CA 1
ATOM 2964 C C . SER A 1 400 ? 20.228 -5.376 -18.916 1.00 83.00 400 SER A C 1
ATOM 2966 O O . SER A 1 400 ? 20.692 -6.513 -18.786 1.00 83.00 400 SER A O 1
ATOM 2968 N N . ALA A 1 401 ? 19.709 -4.922 -20.061 1.00 89.56 401 ALA A N 1
ATOM 2969 C CA . ALA A 1 401 ? 19.626 -5.662 -21.316 1.00 89.56 401 ALA A CA 1
ATOM 2970 C C . ALA A 1 401 ? 20.787 -5.355 -22.286 1.00 89.56 401 ALA A C 1
ATOM 2972 O O . ALA A 1 401 ? 20.818 -5.887 -23.400 1.00 89.56 401 ALA A O 1
ATOM 2973 N N . GLN A 1 402 ? 21.739 -4.503 -21.891 1.00 91.19 402 GLN A N 1
ATOM 2974 C CA . GLN A 1 402 ? 22.893 -4.125 -22.706 1.00 91.19 402 GLN A CA 1
ATOM 2975 C C . GLN A 1 402 ? 24.029 -5.154 -22.599 1.00 91.19 402 GLN A C 1
ATOM 2977 O O . GLN A 1 402 ? 24.249 -5.757 -21.551 1.00 91.19 402 GLN A O 1
ATOM 2982 N N . ASP A 1 403 ? 24.783 -5.338 -23.686 1.00 91.94 403 ASP A N 1
ATOM 2983 C CA . ASP A 1 403 ? 25.977 -6.193 -23.746 1.00 91.94 403 ASP A CA 1
ATOM 2984 C C . ASP A 1 403 ? 25.726 -7.674 -23.356 1.00 91.94 403 ASP A C 1
ATOM 2986 O O . ASP A 1 403 ? 26.644 -8.398 -22.948 1.00 91.94 403 ASP A O 1
ATOM 2990 N N . GLN A 1 404 ? 24.484 -8.141 -23.540 1.00 92.75 404 GLN A N 1
ATOM 2991 C CA . GLN A 1 404 ? 24.066 -9.529 -23.324 1.00 92.75 404 GLN A CA 1
ATOM 2992 C C . GLN A 1 404 ? 24.793 -10.508 -24.251 1.00 92.75 404 GLN A C 1
ATOM 2994 O O . GLN A 1 404 ? 25.321 -10.137 -25.304 1.00 92.75 404 GLN A O 1
ATOM 2999 N N . ARG A 1 405 ? 24.822 -11.783 -23.861 1.00 91.06 405 ARG A N 1
ATOM 3000 C CA . ARG A 1 405 ? 25.538 -12.838 -24.584 1.00 91.06 405 ARG A CA 1
ATOM 3001 C C . ARG A 1 405 ? 24.656 -14.070 -24.710 1.00 91.06 405 ARG A C 1
ATOM 3003 O O . ARG A 1 405 ? 24.046 -14.459 -23.725 1.00 91.06 405 ARG A O 1
ATOM 3010 N N . ALA A 1 406 ? 24.663 -14.694 -25.878 1.00 91.75 406 ALA A N 1
ATOM 3011 C CA . ALA A 1 406 ? 24.037 -15.994 -26.118 1.00 91.75 406 ALA A CA 1
ATOM 3012 C C . ALA A 1 406 ? 24.826 -16.748 -27.197 1.00 91.75 406 ALA A C 1
ATOM 3014 O O . ALA A 1 406 ? 25.686 -16.154 -27.863 1.00 91.75 406 ALA A O 1
ATOM 3015 N N . GLN A 1 407 ? 24.585 -18.050 -27.369 1.00 90.75 407 GLN A N 1
ATOM 3016 C CA . GLN A 1 407 ? 25.141 -18.759 -28.522 1.00 90.75 407 GLN A CA 1
ATOM 3017 C C . GLN A 1 407 ? 24.373 -18.392 -29.796 1.00 90.75 407 GLN A C 1
ATOM 3019 O O . GLN A 1 407 ? 23.278 -17.832 -29.773 1.00 90.75 407 GLN A O 1
ATOM 3024 N N . HIS A 1 408 ? 24.968 -18.697 -30.944 1.00 87.56 408 HIS A N 1
ATOM 3025 C CA . HIS A 1 408 ? 24.283 -18.550 -32.223 1.00 87.56 408 HIS A CA 1
ATOM 3026 C C . HIS A 1 408 ? 23.056 -19.470 -32.303 1.00 87.56 408 HIS A C 1
ATOM 3028 O O . HIS A 1 408 ? 23.158 -20.664 -32.026 1.00 87.56 408 HIS A O 1
ATOM 3034 N N . GLY A 1 409 ? 21.920 -18.917 -32.723 1.00 87.94 409 GLY A N 1
ATOM 3035 C CA . GLY A 1 409 ? 20.623 -19.592 -32.776 1.00 87.94 409 GLY A CA 1
ATOM 3036 C C . GLY A 1 409 ? 19.850 -19.586 -31.454 1.00 87.94 409 GLY A C 1
ATOM 3037 O O . GLY A 1 409 ? 18.789 -20.196 -31.393 1.00 87.94 409 GLY A O 1
ATOM 3038 N N . GLU A 1 410 ? 20.367 -18.935 -30.407 1.00 93.19 410 GLU A N 1
ATOM 3039 C CA . GLU A 1 410 ? 19.686 -18.802 -29.116 1.00 93.19 410 GLU A CA 1
ATOM 3040 C C . GLU A 1 410 ? 19.085 -17.399 -28.934 1.00 93.19 410 GLU A C 1
ATOM 3042 O O . GLU A 1 410 ? 19.588 -16.395 -29.456 1.00 93.19 410 GLU A O 1
ATOM 3047 N N . GLU A 1 411 ? 17.991 -17.345 -28.173 1.00 94.44 411 GLU A N 1
ATOM 3048 C CA . GLU A 1 411 ? 17.402 -16.106 -27.667 1.00 94.44 411 GLU A CA 1
ATOM 3049 C C . GLU A 1 411 ? 18.273 -15.541 -26.537 1.00 94.44 411 GLU A C 1
ATOM 3051 O O . GLU A 1 411 ? 18.859 -16.292 -25.757 1.00 94.44 411 GLU A O 1
ATOM 3056 N N . LEU A 1 412 ? 18.374 -14.215 -26.448 1.00 94.88 412 LEU A N 1
ATOM 3057 C CA . LEU A 1 412 ? 18.980 -13.572 -25.285 1.00 94.88 412 LEU A CA 1
ATOM 3058 C C . LEU A 1 412 ? 18.163 -13.860 -24.019 1.00 94.88 412 LEU A C 1
ATOM 3060 O O . LEU A 1 412 ? 16.936 -13.833 -24.053 1.00 94.88 412 LEU A O 1
ATOM 3064 N N . ASP A 1 413 ? 18.853 -14.039 -22.891 1.00 91.88 413 ASP A N 1
ATOM 3065 C CA . ASP A 1 413 ? 18.217 -14.320 -21.596 1.00 91.88 413 ASP A CA 1
ATOM 3066 C C . ASP A 1 413 ? 17.226 -13.227 -21.160 1.00 91.88 413 ASP A C 1
ATOM 3068 O O . ASP A 1 413 ? 16.258 -13.514 -20.454 1.00 91.88 413 ASP A O 1
ATOM 3072 N N . ARG A 1 414 ? 17.468 -11.964 -21.543 1.00 91.50 414 ARG A N 1
ATOM 3073 C CA . ARG A 1 414 ? 16.593 -10.830 -21.227 1.00 91.50 414 ARG A CA 1
ATOM 3074 C C . ARG A 1 414 ? 16.106 -10.133 -22.497 1.00 91.50 414 ARG A C 1
ATOM 3076 O O . ARG A 1 414 ? 16.905 -9.891 -23.411 1.00 91.50 414 ARG A O 1
ATOM 3083 N N . PRO A 1 415 ? 14.826 -9.724 -22.548 1.00 94.25 415 PRO A N 1
ATOM 3084 C CA . PRO A 1 415 ? 14.328 -8.894 -23.635 1.00 94.25 415 PRO A CA 1
ATOM 3085 C C . PRO A 1 415 ? 15.039 -7.534 -23.667 1.00 94.25 415 PRO A C 1
ATOM 3087 O O . PRO A 1 415 ? 15.496 -7.018 -22.651 1.00 94.25 415 PRO A O 1
ATOM 3090 N N . LEU A 1 416 ? 15.095 -6.930 -24.849 1.00 94.75 416 LEU A N 1
ATOM 3091 C CA . LEU A 1 416 ? 15.531 -5.554 -25.057 1.00 94.75 416 LEU A CA 1
ATOM 3092 C C . LEU A 1 416 ? 14.382 -4.615 -24.671 1.00 94.75 416 LEU A C 1
ATOM 3094 O O . LEU A 1 416 ? 13.337 -4.634 -25.324 1.00 94.75 416 LEU A O 1
ATOM 3098 N N . GLY A 1 417 ? 14.559 -3.811 -23.621 1.00 92.12 417 GLY A N 1
ATOM 3099 C CA . GLY A 1 417 ? 13.524 -2.922 -23.084 1.00 92.12 417 GLY A CA 1
ATOM 3100 C C . GLY A 1 417 ? 13.781 -1.442 -23.352 1.00 92.12 417 GLY A C 1
ATOM 3101 O O . GLY A 1 417 ? 14.871 -0.934 -23.149 1.00 92.12 417 GLY A O 1
ATOM 3102 N N . VAL A 1 418 ? 12.773 -0.698 -23.784 1.00 92.88 418 VAL A N 1
ATOM 3103 C CA . VAL A 1 418 ? 12.896 0.740 -24.058 1.00 92.88 418 VAL A CA 1
ATOM 3104 C C . VAL A 1 418 ? 11.845 1.488 -23.268 1.00 92.88 418 VAL A C 1
ATOM 3106 O O . VAL A 1 418 ? 10.671 1.148 -23.367 1.00 92.88 418 VAL A O 1
ATOM 3109 N N . ARG A 1 419 ? 12.246 2.537 -22.548 1.00 90.69 419 ARG A N 1
ATOM 3110 C CA . ARG A 1 419 ? 11.338 3.455 -21.855 1.00 90.69 419 ARG A CA 1
ATOM 3111 C C . ARG A 1 419 ? 11.220 4.777 -22.611 1.00 90.69 419 ARG A C 1
ATOM 3113 O O . ARG A 1 419 ? 12.230 5.377 -22.986 1.00 90.69 419 ARG A O 1
ATOM 3120 N N . VAL A 1 420 ? 9.987 5.235 -22.811 1.00 91.94 420 VAL A N 1
ATOM 3121 C CA . VAL A 1 420 ? 9.642 6.490 -23.487 1.00 91.94 420 VAL A CA 1
ATOM 3122 C C . VAL A 1 420 ? 8.997 7.451 -22.498 1.00 91.94 420 VAL A C 1
ATOM 3124 O O . VAL A 1 420 ? 7.995 7.124 -21.863 1.00 91.94 420 VAL A O 1
ATOM 3127 N N . GLU A 1 421 ? 9.548 8.658 -22.401 1.00 89.69 421 GLU A N 1
ATOM 3128 C CA . GLU A 1 421 ? 9.074 9.704 -21.492 1.00 89.69 421 GLU A CA 1
ATOM 3129 C C . GLU A 1 421 ? 8.833 11.026 -22.228 1.00 89.69 421 GLU A C 1
ATOM 3131 O O . GLU A 1 421 ? 9.508 11.346 -23.211 1.00 89.69 421 GLU A O 1
ATOM 3136 N N . ASP A 1 422 ? 7.877 11.817 -21.742 1.00 88.31 422 ASP A N 1
ATOM 3137 C CA . ASP A 1 422 ? 7.619 13.169 -22.238 1.00 88.31 422 ASP A CA 1
ATOM 3138 C C . ASP A 1 422 ? 8.620 14.201 -21.679 1.00 88.31 422 ASP A C 1
ATOM 3140 O O . ASP A 1 422 ? 9.486 13.900 -20.857 1.00 88.31 422 ASP A O 1
ATOM 3144 N N . GLY A 1 423 ? 8.494 15.464 -22.101 1.00 83.06 423 GLY A N 1
ATOM 3145 C CA . GLY A 1 423 ? 9.372 16.552 -21.644 1.00 83.06 423 GLY A CA 1
ATOM 3146 C C . GLY A 1 423 ? 9.325 16.845 -20.133 1.00 83.06 423 GLY A C 1
ATOM 3147 O O . GLY A 1 423 ? 10.198 17.544 -19.624 1.00 83.06 423 GLY A O 1
ATOM 3148 N N . SER A 1 424 ? 8.335 16.313 -19.411 1.00 79.62 424 SER A N 1
ATOM 3149 C CA . SER A 1 424 ? 8.201 16.395 -17.948 1.00 79.62 424 SER A CA 1
ATOM 3150 C C . SER A 1 424 ? 8.680 15.122 -17.225 1.00 79.62 424 SER A C 1
ATOM 3152 O O . SER A 1 424 ? 8.634 15.026 -15.991 1.00 79.62 424 SER A O 1
ATOM 3154 N N . GLY A 1 425 ? 9.177 14.143 -17.986 1.00 79.19 425 GLY A N 1
ATOM 3155 C CA . GLY A 1 425 ? 9.616 12.840 -17.502 1.00 79.19 425 GLY A CA 1
ATOM 3156 C C . GLY A 1 425 ? 8.463 11.912 -17.120 1.00 79.19 425 GLY A C 1
ATOM 3157 O O . GLY A 1 425 ? 8.673 11.028 -16.298 1.00 79.19 425 GLY A O 1
ATOM 3158 N N . ARG A 1 426 ? 7.243 12.142 -17.623 1.00 83.31 426 ARG A N 1
ATOM 3159 C CA . ARG A 1 426 ? 6.118 11.209 -17.449 1.00 83.31 426 ARG A CA 1
ATOM 3160 C C . ARG A 1 426 ? 6.209 10.087 -18.485 1.00 83.31 426 ARG A C 1
ATOM 3162 O O . ARG A 1 426 ? 6.520 10.397 -19.638 1.00 83.31 426 ARG A O 1
ATOM 3169 N N . PRO A 1 427 ? 5.919 8.827 -18.121 1.00 87.12 427 PRO A N 1
ATOM 3170 C CA . PRO A 1 427 ? 5.917 7.727 -19.078 1.00 87.12 427 PRO A CA 1
ATOM 3171 C C . PRO A 1 427 ? 4.848 7.948 -20.152 1.00 87.12 427 PRO A C 1
ATOM 3173 O O . PRO A 1 427 ? 3.742 8.379 -19.838 1.00 87.12 427 PRO A O 1
ATOM 3176 N N . VAL A 1 428 ? 5.164 7.679 -21.418 1.00 90.75 428 VAL A N 1
ATOM 3177 C CA . VAL A 1 428 ? 4.226 7.852 -22.541 1.00 90.75 428 VAL A CA 1
ATOM 3178 C C . VAL A 1 428 ? 3.646 6.502 -22.929 1.00 90.75 428 VAL A C 1
ATOM 3180 O O . VAL A 1 428 ? 4.390 5.635 -23.380 1.00 90.75 428 VAL A O 1
ATOM 3183 N N . GLN A 1 429 ? 2.333 6.330 -22.800 1.00 89.88 429 GLN A N 1
ATOM 3184 C CA . GLN A 1 429 ? 1.640 5.092 -23.162 1.00 89.88 429 GLN A CA 1
ATOM 3185 C C . GLN A 1 429 ? 1.257 5.072 -24.643 1.00 89.88 429 GLN A C 1
ATOM 3187 O O . GLN A 1 429 ? 0.850 6.084 -25.215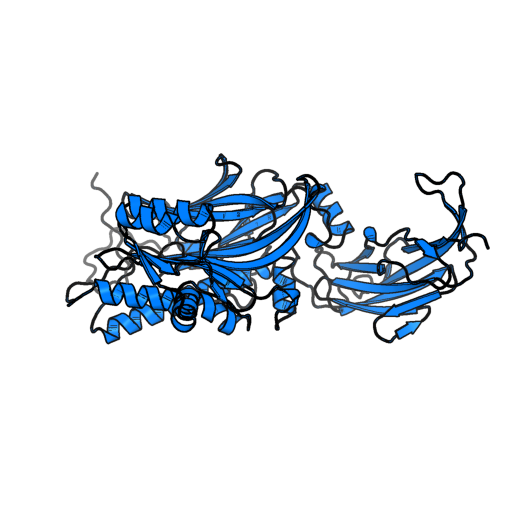 1.00 89.88 429 GLN A O 1
ATOM 3192 N N . GLY A 1 430 ? 1.369 3.901 -25.273 1.00 92.00 430 GLY A N 1
ATOM 3193 C CA . GLY A 1 430 ? 0.998 3.691 -26.673 1.00 92.00 430 GLY A CA 1
ATOM 3194 C C . GLY A 1 430 ? 1.973 4.278 -27.702 1.00 92.00 430 GLY A C 1
ATOM 3195 O O . GLY A 1 430 ? 1.687 4.232 -28.905 1.00 92.00 430 GLY A O 1
ATOM 3196 N N . ALA A 1 431 ? 3.120 4.808 -27.267 1.00 94.12 431 ALA A N 1
ATOM 3197 C CA . ALA A 1 431 ? 4.166 5.297 -28.154 1.00 94.12 431 ALA A CA 1
ATOM 3198 C C . ALA A 1 431 ? 4.704 4.150 -29.017 1.00 94.12 431 ALA A C 1
ATOM 3200 O O . ALA A 1 431 ? 4.990 3.061 -28.526 1.00 94.12 431 ALA A O 1
ATOM 3201 N N . GLN A 1 432 ? 4.837 4.392 -30.319 1.00 94.88 432 GLN A N 1
ATOM 3202 C CA . GLN A 1 432 ? 5.251 3.369 -31.280 1.00 94.88 432 GLN A CA 1
ATOM 3203 C C . GLN A 1 432 ? 6.779 3.290 -31.335 1.00 94.88 432 GLN A C 1
ATOM 3205 O O . GLN A 1 432 ? 7.425 4.123 -31.981 1.00 94.88 432 GLN A O 1
ATOM 3210 N N . VAL A 1 433 ? 7.350 2.293 -30.657 1.00 96.06 433 VAL A N 1
ATOM 3211 C CA . VAL A 1 433 ? 8.793 2.039 -30.596 1.00 96.06 433 VAL A CA 1
ATOM 3212 C C . VAL A 1 433 ? 9.186 1.062 -31.692 1.00 96.06 433 VAL A C 1
ATOM 3214 O O . VAL A 1 433 ? 8.745 -0.082 -31.720 1.00 96.06 433 VAL A O 1
ATOM 3217 N N . ARG A 1 434 ? 10.041 1.508 -32.604 1.00 95.81 434 ARG A N 1
ATOM 3218 C CA . ARG A 1 434 ? 10.598 0.709 -33.692 1.00 95.81 434 ARG A CA 1
ATOM 3219 C C . ARG A 1 434 ? 11.966 0.173 -33.284 1.00 95.81 434 ARG A C 1
ATOM 3221 O O . ARG A 1 434 ? 12.889 0.957 -33.056 1.00 95.81 434 ARG A O 1
ATOM 3228 N N . PHE A 1 435 ? 12.077 -1.151 -33.259 1.00 97.12 435 PHE A N 1
ATOM 3229 C CA . PHE A 1 435 ? 13.311 -1.903 -33.061 1.00 97.12 435 PHE A CA 1
ATOM 3230 C C . PHE A 1 435 ? 13.821 -2.377 -34.424 1.00 97.12 435 PHE A C 1
ATOM 3232 O O . PHE A 1 435 ? 13.070 -3.010 -35.165 1.00 97.12 435 PHE A O 1
ATOM 3239 N N . VAL A 1 436 ? 15.083 -2.093 -34.754 1.00 97.06 436 VAL A N 1
ATOM 3240 C CA . VAL A 1 436 ? 15.702 -2.495 -36.028 1.00 97.06 436 VAL A CA 1
ATOM 3241 C C . VAL A 1 436 ? 17.028 -3.190 -35.765 1.00 97.06 436 VAL A C 1
ATOM 3243 O O . VAL A 1 436 ? 17.948 -2.572 -35.235 1.00 97.06 436 VAL A O 1
ATOM 3246 N N . LEU A 1 437 ? 17.166 -4.451 -36.177 1.00 96.44 437 LEU A N 1
ATOM 3247 C CA . LEU A 1 437 ? 18.448 -5.153 -36.162 1.00 96.44 437 LEU A CA 1
ATOM 3248 C C . LEU A 1 437 ? 19.360 -4.563 -37.251 1.00 96.44 437 LEU A C 1
ATOM 3250 O O . LEU A 1 437 ? 19.251 -4.897 -38.430 1.00 96.44 437 LEU A O 1
ATOM 3254 N N . SER A 1 438 ? 20.243 -3.643 -36.862 1.00 94.44 438 SER A N 1
ATOM 3255 C CA . SER A 1 438 ? 21.088 -2.870 -37.778 1.00 94.44 438 SER A CA 1
ATOM 3256 C C . SER A 1 438 ? 22.457 -3.498 -38.037 1.00 94.44 438 SER A C 1
ATOM 3258 O O . SER A 1 438 ? 23.109 -3.172 -39.032 1.00 94.44 438 SER A O 1
ATOM 3260 N N . ALA A 1 439 ? 22.894 -4.429 -37.184 1.00 93.81 439 ALA A N 1
ATOM 3261 C CA . ALA A 1 439 ? 24.063 -5.261 -37.441 1.00 93.81 439 ALA A CA 1
ATOM 3262 C C . ALA A 1 439 ? 23.848 -6.698 -36.958 1.00 93.81 439 ALA A C 1
ATOM 3264 O O . ALA A 1 439 ? 23.463 -6.921 -35.811 1.00 93.81 439 ALA A O 1
ATOM 3265 N N . GLY A 1 440 ? 24.191 -7.653 -37.824 1.00 91.31 440 GLY A N 1
ATOM 3266 C CA . GLY A 1 440 ? 24.024 -9.083 -37.584 1.00 91.31 440 GLY A CA 1
ATOM 3267 C C . GLY A 1 440 ? 22.748 -9.659 -38.193 1.00 91.31 440 GLY A C 1
ATOM 3268 O O . GLY A 1 440 ? 21.811 -8.935 -38.508 1.00 91.31 440 GLY A O 1
ATOM 3269 N N . GLU A 1 441 ? 22.750 -10.968 -38.413 1.00 93.38 441 GLU A N 1
ATOM 3270 C CA . GLU A 1 441 ? 21.574 -11.746 -38.804 1.00 93.38 441 GLU A CA 1
ATOM 3271 C C . GLU A 1 441 ? 20.840 -12.203 -37.543 1.00 93.38 441 GLU A C 1
ATOM 3273 O O . GLU A 1 441 ? 21.474 -12.536 -36.552 1.00 93.38 441 GLU A O 1
ATOM 3278 N N . GLY A 1 442 ? 19.516 -12.234 -37.555 1.00 93.44 442 GLY A N 1
ATOM 3279 C CA . GLY A 1 442 ? 18.723 -12.599 -36.386 1.00 93.44 442 GLY A CA 1
ATOM 3280 C C . GLY A 1 442 ? 17.289 -12.133 -36.548 1.00 93.44 442 GLY A C 1
ATOM 3281 O O . GLY A 1 442 ? 16.929 -11.561 -37.584 1.00 93.44 442 GLY A O 1
ATOM 3282 N N . VAL A 1 443 ? 16.475 -12.372 -35.527 1.00 96.50 443 VAL A N 1
ATOM 3283 C CA . VAL A 1 443 ? 15.076 -11.946 -35.517 1.00 96.50 443 VAL A CA 1
ATOM 3284 C C . VAL A 1 443 ? 14.714 -11.307 -34.187 1.00 96.50 443 VAL A C 1
ATOM 3286 O O . VAL A 1 443 ? 15.079 -11.791 -33.118 1.00 96.50 443 VAL A O 1
ATOM 3289 N N . LEU A 1 444 ? 13.984 -10.199 -34.273 1.00 97.56 444 LEU A N 1
ATOM 3290 C CA . LEU A 1 444 ? 13.300 -9.588 -33.147 1.00 97.56 444 LEU A CA 1
ATOM 3291 C C . LEU A 1 444 ? 11.918 -10.219 -33.026 1.00 97.56 444 LEU A C 1
ATOM 3293 O O . LEU A 1 444 ? 11.226 -10.404 -34.030 1.00 97.56 444 LEU A O 1
ATOM 3297 N N . ILE A 1 445 ? 11.526 -10.543 -31.799 1.00 96.94 445 ILE A N 1
ATOM 3298 C CA . ILE A 1 445 ? 10.303 -11.275 -31.492 1.00 96.94 445 ILE A CA 1
ATOM 3299 C C . ILE A 1 445 ? 9.470 -10.465 -30.498 1.00 96.94 445 ILE A C 1
ATOM 3301 O O . ILE A 1 445 ? 9.942 -10.110 -29.416 1.00 96.94 445 ILE A O 1
ATOM 3305 N N . HIS A 1 446 ? 8.213 -10.209 -30.851 1.00 94.69 446 HIS A N 1
ATOM 3306 C CA . HIS A 1 446 ? 7.199 -9.652 -29.957 1.00 94.69 446 HIS A CA 1
ATOM 3307 C C . HIS A 1 446 ? 5.851 -10.299 -30.280 1.00 94.69 446 HIS A C 1
ATOM 3309 O O . HIS A 1 446 ? 5.429 -10.319 -31.440 1.00 94.69 446 HIS A O 1
ATOM 3315 N N . ASP A 1 447 ? 5.205 -10.875 -29.269 1.00 91.06 447 ASP A N 1
ATOM 3316 C CA . ASP A 1 447 ? 4.039 -11.748 -29.409 1.00 91.06 447 ASP A CA 1
ATOM 3317 C C . ASP A 1 447 ? 4.242 -12.842 -30.473 1.00 91.06 447 ASP A C 1
ATOM 3319 O O . ASP A 1 447 ? 5.068 -13.741 -30.318 1.00 91.06 447 ASP A O 1
ATOM 3323 N N . THR A 1 448 ? 3.486 -12.762 -31.568 1.00 90.06 448 THR A N 1
ATOM 3324 C CA . THR A 1 448 ? 3.538 -13.689 -32.707 1.00 90.06 448 THR A CA 1
ATOM 3325 C C . THR A 1 448 ? 4.360 -13.150 -33.879 1.00 90.06 448 THR A C 1
ATOM 3327 O O . THR A 1 448 ? 4.557 -13.857 -34.868 1.00 90.06 448 THR A O 1
ATOM 3330 N N . SER A 1 449 ? 4.847 -11.910 -33.787 1.00 91.75 449 SER A N 1
ATOM 3331 C CA . SER A 1 449 ? 5.660 -11.280 -34.825 1.00 91.75 449 SER A CA 1
ATOM 3332 C C . SER A 1 449 ? 7.126 -11.665 -34.662 1.00 91.75 449 SER A C 1
ATOM 3334 O O . SER A 1 449 ? 7.676 -11.584 -33.566 1.00 91.75 449 SER A O 1
ATOM 3336 N N . SER A 1 450 ? 7.765 -12.045 -35.770 1.00 95.00 450 SER A N 1
ATOM 3337 C CA . SER A 1 450 ? 9.196 -12.340 -35.845 1.00 95.00 450 SER A CA 1
ATOM 3338 C C . SER A 1 450 ? 9.761 -11.758 -37.137 1.00 95.00 450 SER A C 1
ATOM 3340 O O . SER A 1 450 ? 9.338 -12.132 -38.233 1.00 95.00 450 SER A O 1
ATOM 3342 N N . ALA A 1 451 ? 10.660 -10.785 -37.014 1.00 96.06 451 ALA A N 1
ATOM 3343 C CA . ALA A 1 451 ? 11.228 -10.057 -38.146 1.00 96.06 451 ALA A CA 1
ATOM 3344 C C . ALA A 1 451 ? 12.530 -9.342 -37.737 1.00 96.06 451 ALA A C 1
ATOM 3346 O O . ALA A 1 451 ? 12.742 -9.094 -36.554 1.00 96.06 451 ALA A O 1
ATOM 3347 N N . PRO A 1 452 ? 13.404 -8.948 -38.683 1.00 94.44 452 PRO A N 1
ATOM 3348 C CA . PRO A 1 452 ? 14.576 -8.114 -38.375 1.00 94.44 452 PRO A CA 1
ATOM 3349 C C . PRO A 1 452 ? 14.201 -6.683 -37.943 1.00 94.44 452 PRO A C 1
ATOM 3351 O O . PRO A 1 452 ? 15.059 -5.917 -37.510 1.00 94.44 452 PRO A O 1
ATOM 3354 N N . GLU A 1 453 ? 12.927 -6.317 -38.071 1.00 96.69 453 GLU A N 1
ATOM 3355 C CA . GLU A 1 453 ? 12.364 -5.043 -37.649 1.00 96.69 453 GLU A CA 1
ATOM 3356 C C . GLU A 1 453 ? 10.948 -5.262 -37.113 1.00 96.69 453 GLU A C 1
ATOM 3358 O O . GLU A 1 453 ? 10.129 -5.902 -37.775 1.00 96.69 453 GLU A O 1
ATOM 3363 N N . ILE A 1 454 ? 10.652 -4.700 -35.941 1.00 97.12 454 ILE A N 1
ATOM 3364 C CA . ILE A 1 454 ? 9.318 -4.739 -35.334 1.00 97.12 454 ILE A CA 1
ATOM 3365 C C . ILE A 1 454 ? 8.962 -3.390 -34.708 1.00 97.12 454 ILE A C 1
ATOM 3367 O O . ILE A 1 454 ? 9.839 -2.607 -34.337 1.00 97.12 454 ILE A O 1
ATOM 3371 N N . ILE A 1 455 ? 7.662 -3.118 -34.592 1.00 95.38 455 ILE A N 1
ATOM 3372 C CA . ILE A 1 455 ? 7.130 -1.941 -33.903 1.00 95.38 455 ILE A CA 1
ATOM 3373 C C . ILE A 1 455 ? 6.293 -2.430 -32.728 1.00 95.38 455 ILE A C 1
ATOM 3375 O O . ILE A 1 455 ? 5.399 -3.252 -32.915 1.00 95.38 455 ILE A O 1
ATOM 3379 N N . VAL A 1 456 ? 6.595 -1.922 -31.540 1.00 95.88 456 VAL A N 1
ATOM 3380 C CA . VAL A 1 456 ? 5.954 -2.294 -30.281 1.00 95.88 456 VAL A CA 1
ATOM 3381 C C . VAL A 1 456 ? 5.413 -1.029 -29.625 1.00 95.88 456 VAL A C 1
ATOM 3383 O O . VAL A 1 456 ? 6.114 -0.019 -29.544 1.00 95.88 456 VAL A O 1
ATOM 3386 N N . ALA A 1 457 ? 4.156 -1.068 -29.190 1.00 94.38 457 ALA A N 1
ATOM 3387 C CA . ALA A 1 457 ? 3.559 0.021 -28.428 1.00 94.38 457 ALA A CA 1
ATOM 3388 C C . ALA A 1 457 ? 4.047 -0.030 -26.974 1.00 94.38 457 ALA A C 1
ATOM 3390 O O . ALA A 1 457 ? 4.173 -1.113 -26.406 1.00 94.38 457 ALA A O 1
ATOM 3391 N N . THR A 1 458 ? 4.301 1.125 -26.366 1.00 93.00 458 THR A N 1
ATOM 3392 C CA . THR A 1 458 ? 4.621 1.183 -24.936 1.00 93.00 458 THR A CA 1
ATOM 3393 C C . THR A 1 458 ? 3.413 0.860 -24.053 1.00 93.00 458 THR A C 1
ATOM 3395 O O . THR A 1 458 ? 2.283 1.255 -24.358 1.00 93.00 458 THR A O 1
ATOM 3398 N N . ASP A 1 459 ? 3.668 0.180 -22.935 1.00 87.31 459 ASP A N 1
ATOM 3399 C CA . ASP A 1 459 ? 2.705 -0.072 -21.859 1.00 87.31 459 ASP A CA 1
ATOM 3400 C C . ASP A 1 459 ? 2.401 1.207 -21.037 1.00 87.31 459 ASP A C 1
ATOM 3402 O O . ASP A 1 459 ? 2.851 2.311 -21.362 1.00 87.31 459 ASP A O 1
ATOM 3406 N N . HIS A 1 460 ? 1.621 1.084 -19.957 1.00 77.81 460 HIS A N 1
ATOM 3407 C CA . HIS A 1 460 ? 1.287 2.210 -19.073 1.00 77.81 460 HIS A CA 1
ATOM 3408 C C . HIS A 1 460 ? 2.506 2.778 -18.317 1.00 77.81 460 HIS A C 1
ATOM 3410 O O . HIS A 1 460 ? 2.458 3.920 -17.869 1.00 77.81 460 HIS A O 1
ATOM 3416 N N . ARG A 1 461 ? 3.616 2.033 -18.216 1.00 78.50 461 ARG A N 1
ATOM 3417 C CA . ARG A 1 461 ? 4.899 2.502 -17.655 1.00 78.50 461 ARG A CA 1
ATOM 3418 C C . ARG A 1 461 ? 5.776 3.164 -18.714 1.00 78.50 461 ARG A C 1
ATOM 3420 O O . ARG A 1 461 ? 6.911 3.549 -18.430 1.00 78.50 461 ARG A O 1
ATOM 3427 N N . GLY A 1 462 ? 5.266 3.307 -19.937 1.00 88.06 462 GLY A N 1
ATOM 3428 C CA . GLY A 1 462 ? 6.008 3.846 -21.064 1.00 88.06 462 GLY A CA 1
ATOM 3429 C C . GLY A 1 462 ? 7.075 2.885 -21.580 1.00 88.06 462 GLY A C 1
ATOM 3430 O O . GLY A 1 462 ? 8.014 3.341 -22.228 1.00 88.06 462 GLY A O 1
ATOM 3431 N N . VAL A 1 463 ? 6.965 1.583 -21.297 1.00 89.56 463 VAL A N 1
ATOM 3432 C CA . VAL A 1 463 ? 7.965 0.573 -21.657 1.00 89.56 463 VAL A CA 1
ATOM 3433 C C . VAL A 1 463 ? 7.499 -0.262 -22.849 1.00 89.56 463 VAL A C 1
ATOM 3435 O O . VAL A 1 463 ? 6.370 -0.739 -22.886 1.00 89.56 463 VAL A O 1
ATOM 3438 N N . ALA A 1 464 ? 8.380 -0.468 -23.826 1.00 93.62 464 ALA A N 1
ATOM 3439 C CA . ALA A 1 464 ? 8.208 -1.410 -24.930 1.00 93.62 464 ALA A CA 1
ATOM 3440 C C . ALA A 1 464 ? 9.339 -2.445 -24.903 1.00 93.62 464 ALA A C 1
ATOM 3442 O O . ALA A 1 464 ? 10.497 -2.083 -24.693 1.00 93.62 464 ALA A O 1
ATOM 3443 N N . GLN A 1 465 ? 9.023 -3.720 -25.135 1.00 94.88 465 GLN A N 1
ATOM 3444 C CA . GLN A 1 465 ? 10.000 -4.811 -25.070 1.00 94.88 465 GLN A CA 1
ATOM 3445 C C . GLN A 1 465 ? 9.984 -5.695 -26.317 1.00 94.88 465 GLN A C 1
ATOM 3447 O O . GLN A 1 465 ? 8.927 -6.024 -26.860 1.00 94.88 465 GLN A O 1
ATOM 3452 N N . ALA A 1 466 ? 11.176 -6.124 -26.728 1.00 96.38 466 ALA A N 1
ATOM 3453 C CA . ALA A 1 466 ? 11.405 -7.032 -27.845 1.00 96.38 466 ALA A CA 1
ATOM 3454 C C . ALA A 1 466 ? 12.441 -8.093 -27.466 1.00 96.38 466 ALA A C 1
ATOM 3456 O O . ALA A 1 466 ? 13.506 -7.768 -26.947 1.00 96.38 466 ALA A O 1
ATOM 3457 N N . ARG A 1 467 ? 12.172 -9.363 -27.760 1.00 97.00 467 ARG A N 1
ATOM 3458 C CA . ARG A 1 467 ? 13.151 -10.448 -27.585 1.00 97.00 467 ARG A CA 1
ATOM 3459 C C . ARG A 1 467 ? 14.034 -10.532 -28.825 1.00 97.00 467 ARG A C 1
ATOM 3461 O O . ARG A 1 467 ? 13.583 -10.183 -29.915 1.00 97.00 467 ARG A O 1
ATOM 3468 N N . LEU A 1 468 ? 15.287 -10.950 -28.669 1.00 97.00 468 LEU A N 1
ATOM 3469 C CA . LEU A 1 468 ? 16.237 -11.067 -29.777 1.00 97.00 468 LEU A CA 1
ATOM 3470 C C . LEU A 1 468 ? 16.799 -12.484 -29.823 1.00 97.00 468 LEU A C 1
ATOM 3472 O O . LEU A 1 468 ? 17.461 -12.913 -28.883 1.00 97.00 468 LEU A O 1
ATOM 3476 N N . GLU A 1 469 ? 16.585 -13.162 -30.946 1.00 96.56 469 GLU A N 1
ATOM 3477 C CA . GLU A 1 469 ? 17.266 -14.408 -31.291 1.00 96.56 469 GLU A CA 1
ATOM 3478 C C . GLU A 1 469 ? 18.458 -14.100 -32.202 1.00 96.56 469 GLU A C 1
ATOM 3480 O O . GLU A 1 469 ? 18.319 -13.445 -33.246 1.00 96.56 469 GLU A O 1
ATOM 3485 N N . LEU A 1 470 ? 19.647 -14.542 -31.787 1.00 95.25 470 LEU A N 1
ATOM 3486 C CA . LEU A 1 470 ? 20.886 -14.281 -32.512 1.00 95.25 470 LEU A CA 1
ATOM 3487 C C . LEU A 1 470 ? 21.021 -15.238 -33.695 1.00 95.25 470 LEU A C 1
ATOM 3489 O O . LEU A 1 470 ? 21.007 -16.452 -33.535 1.00 95.25 470 LEU A O 1
ATOM 3493 N N . GLY A 1 471 ? 21.250 -14.711 -34.891 1.00 91.62 471 GLY A N 1
ATOM 3494 C CA . GLY A 1 471 ? 21.624 -15.516 -36.049 1.00 91.62 471 GLY A CA 1
ATOM 3495 C C . GLY A 1 471 ? 23.114 -15.869 -36.070 1.00 91.62 471 GLY A C 1
ATOM 3496 O O . GLY A 1 471 ? 23.889 -15.584 -35.153 1.00 91.62 471 GLY A O 1
ATOM 3497 N N . ASN A 1 472 ? 23.539 -16.499 -37.164 1.00 87.44 472 ASN A N 1
ATOM 3498 C CA . ASN A 1 472 ? 24.882 -17.078 -37.276 1.00 87.44 472 ASN A CA 1
ATOM 3499 C C . ASN A 1 472 ? 25.971 -16.069 -37.667 1.00 87.44 472 ASN A C 1
ATOM 3501 O O . ASN A 1 472 ? 27.148 -16.308 -37.400 1.00 87.44 472 ASN A O 1
ATOM 3505 N N . ASN A 1 473 ? 25.613 -14.950 -38.302 1.00 87.62 473 ASN A N 1
ATOM 3506 C CA . ASN A 1 473 ? 26.591 -14.015 -38.852 1.00 87.62 473 ASN A CA 1
ATOM 3507 C C . ASN A 1 473 ? 26.408 -12.593 -38.336 1.00 87.62 473 ASN A C 1
ATOM 3509 O O . ASN A 1 473 ? 25.298 -12.116 -38.129 1.00 87.62 473 ASN A O 1
ATOM 3513 N N . SER A 1 474 ? 27.528 -11.881 -38.221 1.00 90.75 474 SER A N 1
ATOM 3514 C CA . SER A 1 474 ? 27.546 -10.425 -38.114 1.00 90.75 474 SER A CA 1
ATOM 3515 C C . SER A 1 474 ? 28.809 -9.849 -38.753 1.00 90.75 474 SER A C 1
ATOM 3517 O O . SER A 1 474 ? 29.890 -10.437 -38.597 1.00 90.75 474 SER A O 1
ATOM 3519 N N . PRO A 1 475 ? 28.709 -8.695 -39.448 1.00 88.94 475 PRO A N 1
ATOM 3520 C CA . PRO A 1 475 ? 29.873 -7.991 -39.982 1.00 88.94 475 PRO A CA 1
ATOM 3521 C C . PRO A 1 475 ? 30.772 -7.405 -38.884 1.00 88.94 475 PRO A C 1
ATOM 3523 O O . PRO A 1 475 ? 31.901 -7.012 -39.169 1.00 88.94 475 PRO A O 1
ATOM 3526 N N . LEU A 1 476 ? 30.288 -7.330 -37.641 1.00 91.56 476 LEU A N 1
ATOM 3527 C CA . LEU A 1 476 ? 31.034 -6.807 -36.506 1.00 91.56 476 LEU A CA 1
ATOM 3528 C C . LEU A 1 476 ? 31.571 -7.955 -35.644 1.00 91.56 476 LEU A C 1
ATOM 3530 O O . LEU A 1 476 ? 30.860 -8.910 -35.328 1.00 91.56 476 LEU A O 1
ATOM 3534 N N . GLU A 1 477 ? 32.829 -7.834 -35.230 1.00 91.38 477 GLU A N 1
ATOM 3535 C CA . GLU A 1 477 ? 33.504 -8.774 -34.334 1.00 91.38 477 GLU A CA 1
ATOM 3536 C C . GLU A 1 477 ? 34.052 -8.034 -33.113 1.00 91.38 477 GLU A C 1
ATOM 3538 O O . GLU A 1 477 ? 34.485 -6.884 -33.210 1.00 91.38 477 GLU A O 1
ATOM 3543 N N . ALA A 1 478 ? 34.072 -8.716 -31.973 1.00 91.12 478 ALA A N 1
ATOM 3544 C CA . ALA A 1 478 ? 34.726 -8.264 -30.755 1.00 91.12 478 ALA A CA 1
ATOM 3545 C C . ALA A 1 478 ? 35.521 -9.409 -30.127 1.00 91.12 478 ALA A C 1
ATOM 3547 O O . ALA A 1 478 ? 35.228 -10.588 -30.327 1.00 91.12 478 ALA A O 1
ATOM 3548 N N . ILE A 1 479 ? 36.536 -9.048 -29.350 1.00 89.12 479 ILE A N 1
ATOM 3549 C CA . ILE A 1 479 ? 37.231 -9.980 -28.469 1.00 89.12 479 ILE A CA 1
ATOM 3550 C C . ILE A 1 479 ? 36.679 -9.740 -27.069 1.00 89.12 479 ILE A C 1
ATOM 3552 O O . ILE A 1 479 ? 36.791 -8.632 -26.548 1.00 89.12 479 ILE A O 1
ATOM 3556 N N . VAL A 1 480 ? 36.067 -10.764 -26.485 1.00 86.00 480 VAL A N 1
ATOM 3557 C CA . VAL A 1 480 ? 35.454 -10.709 -25.156 1.00 86.00 480 VAL A CA 1
ATOM 3558 C C . VAL A 1 480 ? 36.100 -11.752 -24.256 1.00 86.00 480 VAL A C 1
ATOM 3560 O O . VAL A 1 480 ? 36.426 -12.849 -24.698 1.00 86.00 480 VAL A O 1
ATOM 3563 N N . GLN A 1 481 ? 36.300 -11.416 -22.988 1.00 84.25 481 GLN A N 1
ATOM 3564 C CA . GLN A 1 481 ? 36.810 -12.345 -21.984 1.00 84.25 481 GLN A CA 1
ATOM 3565 C C . GLN A 1 481 ? 35.979 -12.181 -20.719 1.00 84.25 481 GLN A C 1
ATOM 3567 O O . GLN A 1 481 ? 35.755 -11.055 -20.270 1.00 84.25 481 GLN A O 1
ATOM 3572 N N . ARG A 1 482 ? 35.473 -13.286 -20.170 1.00 76.88 482 ARG A N 1
ATOM 3573 C CA . ARG A 1 482 ? 34.803 -13.275 -18.867 1.00 76.88 482 ARG A CA 1
ATOM 3574 C C . ARG A 1 482 ? 35.836 -13.309 -17.746 1.00 76.88 482 ARG A C 1
ATOM 3576 O O . ARG A 1 482 ? 36.898 -13.917 -17.872 1.00 76.88 482 ARG A O 1
ATOM 3583 N N . GLU A 1 483 ? 35.498 -12.699 -16.620 1.00 73.31 483 GLU A N 1
ATOM 3584 C CA . GLU A 1 483 ? 36.246 -12.896 -15.384 1.00 73.31 483 GLU A CA 1
ATOM 3585 C C . GLU A 1 483 ? 36.231 -14.391 -15.014 1.00 73.31 483 GLU A C 1
ATOM 3587 O O . GLU A 1 483 ? 35.172 -15.015 -14.955 1.00 73.31 483 GLU A O 1
ATOM 3592 N N . GLY A 1 484 ? 37.418 -14.988 -14.871 1.00 73.94 484 GLY A N 1
ATOM 3593 C CA . GLY A 1 484 ? 37.599 -16.431 -14.669 1.00 73.94 484 GLY A CA 1
ATOM 3594 C C . GLY A 1 484 ? 37.865 -17.257 -15.939 1.00 73.94 484 GLY A C 1
ATOM 3595 O O . GLY A 1 484 ? 38.283 -18.408 -15.821 1.00 73.94 484 GLY A O 1
ATOM 3596 N N . GLU A 1 485 ? 37.707 -16.702 -17.147 1.00 79.69 485 GLU A N 1
ATOM 3597 C CA . GLU A 1 485 ? 38.097 -17.389 -18.387 1.00 79.69 485 GLU A CA 1
ATOM 3598 C C . GLU A 1 485 ? 39.602 -17.275 -18.643 1.00 79.69 485 GLU A C 1
ATOM 3600 O O . GLU A 1 485 ? 40.180 -16.187 -18.634 1.00 79.69 485 GLU A O 1
ATOM 3605 N N . THR A 1 486 ? 40.246 -18.408 -18.931 1.00 81.81 486 THR A N 1
ATOM 3606 C CA . THR A 1 486 ? 41.692 -18.464 -19.194 1.00 81.81 486 THR A CA 1
ATOM 3607 C C . THR A 1 486 ? 42.086 -17.770 -20.500 1.00 81.81 486 THR A C 1
ATOM 3609 O O . THR A 1 486 ? 43.186 -17.227 -20.591 1.00 81.81 486 THR A O 1
ATOM 3612 N N . TYR A 1 487 ? 41.202 -17.765 -21.504 1.00 82.44 487 TYR A N 1
ATOM 3613 C CA . TYR A 1 487 ? 41.479 -17.212 -22.828 1.00 82.44 487 TYR A CA 1
ATOM 3614 C C . TYR A 1 487 ? 40.331 -16.327 -23.319 1.00 82.44 487 TYR A C 1
ATOM 3616 O O . TYR A 1 487 ? 39.169 -16.673 -23.106 1.00 82.44 487 TYR A O 1
ATOM 3624 N N . PRO A 1 488 ? 40.638 -15.220 -24.016 1.00 85.69 488 PRO A N 1
ATOM 3625 C CA . PRO A 1 488 ? 39.622 -14.412 -24.665 1.00 85.69 488 PRO A CA 1
ATOM 3626 C C . PRO A 1 488 ? 38.988 -15.160 -25.845 1.00 85.69 488 PRO A C 1
ATOM 3628 O O . PRO A 1 488 ? 39.659 -15.893 -26.576 1.00 85.69 488 PRO A O 1
ATOM 3631 N N . GLN A 1 489 ? 37.700 -14.924 -26.065 1.00 87.19 489 GLN A N 1
ATOM 3632 C CA . GLN A 1 489 ? 36.905 -15.515 -27.136 1.00 87.19 489 GLN A CA 1
ATOM 3633 C C . GLN A 1 489 ? 36.590 -14.471 -28.213 1.00 87.19 489 GLN A C 1
ATOM 3635 O O . GLN A 1 489 ? 36.411 -13.285 -27.922 1.00 87.19 489 GLN A O 1
ATOM 3640 N N . ARG A 1 490 ? 36.512 -14.902 -29.478 1.00 88.00 490 ARG A N 1
ATOM 3641 C CA . ARG A 1 490 ? 36.005 -14.052 -30.568 1.00 88.00 490 ARG A CA 1
ATOM 3642 C C . ARG A 1 490 ? 34.489 -14.165 -30.599 1.00 88.00 490 ARG A C 1
ATOM 3644 O O . ARG A 1 490 ? 33.977 -15.254 -30.826 1.00 88.00 490 ARG A O 1
ATOM 3651 N N . ALA A 1 491 ? 33.806 -13.045 -30.410 1.00 90.69 491 ALA A N 1
ATOM 3652 C CA . ALA A 1 491 ? 32.359 -12.946 -30.486 1.00 90.69 491 ALA A CA 1
ATOM 3653 C C . ALA A 1 491 ? 31.925 -12.110 -31.692 1.00 90.69 491 ALA A C 1
ATOM 3655 O O . ALA A 1 491 ? 32.630 -11.200 -32.142 1.00 90.69 491 ALA A O 1
ATOM 3656 N N . ARG A 1 492 ? 30.733 -12.408 -32.202 1.00 93.75 492 ARG A N 1
ATOM 3657 C CA . ARG A 1 492 ? 30.037 -11.597 -33.207 1.00 93.75 492 ARG A CA 1
ATOM 3658 C C . ARG A 1 492 ? 29.196 -10.547 -32.498 1.00 93.75 492 ARG A C 1
ATOM 3660 O O . ARG A 1 492 ? 28.518 -10.873 -31.533 1.00 93.75 492 ARG A O 1
ATOM 3667 N N . VAL A 1 493 ? 29.233 -9.303 -32.963 1.00 94.56 493 VAL A N 1
ATOM 3668 C CA . VAL A 1 493 ? 28.504 -8.202 -32.318 1.00 94.56 493 VAL A CA 1
ATOM 3669 C C . VAL A 1 493 ? 27.218 -7.917 -33.078 1.00 94.56 493 VAL A C 1
ATOM 3671 O O . VAL A 1 493 ? 27.264 -7.590 -34.261 1.00 94.56 493 VAL A O 1
ATOM 3674 N N . PHE A 1 494 ? 26.085 -7.993 -32.399 1.00 95.94 494 PHE A N 1
ATOM 3675 C CA . PHE A 1 494 ? 24.772 -7.648 -32.934 1.00 95.94 494 PHE A CA 1
ATOM 3676 C C . PHE A 1 494 ? 24.384 -6.263 -32.440 1.00 95.94 494 PHE A C 1
ATOM 3678 O O . PHE A 1 494 ? 24.723 -5.911 -31.307 1.00 95.94 494 PHE A O 1
ATOM 3685 N N . LYS A 1 495 ? 23.718 -5.466 -33.281 1.00 96.62 495 LYS A N 1
ATOM 3686 C CA . LYS A 1 495 ? 23.221 -4.142 -32.894 1.00 96.62 495 LYS A CA 1
ATOM 3687 C C . LYS A 1 495 ? 21.753 -3.973 -33.222 1.00 96.62 495 LYS A C 1
ATOM 3689 O O . LYS A 1 495 ? 21.349 -4.288 -34.337 1.00 96.62 495 LYS A O 1
ATOM 3694 N N . VAL A 1 496 ? 21.000 -3.426 -32.273 1.00 96.88 496 VAL A N 1
ATOM 3695 C CA . VAL A 1 496 ? 19.593 -3.068 -32.465 1.00 96.88 496 VAL A CA 1
ATOM 3696 C C . VAL A 1 496 ? 19.424 -1.574 -32.225 1.00 96.88 496 VAL A C 1
ATOM 3698 O O . VAL A 1 496 ? 19.686 -1.080 -31.128 1.00 96.88 496 VAL A O 1
ATOM 3701 N N . ASP A 1 497 ? 19.010 -0.859 -33.266 1.00 96.19 497 ASP A N 1
ATOM 3702 C CA . ASP A 1 497 ? 18.710 0.566 -33.209 1.00 96.19 497 ASP A CA 1
ATOM 3703 C C . ASP A 1 497 ? 17.253 0.785 -32.809 1.00 96.19 497 ASP A C 1
ATOM 3705 O O . ASP A 1 497 ? 16.349 0.084 -33.272 1.00 96.19 497 ASP A O 1
ATOM 3709 N N . ILE A 1 498 ? 17.042 1.788 -31.959 1.00 95.81 498 ILE A N 1
ATOM 3710 C CA . ILE A 1 498 ? 15.739 2.128 -31.395 1.00 95.81 498 ILE A CA 1
ATOM 3711 C C . ILE A 1 498 ? 15.329 3.525 -31.845 1.00 95.81 498 ILE A C 1
ATOM 3713 O O . ILE A 1 498 ? 16.088 4.492 -31.712 1.00 95.81 498 ILE A O 1
ATOM 3717 N N . SER A 1 499 ? 14.095 3.635 -32.332 1.00 93.69 499 SER A N 1
ATOM 3718 C CA . SER A 1 499 ? 13.478 4.916 -32.669 1.00 93.69 499 SER A CA 1
ATOM 3719 C C . SER A 1 499 ? 12.008 4.957 -32.271 1.00 93.69 499 SER A C 1
ATOM 3721 O O . SER A 1 499 ? 11.333 3.933 -32.289 1.00 93.69 499 SER A O 1
ATOM 3723 N N . VAL A 1 500 ? 11.501 6.137 -31.930 1.00 93.25 500 VAL A N 1
ATOM 3724 C CA . VAL A 1 500 ? 10.115 6.344 -31.495 1.00 93.25 500 VAL A CA 1
ATOM 3725 C C . VAL A 1 500 ? 9.481 7.449 -32.322 1.00 93.25 500 VAL A C 1
ATOM 3727 O O . VAL A 1 500 ? 10.101 8.489 -32.542 1.00 93.25 500 VAL A O 1
ATOM 3730 N N . ALA A 1 501 ? 8.253 7.237 -32.789 1.00 84.12 501 ALA A N 1
ATOM 3731 C CA . ALA A 1 501 ? 7.501 8.276 -33.486 1.00 84.12 501 ALA A CA 1
ATOM 3732 C C . ALA A 1 501 ? 7.034 9.358 -32.495 1.00 84.12 501 ALA A C 1
ATOM 3734 O O . ALA A 1 501 ? 6.321 9.044 -31.546 1.00 84.12 501 ALA A O 1
ATOM 3735 N N . ALA A 1 502 ? 7.393 10.626 -32.723 1.00 80.31 502 ALA A N 1
ATOM 3736 C CA . ALA A 1 502 ? 6.973 11.734 -31.865 1.00 80.31 502 ALA A CA 1
ATOM 3737 C C . ALA A 1 502 ? 6.592 12.984 -32.670 1.00 80.31 502 ALA A C 1
ATOM 3739 O O . ALA A 1 502 ? 7.320 13.436 -33.554 1.00 80.31 502 ALA A O 1
ATOM 3740 N N . ALA A 1 503 ? 5.461 13.604 -32.332 1.00 67.12 503 ALA A N 1
ATOM 3741 C CA . ALA A 1 503 ? 5.038 14.850 -32.974 1.00 67.12 503 ALA A CA 1
ATOM 3742 C C . ALA A 1 503 ? 5.839 16.054 -32.456 1.00 67.12 503 ALA A C 1
ATOM 3744 O O . ALA A 1 503 ? 6.162 16.962 -33.221 1.00 67.12 503 ALA A O 1
ATOM 3745 N N . VAL A 1 504 ? 6.204 16.038 -31.169 1.00 59.81 504 VAL A N 1
ATOM 3746 C CA . VAL A 1 504 ? 6.867 17.155 -30.472 1.00 59.81 504 VAL A CA 1
ATOM 3747 C C . VAL A 1 504 ? 8.280 17.427 -31.016 1.00 59.81 504 VAL A C 1
ATOM 3749 O O . VAL A 1 504 ? 8.737 18.568 -30.998 1.00 59.81 504 VAL A O 1
ATOM 3752 N N . ALA A 1 505 ? 8.948 16.409 -31.569 1.00 58.19 505 ALA A N 1
ATOM 3753 C CA . ALA A 1 505 ? 10.279 16.520 -32.176 1.00 58.19 505 ALA A CA 1
ATOM 3754 C C . ALA A 1 505 ? 10.259 16.762 -33.703 1.00 58.19 505 ALA A C 1
ATOM 3756 O O . ALA A 1 505 ? 11.318 16.885 -34.317 1.00 58.19 505 ALA A O 1
ATOM 3757 N N . GLY A 1 506 ? 9.079 16.814 -34.336 1.00 59.31 506 GLY A N 1
ATOM 3758 C CA . GLY A 1 506 ? 8.951 16.946 -35.793 1.00 59.31 506 GLY A CA 1
ATOM 3759 C C . GLY A 1 506 ? 9.430 15.720 -36.591 1.00 59.31 506 GLY A C 1
ATOM 3760 O O . GLY A 1 506 ? 9.763 15.866 -37.768 1.00 59.31 506 GLY A O 1
ATOM 3761 N N . GLY A 1 507 ? 9.489 14.530 -35.974 1.00 74.12 507 GLY A N 1
ATOM 3762 C CA . GLY A 1 507 ? 10.024 13.303 -36.576 1.00 74.12 507 GLY A CA 1
ATOM 3763 C C . GLY A 1 507 ? 10.250 12.170 -35.564 1.00 74.12 507 GLY A C 1
ATOM 3764 O O . GLY A 1 507 ? 9.626 12.128 -34.509 1.00 74.12 507 GLY A O 1
ATOM 3765 N N . ASN A 1 508 ? 11.149 11.234 -35.876 1.00 83.06 508 ASN A N 1
ATOM 3766 C CA . ASN A 1 508 ? 11.491 10.151 -34.949 1.00 83.06 508 ASN A CA 1
ATOM 3767 C C . ASN A 1 508 ? 12.524 10.614 -33.911 1.00 83.06 508 ASN A C 1
ATOM 3769 O O . ASN A 1 508 ? 13.534 11.221 -34.271 1.00 83.06 508 ASN A O 1
ATOM 3773 N N . VAL A 1 509 ? 12.312 10.258 -32.646 1.00 87.38 509 VAL A N 1
ATOM 3774 C CA . VAL A 1 509 ? 13.308 10.388 -31.574 1.00 87.38 509 VAL A CA 1
ATOM 3775 C C . VAL A 1 509 ? 14.141 9.109 -31.526 1.00 87.38 509 VAL A C 1
ATOM 3777 O O . VAL A 1 509 ? 13.589 8.011 -31.521 1.00 87.38 509 VAL A O 1
ATOM 3780 N N . LEU A 1 510 ? 15.468 9.238 -31.512 1.00 88.12 510 LEU A N 1
ATOM 3781 C CA . LEU A 1 510 ? 16.401 8.112 -31.397 1.00 88.12 510 LEU A CA 1
ATOM 3782 C C . LEU A 1 510 ? 16.870 7.962 -29.948 1.00 88.12 510 LEU A C 1
ATOM 3784 O O . LEU A 1 510 ? 17.057 8.966 -29.264 1.00 88.12 510 LEU A O 1
ATOM 3788 N N . ALA A 1 511 ? 17.152 6.732 -29.514 1.00 85.69 511 ALA A N 1
ATOM 3789 C CA . ALA A 1 511 ? 17.719 6.468 -28.184 1.00 85.69 511 ALA A CA 1
ATOM 3790 C C . ALA A 1 511 ? 19.153 7.013 -27.994 1.00 85.69 511 ALA A C 1
ATOM 3792 O O . ALA A 1 511 ? 19.661 7.067 -26.880 1.00 85.69 511 ALA A O 1
ATOM 3793 N N . GLY A 1 512 ? 19.828 7.421 -29.075 1.00 81.56 512 GLY A N 1
ATOM 3794 C CA . GLY A 1 512 ? 21.191 7.970 -29.046 1.00 81.56 512 GLY A CA 1
ATOM 3795 C C . GLY A 1 512 ? 22.302 6.913 -29.018 1.00 81.56 512 GLY A C 1
ATOM 3796 O O . GLY A 1 512 ? 23.399 7.180 -29.507 1.00 81.56 512 GLY A O 1
ATOM 3797 N N . GLU A 1 513 ? 22.007 5.703 -28.548 1.00 88.94 513 GLU A N 1
ATOM 3798 C CA . GLU A 1 513 ? 22.854 4.516 -28.679 1.00 88.94 513 GLU A CA 1
ATOM 3799 C C . GLU A 1 513 ? 22.042 3.291 -29.129 1.00 88.94 513 GLU A C 1
ATOM 3801 O O . GLU A 1 513 ? 20.813 3.278 -29.050 1.00 88.94 513 GLU A O 1
ATOM 3806 N N . SER A 1 514 ? 22.737 2.272 -29.636 1.00 92.62 514 SER A N 1
ATOM 3807 C CA . SER A 1 514 ? 22.140 0.986 -30.014 1.00 92.62 514 SER A CA 1
ATOM 3808 C C . SER A 1 514 ? 22.265 -0.007 -28.862 1.00 92.62 514 SER A C 1
ATOM 3810 O O . SER A 1 514 ? 23.281 -0.030 -28.157 1.00 92.62 514 SER A O 1
ATOM 3812 N N . TYR A 1 515 ? 21.313 -0.928 -28.753 1.00 95.81 515 TYR A N 1
ATOM 3813 C CA . TYR A 1 515 ? 21.571 -2.175 -28.045 1.00 95.81 515 TYR A CA 1
ATOM 3814 C C . TYR A 1 515 ? 22.684 -2.950 -28.730 1.00 95.81 515 TYR A C 1
ATOM 3816 O O . TYR A 1 515 ? 22.797 -2.940 -29.956 1.00 95.81 515 TYR A O 1
ATOM 3824 N N . ARG A 1 516 ? 23.500 -3.630 -27.935 1.00 94.62 516 ARG A N 1
ATOM 3825 C CA . ARG A 1 516 ? 24.619 -4.447 -28.369 1.00 94.62 516 ARG A CA 1
ATOM 3826 C C . ARG A 1 516 ? 24.545 -5.798 -27.675 1.00 94.62 516 ARG A C 1
ATOM 3828 O O . ARG A 1 516 ? 24.376 -5.871 -26.466 1.00 94.62 516 ARG A O 1
ATOM 3835 N N . ALA A 1 517 ? 24.706 -6.860 -28.448 1.00 94.12 517 ALA A N 1
ATOM 3836 C CA . ALA A 1 517 ? 24.771 -8.221 -27.932 1.00 94.12 517 ALA A CA 1
ATOM 3837 C C . ALA A 1 517 ? 25.935 -8.981 -28.570 1.00 94.12 517 ALA A C 1
ATOM 3839 O O . ALA A 1 517 ? 26.402 -8.622 -29.656 1.00 94.12 517 ALA A O 1
ATOM 3840 N N . TYR A 1 518 ? 26.406 -10.030 -27.901 1.00 93.62 518 TYR A N 1
ATOM 3841 C CA . TYR A 1 518 ? 27.532 -10.846 -28.342 1.00 93.62 518 TYR A CA 1
ATOM 3842 C C . TYR A 1 518 ? 27.084 -12.283 -28.607 1.00 93.62 518 TYR A C 1
ATOM 3844 O O . TYR A 1 518 ? 26.735 -13.013 -27.682 1.00 93.62 518 TYR A O 1
ATOM 3852 N N . GLY A 1 519 ? 27.150 -12.697 -29.872 1.00 92.94 519 GLY A N 1
ATOM 3853 C CA . GLY A 1 519 ? 27.044 -14.102 -30.253 1.00 92.94 519 GLY A CA 1
ATOM 3854 C C . GLY A 1 519 ? 28.351 -14.811 -29.941 1.00 92.94 519 GLY A C 1
ATOM 3855 O O . GLY A 1 519 ? 29.390 -14.490 -30.533 1.00 92.94 519 GLY A O 1
ATOM 3856 N N . MET A 1 520 ? 28.294 -15.728 -28.983 1.00 90.00 520 MET A N 1
ATOM 3857 C CA . MET A 1 520 ? 29.431 -16.517 -28.531 1.00 90.00 520 MET A CA 1
ATOM 3858 C C . MET A 1 520 ? 29.580 -17.777 -29.396 1.00 90.00 520 MET A C 1
ATOM 3860 O O . MET A 1 520 ? 28.578 -18.358 -29.824 1.00 90.00 520 MET A O 1
ATOM 3864 N N . PRO A 1 521 ? 30.817 -18.235 -29.653 1.00 82.00 521 PRO A N 1
ATOM 3865 C CA . PRO A 1 5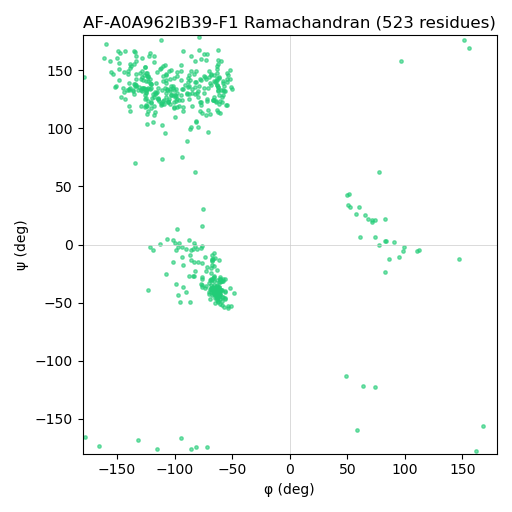21 ? 31.027 -19.533 -30.273 1.00 82.00 521 PRO A CA 1
ATOM 3866 C C . PRO A 1 521 ? 30.503 -20.635 -29.341 1.00 82.00 521 PRO A C 1
ATOM 3868 O O . PRO A 1 521 ? 30.671 -20.556 -28.124 1.00 82.00 521 PRO A O 1
ATOM 3871 N N . GLY A 1 522 ? 29.879 -21.666 -29.913 1.00 70.56 522 GLY A N 1
ATOM 3872 C CA . GLY A 1 522 ? 29.470 -22.846 -29.150 1.00 70.56 522 GLY A CA 1
ATOM 3873 C C . GLY A 1 522 ? 30.670 -23.592 -28.543 1.00 70.56 522 GLY A C 1
ATOM 3874 O O . GLY A 1 522 ? 31.822 -23.320 -28.911 1.00 70.56 522 GLY A O 1
ATOM 3875 N N . PRO A 1 523 ? 30.431 -24.541 -27.618 1.00 67.44 523 PRO A N 1
ATOM 3876 C CA . PRO A 1 523 ? 31.500 -25.340 -27.028 1.00 67.44 523 PRO A CA 1
ATOM 3877 C C . PRO A 1 523 ? 32.335 -26.029 -28.122 1.00 67.44 523 PRO A C 1
ATOM 3879 O O . PRO A 1 523 ? 31.776 -26.457 -29.137 1.00 67.44 523 PRO A O 1
ATOM 3882 N N . PRO A 1 524 ? 33.669 -26.131 -27.953 1.00 61.16 524 PRO A N 1
ATOM 3883 C CA . PRO A 1 524 ? 34.513 -26.820 -28.920 1.00 61.16 524 PRO A CA 1
ATOM 3884 C C . PRO A 1 524 ? 34.042 -28.271 -29.070 1.00 61.16 524 PRO A C 1
ATOM 3886 O O . PRO A 1 524 ? 33.840 -28.961 -28.069 1.00 61.16 524 PRO A O 1
ATOM 3889 N N . ALA A 1 525 ? 33.837 -28.682 -30.323 1.00 47.47 525 ALA A N 1
ATOM 3890 C CA . ALA A 1 525 ? 33.401 -30.026 -30.698 1.00 47.47 525 ALA A CA 1
ATOM 3891 C C . ALA A 1 525 ? 34.430 -31.112 -30.357 1.00 47.47 525 ALA A C 1
ATOM 3893 O O . ALA A 1 525 ? 35.650 -30.818 -30.422 1.00 47.47 525 ALA A O 1
#

Radius of gyration: 28.32 Å; Cα contacts (8 Å, |Δi|>4): 1220; chains: 1; bounding box: 75×70×74 Å

Foldseek 3Di:
DDDDDDDDPPPPPDDDPDDPDDDPDDPPVRFFWKWKFKDDPNHTFDIDIDGPVLQAQKWKKKAKDWQDPVQVVQQVLLLHDQSHFQLVTWIWIFIDILLHTPDTGHTDRFQGKIKIWMWGDQDPDIDIFIDIATHRKMKIKHWHDPDDHDQPPDRPPNRNFFPLRSLQHNLQHVLVNVLNVVLQVLQVVQVWDKHFSGTFIKMWIFDWDFDDDPRRGGGIWGFWIWIFRRDTDIDIDPDDDCPLVSLLVSLLVSQVSLQVSCCVPFVFGKHGLNNQVVQCVVVVFDKDKAAAPVSLVLLVQAAADPVVSVVVVVLNVVGWIKIWGSYWGDDPQDTWTWIWTDDPNNDIFIDIPPGGSGMMGRDGLVPGPPVVSSVSNRRRHAGFEDAPLQQFDAKAWNNVQAAFEDAAQDKTPDWTKIFTAGPVRHTYFQWWKKKAFPWADWWKDDDHDTHNIDIFTAHRSNMGTIIIHGHDDTPDWDFDDDDVRPDTFIWHKIWIWMWTRHVVVVGIDTNPGTGIYTHGYDDDD